Protein 2VN2 (pdb70)

Secondary structure (P-SEA, 3-state):
ccaaaaaaaaabbbbbbbcccccccccccccaaaaaaaaaaaaaaaacccccccccccccccccaaaaaaaaaaaaaaccccccccccaaaaaaaaaaaaaaaaaaaccc/caaaaaaaaaaccccccccccccccccccccaaaaaaaaaaaaaaaacccccccccccccccccaaaaaaaaaaaaaaccccccccccaaaaaaaaaaaaaaaaaaacc/ccaaaaaaaabbbbbbccccccccccccccaaaaaaaaaaaaaaaacccccccccccccccccaaaaaaaaaaaaaaccccccccccaaaaaaaaaaaaaaaaaaacc/caaaaaaaaabbbbbbbcccccccccccccaaaaaaaaaaaaaaaacccccccccccccccccaaaaaaaaaaaaaaccccccccccaaaaaaaaaaaaaaaaaaacc

Organism: Geobacillus kaustophilus (strain HTA426) (NCBI:txid235909)

B-factor: mean 34.06, std 10.31, range [12.78, 79.4]

Solvent-accessible surface area: 22855 Å² total

CATH classification: 1.10.10.10

Structure (mmCIF, N/CA/C/O backbone):
data_2VN2
#
_entry.id   2VN2
#
_cell.length_a   116.514
_cell.length_b   124.707
_cell.length_c   157.230
_cell.angle_alpha   90.00
_cell.angle_beta   90.00
_cell.angle_gamma   90.00
#
_symmetry.space_group_name_H-M   'F 2 2 2'
#
loop_
_entity.id
_entity.type
_entity.pdbx_description
1 polymer 'CHROMOSOME REPLICATION INITIATION PROTEIN'
2 non-polymer 'MAGNESIUM ION'
3 water water
#
loop_
_atom_site.group_PDB
_atom_site.id
_atom_site.type_symbol
_atom_site.label_atom_id
_atom_site.label_alt_id
_atom_site.label_comp_id
_atom_site.label_asym_id
_atom_site.label_entity_id
_atom_site.label_seq_id
_atom_site.pdbx_PDB_ins_code
_atom_site.Cartn_x
_atom_site.Cartn_y
_atom_site.Cartn_z
_atom_site.occupancy
_atom_site.B_iso_or_equiv
_atom_site.auth_seq_id
_atom_site.auth_comp_id
_atom_site.auth_asym_id
_atom_site.auth_atom_id
_atom_site.pdbx_PDB_model_num
ATOM 1 N N . MET A 1 1 ? 58.980 29.416 -28.436 1.00 62.83 1 MET A N 1
ATOM 2 C CA . MET A 1 1 ? 58.351 29.887 -27.156 1.00 62.64 1 MET A CA 1
ATOM 3 C C . MET A 1 1 ? 57.249 28.892 -26.614 1.00 60.41 1 MET A C 1
ATOM 4 O O . MET A 1 1 ? 56.045 29.228 -26.593 1.00 60.66 1 MET A O 1
ATOM 9 N N . GLU A 1 2 ? 57.631 27.683 -26.188 1.00 58.08 2 GLU A N 1
ATOM 10 C CA . GLU A 1 2 ? 56.617 26.607 -25.929 1.00 55.90 2 GLU A CA 1
ATOM 11 C C . GLU A 1 2 ? 55.843 26.615 -24.590 1.00 54.28 2 GLU A C 1
ATOM 12 O O . GLU A 1 2 ? 56.406 26.370 -23.488 1.00 54.01 2 GLU A O 1
ATOM 18 N N . LYS A 1 3 ? 54.532 26.852 -24.702 1.00 51.54 3 LYS A N 1
ATOM 19 C CA . LYS A 1 3 ? 53.643 26.980 -23.534 1.00 48.04 3 LYS A CA 1
ATOM 20 C C . LYS A 1 3 ? 53.605 25.832 -22.467 1.00 45.44 3 LYS A C 1
ATOM 21 O O . LYS A 1 3 ? 53.585 26.119 -21.282 1.00 43.94 3 LYS A O 1
ATOM 27 N N . LYS A 1 4 ? 53.625 24.565 -22.865 1.00 41.84 4 LYS A N 1
ATOM 28 C CA . LYS A 1 4 ? 53.643 23.453 -21.908 1.00 41.81 4 LYS A CA 1
ATOM 29 C C . LYS A 1 4 ? 54.945 23.423 -21.089 1.00 40.32 4 LYS A C 1
ATOM 30 O O . LYS A 1 4 ? 55.043 22.885 -19.973 1.00 40.04 4 LYS A O 1
ATOM 36 N N . LYS A 1 5 ? 55.958 24.024 -21.665 1.00 38.57 5 LYS A N 1
ATOM 37 C CA . LYS A 1 5 ? 57.303 24.010 -21.121 1.00 37.00 5 LYS A CA 1
ATOM 38 C C . LYS A 1 5 ? 57.422 25.123 -20.050 1.00 32.99 5 LYS A C 1
ATOM 39 O O . LYS A 1 5 ? 57.947 24.914 -18.965 1.00 31.19 5 LYS A O 1
ATOM 45 N N . VAL A 1 6 ? 56.928 26.276 -20.424 1.00 30.14 6 VAL A N 1
ATOM 46 C CA . VAL A 1 6 ? 56.872 27.407 -19.550 1.00 28.76 6 VAL A CA 1
ATOM 47 C C . VAL A 1 6 ? 56.127 27.085 -18.312 1.00 27.21 6 VAL A C 1
ATOM 48 O O . VAL A 1 6 ? 56.644 27.375 -17.230 1.00 25.53 6 VAL A O 1
ATOM 52 N N . ALA A 1 7 ? 54.949 26.435 -18.479 1.00 26.78 7 ALA A N 1
ATOM 53 C CA . ALA A 1 7 ? 54.088 25.967 -17.403 1.00 27.42 7 ALA A CA 1
ATOM 54 C C . ALA A 1 7 ? 54.865 25.021 -16.510 1.00 28.30 7 ALA A C 1
ATOM 55 O O . ALA A 1 7 ? 54.806 25.181 -15.264 1.00 28.51 7 ALA A O 1
ATOM 57 N N . GLU A 1 8 ? 55.621 24.093 -17.097 1.00 28.22 8 GLU A N 1
ATOM 58 C CA . GLU A 1 8 ? 56.469 23.176 -16.285 1.00 30.82 8 GLU A CA 1
ATOM 59 C C . GLU A 1 8 ? 57.577 23.938 -15.577 1.00 28.63 8 GLU A C 1
ATOM 60 O O . GLU A 1 8 ? 57.821 23.653 -14.438 1.00 28.13 8 GLU A O 1
ATOM 66 N N . TRP A 1 9 ? 58.181 24.986 -16.203 1.00 26.87 9 TRP A N 1
ATOM 67 C CA . TRP A 1 9 ? 59.043 25.799 -15.414 1.00 25.93 9 TRP A CA 1
ATOM 68 C C . TRP A 1 9 ? 58.342 26.464 -14.235 1.00 26.47 9 TRP A C 1
ATOM 69 O O . TRP A 1 9 ? 58.872 26.375 -13.114 1.00 24.59 9 TRP A O 1
ATOM 80 N N . LEU A 1 10 ? 57.201 27.126 -14.494 1.00 24.71 10 LEU A N 1
ATOM 81 C CA . LEU A 1 10 ? 56.495 27.852 -13.498 1.00 24.30 10 LEU A CA 1
ATOM 82 C C . LEU A 1 10 ? 55.974 27.022 -12.349 1.00 25.01 10 LEU A C 1
ATOM 83 O O . LEU A 1 10 ? 55.930 27.552 -11.218 1.00 24.09 10 LEU A O 1
ATOM 88 N N . ALA A 1 11 ? 55.656 25.729 -12.610 1.00 24.80 11 ALA A N 1
ATOM 89 C CA . ALA A 1 11 ? 55.193 24.742 -11.616 1.00 26.21 11 ALA A CA 1
ATOM 90 C C . ALA A 1 11 ? 56.261 24.188 -10.714 1.00 29.07 11 ALA A C 1
ATOM 91 O O . ALA A 1 11 ? 55.954 23.546 -9.706 1.00 30.13 11 ALA A O 1
ATOM 93 N N . GLN A 1 12 ? 57.530 24.418 -11.037 1.00 31.86 12 GLN A N 1
ATOM 94 C CA . GLN A 1 12 ? 58.626 23.942 -10.163 1.00 34.38 12 GLN A CA 1
ATOM 95 C C . GLN A 1 12 ? 58.563 24.548 -8.754 1.00 34.23 12 GLN A C 1
ATOM 96 O O . GLN A 1 12 ? 58.980 23.933 -7.796 1.00 34.61 12 GLN A O 1
ATOM 102 N N . GLY A 1 13 ? 58.127 25.781 -8.626 1.00 33.17 13 GLY A N 1
ATOM 103 C CA . GLY A 1 13 ? 58.123 26.284 -7.286 1.00 33.00 13 GLY A CA 1
ATOM 104 C C . GLY A 1 13 ? 59.396 26.860 -6.702 1.00 31.44 13 GLY A C 1
ATOM 105 O O . GLY A 1 13 ? 60.372 27.096 -7.387 1.00 29.99 13 GLY A O 1
ATOM 106 N N . SER A 1 14 ? 59.334 27.079 -5.411 1.00 32.69 14 SER A N 1
ATOM 107 C CA . SER A 1 14 ? 60.236 27.953 -4.675 1.00 34.17 14 SER A CA 1
ATOM 108 C C . SER A 1 14 ? 60.504 27.314 -3.368 1.00 34.08 14 SER A C 1
ATOM 109 O O . SER A 1 14 ? 59.636 26.637 -2.872 1.00 34.48 14 SER A O 1
ATOM 112 N N . ILE A 1 15 ? 61.699 27.565 -2.840 1.00 34.77 15 ILE A N 1
ATOM 113 C CA . ILE A 1 15 ? 62.164 27.252 -1.478 1.00 35.60 15 ILE A CA 1
ATOM 114 C C . ILE A 1 15 ? 61.963 28.579 -0.711 1.00 36.02 15 ILE A C 1
ATOM 115 O O . ILE A 1 15 ? 62.291 29.675 -1.225 1.00 36.85 15 ILE A O 1
ATOM 120 N N . ALA A 1 16 ? 61.284 28.504 0.436 1.00 33.44 16 ALA A N 1
ATOM 121 C CA . ALA A 1 16 ? 61.061 29.668 1.266 1.00 32.50 16 ALA A CA 1
ATOM 122 C C . ALA A 1 16 ? 62.222 29.708 2.239 1.00 32.54 16 ALA A C 1
ATOM 123 O O . ALA A 1 16 ? 62.319 28.765 3.060 1.00 34.19 16 ALA A O 1
ATOM 125 N N . VAL A 1 17 ? 63.089 30.745 2.133 1.00 28.03 17 VAL A N 1
ATOM 126 C CA . VAL A 1 17 ? 64.231 30.881 2.978 1.00 25.00 17 VAL A CA 1
ATOM 127 C C . VAL A 1 17 ? 63.909 31.869 4.109 1.00 25.15 17 VAL A C 1
ATOM 128 O O . VAL A 1 17 ? 63.779 33.072 3.882 1.00 23.93 17 VAL A O 1
ATOM 132 N N . PRO A 1 18 ? 63.813 31.377 5.362 1.00 23.55 18 PRO A N 1
ATOM 133 C CA . PRO A 1 18 ? 63.455 32.335 6.396 1.00 21.45 18 PRO A CA 1
ATOM 134 C C . PRO A 1 18 ? 64.443 33.469 6.549 1.00 21.10 18 PRO A C 1
ATOM 135 O O . PRO A 1 18 ? 65.602 33.238 6.614 1.00 21.47 18 PRO A O 1
ATOM 139 N N . LYS A 1 19 ? 63.941 34.672 6.674 1.00 21.55 19 LYS A N 1
ATOM 140 C CA . LYS A 1 19 ? 64.681 35.848 6.936 1.00 21.44 19 LYS A CA 1
ATOM 141 C C . LYS A 1 19 ? 65.460 35.877 8.220 1.00 22.59 19 LYS A C 1
ATOM 142 O O . LYS A 1 19 ? 66.475 36.568 8.295 1.00 22.21 19 LYS A O 1
ATOM 148 N N . LEU A 1 20 ? 64.997 35.116 9.206 1.00 21.92 20 LEU A N 1
ATOM 149 C CA . LEU A 1 20 ? 65.706 34.951 10.444 1.00 22.71 20 LEU A CA 1
ATOM 150 C C . LEU A 1 20 ? 66.944 34.079 10.220 1.00 23.58 20 LEU A C 1
ATOM 151 O O . LEU A 1 20 ? 67.969 34.352 10.794 1.00 23.09 20 LEU A O 1
ATOM 156 N N . LEU A 1 21 ? 66.875 33.064 9.363 1.00 23.86 21 LEU A N 1
ATOM 157 C CA . LEU A 1 21 ? 68.090 32.305 9.021 1.00 23.85 21 LEU A CA 1
ATOM 158 C C . LEU A 1 21 ? 69.132 33.105 8.171 1.00 24.59 21 LEU A C 1
ATOM 159 O O . LEU A 1 21 ? 70.323 33.111 8.476 1.00 24.37 21 LEU A O 1
ATOM 164 N N . LEU A 1 22 ? 68.676 33.731 7.101 1.00 25.15 22 LEU A N 1
ATOM 165 C CA . LEU A 1 22 ? 69.441 34.701 6.339 1.00 25.66 22 LEU A CA 1
ATOM 166 C C . LEU A 1 22 ? 70.040 35.787 7.168 1.00 26.29 22 LEU A C 1
ATOM 167 O O . LEU A 1 22 ? 71.153 36.176 6.948 1.00 27.53 22 LEU A O 1
ATOM 172 N N . GLY A 1 23 ? 69.300 36.291 8.147 1.00 27.36 23 GLY A N 1
ATOM 173 C CA . GLY A 1 23 ? 69.794 37.369 8.962 1.00 27.56 23 GLY A CA 1
ATOM 174 C C . GLY A 1 23 ? 70.852 36.961 10.020 1.00 27.00 23 GLY A C 1
ATOM 175 O O . GLY A 1 23 ? 71.452 37.837 10.680 1.00 28.65 23 GLY A O 1
ATOM 176 N N . HIS A 1 24 ? 71.079 35.680 10.228 1.00 25.39 24 HIS A N 1
ATOM 177 C CA . HIS A 1 24 ? 71.868 35.249 11.368 1.00 25.60 24 HIS A CA 1
ATOM 178 C C . HIS A 1 24 ? 72.695 34.031 11.148 1.00 24.68 24 HIS A C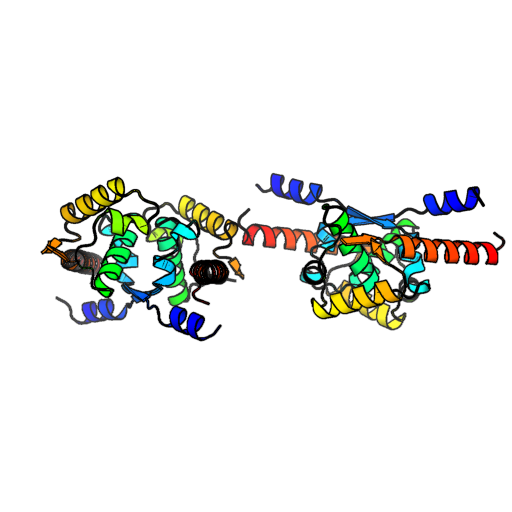 1
ATOM 179 O O . HIS A 1 24 ? 73.255 33.590 12.074 1.00 24.57 24 HIS A O 1
ATOM 186 N N . TYR A 1 25 ? 72.756 33.465 9.952 1.00 25.40 25 TYR A N 1
ATOM 187 C CA . TYR A 1 25 ? 73.567 32.277 9.743 1.00 26.90 25 TYR A CA 1
ATOM 188 C C . TYR A 1 25 ? 75.038 32.524 10.025 1.00 28.37 25 TYR A C 1
ATOM 189 O O . TYR A 1 25 ? 75.688 31.630 10.452 1.00 27.04 25 TYR A O 1
ATOM 198 N N . LYS A 1 26 ? 75.580 33.704 9.697 1.00 31.61 26 LYS A N 1
ATOM 199 C CA . LYS A 1 26 ? 77.033 34.059 10.003 1.00 34.96 26 LYS A CA 1
ATOM 200 C C . LYS A 1 26 ? 77.290 34.076 11.494 1.00 35.85 26 LYS A C 1
ATOM 201 O O . LYS A 1 26 ? 78.204 33.416 11.978 1.00 36.09 26 LYS A O 1
ATOM 207 N N . GLN A 1 27 ? 76.451 34.786 12.208 1.00 35.62 27 GLN A N 1
ATOM 208 C CA . GLN A 1 27 ? 76.460 34.718 13.645 1.00 37.20 27 GLN A CA 1
ATOM 209 C C . GLN A 1 27 ? 76.322 33.311 14.205 1.00 36.08 27 GLN A C 1
ATOM 210 O O . GLN A 1 27 ? 76.660 33.129 15.364 1.00 36.82 27 GLN A O 1
ATOM 216 N N . LEU A 1 28 ? 75.759 32.332 13.470 1.00 33.61 28 LEU A N 1
ATOM 217 C CA . LEU A 1 28 ? 75.716 30.938 13.969 1.00 29.96 28 LEU A CA 1
ATOM 218 C C . LEU A 1 28 ? 76.985 30.210 13.590 1.00 28.76 28 LEU A C 1
ATOM 219 O O . LEU A 1 28 ? 77.104 29.070 13.898 1.00 29.56 28 LEU A O 1
ATOM 224 N N . GLY A 1 29 ? 77.939 30.822 12.896 1.00 27.08 29 GLY A N 1
ATOM 225 C CA . GLY A 1 29 ? 79.113 30.070 12.472 1.00 24.81 29 GLY A CA 1
ATOM 226 C C . GLY A 1 29 ? 78.946 29.334 11.171 1.00 25.34 29 GLY A C 1
ATOM 227 O O . GLY A 1 29 ? 79.770 28.474 10.834 1.00 26.54 29 GLY A O 1
ATOM 228 N N . LEU A 1 30 ? 77.910 29.667 10.394 1.00 25.86 30 LEU A N 1
ATOM 229 C CA . LEU A 1 30 ? 77.799 29.141 8.990 1.00 25.45 30 LEU A CA 1
ATOM 230 C C . LEU A 1 30 ? 78.459 30.046 7.925 1.00 24.78 30 LEU A C 1
ATOM 231 O O . LEU A 1 30 ? 78.573 31.274 8.094 1.00 22.60 30 LEU A O 1
ATOM 236 N N . GLY A 1 31 ? 78.885 29.422 6.839 1.00 23.70 31 GLY A N 1
ATOM 237 C CA . GLY A 1 31 ? 79.351 30.111 5.653 1.00 24.77 31 GLY A CA 1
ATOM 238 C C . GLY A 1 31 ? 78.198 30.146 4.632 1.00 24.69 31 GLY A C 1
ATOM 239 O O . GLY A 1 31 ? 77.161 29.426 4.781 1.00 26.63 31 GLY A O 1
ATOM 240 N N . GLU A 1 32 ? 78.386 30.949 3.587 1.00 21.59 32 GLU A N 1
ATOM 241 C CA . GLU A 1 32 ? 77.458 30.951 2.461 1.00 22.55 32 GLU A CA 1
ATOM 242 C C . GLU A 1 32 ? 77.347 29.571 1.859 1.00 22.06 32 GLU A C 1
ATOM 243 O O . GLU A 1 32 ? 76.235 29.158 1.413 1.00 21.95 32 GLU A O 1
ATOM 249 N N . GLY A 1 33 ? 78.491 28.855 1.711 1.00 20.21 33 GLY A N 1
ATOM 250 C CA . GLY A 1 33 ? 78.365 27.507 1.117 1.00 19.03 33 GLY A CA 1
ATOM 251 C C . GLY A 1 33 ? 77.512 26.500 1.885 1.00 18.98 33 GLY A C 1
ATOM 252 O O . GLY A 1 33 ? 76.808 25.661 1.280 1.00 20.73 33 GLY A O 1
ATOM 253 N N . GLU A 1 34 ? 77.575 26.538 3.220 1.00 19.44 34 GLU A N 1
ATOM 254 C CA . GLU A 1 34 ? 76.754 25.743 4.122 1.00 20.65 34 GLU A CA 1
ATOM 255 C C . GLU A 1 34 ? 75.351 26.182 3.999 1.00 21.44 34 GLU A C 1
ATOM 256 O O . GLU A 1 34 ? 74.468 25.334 4.029 1.00 23.36 34 GLU A O 1
ATOM 262 N N . LEU A 1 35 ? 75.092 27.501 3.977 1.00 19.70 35 LEU A N 1
ATOM 263 C CA . LEU A 1 35 ? 73.704 27.950 3.813 1.00 19.38 35 LEU A CA 1
ATOM 264 C C . LEU A 1 35 ? 73.088 27.320 2.517 1.00 19.14 35 LEU A C 1
ATOM 265 O O . LEU A 1 35 ? 72.088 26.560 2.588 1.00 20.69 35 LEU A O 1
ATOM 270 N N . VAL A 1 36 ? 73.720 27.559 1.349 1.00 19.30 36 VAL A N 1
ATOM 271 C CA . VAL A 1 36 ? 73.225 27.009 0.124 1.00 18.82 36 VAL A CA 1
ATOM 272 C C . VAL A 1 36 ? 73.129 25.466 0.248 1.00 19.75 36 VAL A C 1
ATOM 273 O O . VAL A 1 36 ? 72.221 24.858 -0.292 1.00 18.10 36 VAL A O 1
ATOM 277 N N . LEU A 1 37 ? 74.077 24.807 0.956 1.00 20.29 37 LEU A N 1
ATOM 278 C CA . LEU A 1 37 ? 73.983 23.329 1.069 1.00 20.71 37 LEU A CA 1
ATOM 279 C C . LEU A 1 37 ? 72.657 22.959 1.782 1.00 19.50 37 LEU A C 1
ATOM 280 O O . LEU A 1 37 ? 71.942 22.051 1.355 1.00 18.19 37 LEU A O 1
ATOM 285 N N . LEU A 1 38 ? 72.336 23.668 2.842 1.00 20.01 38 LEU A N 1
ATOM 286 C CA . LEU A 1 38 ? 71.088 23.486 3.624 1.00 21.84 38 LEU A CA 1
ATOM 287 C C . LEU A 1 38 ? 69.854 23.684 2.719 1.00 22.75 38 LEU A C 1
ATOM 288 O O . LEU A 1 38 ? 68.834 22.935 2.799 1.00 23.59 38 LEU A O 1
ATOM 293 N N . LEU A 1 39 ? 69.932 24.707 1.845 1.00 23.06 39 LEU A N 1
ATOM 294 C CA . LEU A 1 39 ? 68.824 24.983 0.802 1.00 22.12 39 LEU A CA 1
ATOM 295 C C . LEU A 1 39 ? 68.788 23.838 -0.077 1.00 21.59 39 LEU A C 1
ATOM 296 O O . LEU A 1 39 ? 67.688 23.334 -0.316 1.00 20.59 39 LEU A O 1
ATOM 301 N N . HIS A 1 40 ? 69.958 23.371 -0.623 1.00 20.10 40 HIS A N 1
ATOM 302 C CA . HIS A 1 40 ? 69.774 22.122 -1.495 1.00 19.45 40 HIS A CA 1
ATOM 303 C C . HIS A 1 40 ? 69.132 20.953 -0.681 1.00 19.90 40 HIS A C 1
ATOM 304 O O . HIS A 1 40 ? 68.277 20.258 -1.232 1.00 19.06 40 HIS A O 1
ATOM 311 N N . MET A 1 41 ? 69.553 20.704 0.572 1.00 20.56 41 MET A N 1
ATOM 312 C CA . MET A 1 41 ? 68.919 19.636 1.352 1.00 24.06 41 MET A CA 1
ATOM 313 C C . MET A 1 41 ? 67.489 19.903 1.529 1.00 25.86 41 MET A C 1
ATOM 314 O O . MET A 1 41 ? 66.772 19.006 1.335 1.00 24.97 41 MET A O 1
ATOM 319 N N . GLN A 1 42 ? 67.061 21.114 1.880 1.00 29.66 42 GLN A N 1
ATOM 320 C CA . GLN A 1 42 ? 65.598 21.383 2.008 1.00 32.59 42 GLN A CA 1
ATOM 321 C C . GLN A 1 42 ? 64.839 20.956 0.734 1.00 32.96 42 GLN A C 1
ATOM 322 O O . GLN A 1 42 ? 63.802 20.306 0.763 1.00 33.37 42 GLN A O 1
ATOM 328 N N . SER A 1 43 ? 65.432 21.299 -0.391 1.00 33.77 43 SER A N 1
ATOM 329 C CA . SER A 1 43 ? 64.855 21.066 -1.707 1.00 34.08 43 SER A CA 1
ATOM 330 C C . SER A 1 43 ? 64.661 19.570 -2.038 1.00 33.34 43 SER A C 1
ATOM 331 O O . SER A 1 43 ? 63.658 19.182 -2.628 1.00 33.92 43 SER A O 1
ATOM 334 N N . PHE A 1 44 ? 65.663 18.765 -1.736 1.00 33.61 44 PHE A N 1
ATOM 335 C CA . PHE A 1 44 ? 65.566 17.280 -1.654 1.00 35.50 44 PHE A CA 1
ATOM 336 C C . PHE A 1 44 ? 64.470 16.764 -0.691 1.00 36.84 44 PHE A C 1
ATOM 337 O O . PHE A 1 44 ? 63.712 15.863 -1.067 1.00 38.21 44 PHE A O 1
ATOM 345 N N . PHE A 1 45 ? 64.384 17.294 0.544 1.00 37.18 45 PHE A N 1
ATOM 346 C CA . PHE A 1 45 ? 63.312 16.885 1.489 1.00 40.20 45 PHE A CA 1
ATOM 347 C C . PHE A 1 45 ? 61.938 17.146 0.846 1.00 41.95 45 PHE A C 1
ATOM 348 O O . PHE A 1 45 ? 60.997 16.414 1.070 1.00 42.66 45 PHE A O 1
ATOM 356 N N . GLU A 1 46 ? 61.808 18.272 0.133 1.00 44.33 46 GLU A N 1
ATOM 357 C CA . GLU A 1 46 ? 60.518 18.657 -0.473 1.00 45.42 46 GLU A CA 1
ATOM 358 C C . GLU A 1 46 ? 60.184 17.899 -1.725 1.00 46.28 46 GLU A C 1
ATOM 359 O O . GLU A 1 46 ? 59.073 17.948 -2.133 1.00 47.31 46 GLU A O 1
ATOM 365 N N . GLU A 1 47 ? 61.134 17.146 -2.254 1.00 47.15 47 GLU A N 1
ATOM 366 C CA . GLU A 1 47 ? 60.938 16.155 -3.303 1.00 48.45 47 GLU A CA 1
ATOM 367 C C . GLU A 1 47 ? 60.789 14.739 -2.752 1.00 48.23 47 GLU A C 1
ATOM 368 O O . GLU A 1 47 ? 60.790 13.799 -3.544 1.00 48.90 47 GLU A O 1
ATOM 374 N N . GLY A 1 48 ? 60.706 14.586 -1.421 1.00 47.70 48 GLY A N 1
ATOM 375 C CA . GLY A 1 48 ? 60.637 13.284 -0.776 1.00 45.89 48 GLY A CA 1
ATOM 376 C C . GLY A 1 48 ? 61.977 12.569 -0.496 1.00 45.84 48 GLY A C 1
ATOM 377 O O . GLY A 1 48 ? 61.950 11.443 0.044 1.00 44.53 48 GLY A O 1
ATOM 378 N N . VAL A 1 49 ? 63.138 13.184 -0.851 1.00 44.74 49 VAL A N 1
ATOM 379 C CA . VAL A 1 49 ? 64.462 12.524 -0.661 1.00 43.19 49 VAL A CA 1
ATOM 380 C C . VAL A 1 49 ? 64.987 13.022 0.686 1.00 42.74 49 VAL A C 1
ATOM 381 O O . VAL A 1 49 ? 65.535 14.124 0.806 1.00 42.54 49 VAL A O 1
ATOM 385 N N . LEU A 1 50 ? 64.805 12.196 1.708 1.00 41.71 50 LEU A N 1
ATOM 386 C CA . LEU A 1 50 ? 64.896 12.613 3.090 1.00 40.81 50 LEU A CA 1
ATOM 387 C C . LEU A 1 50 ? 66.341 12.547 3.640 1.00 40.92 50 LEU A C 1
ATOM 388 O O . LEU A 1 50 ? 66.670 13.035 4.833 1.00 40.27 50 LEU A O 1
ATOM 393 N N . PHE A 1 51 ? 67.163 11.910 2.797 1.00 38.18 51 PHE A N 1
ATOM 394 C CA . PHE A 1 51 ? 68.524 11.605 3.125 1.00 36.68 51 PHE A CA 1
ATOM 395 C C . PHE A 1 51 ? 69.366 11.721 1.898 1.00 34.80 51 PHE A C 1
ATOM 396 O O . PHE A 1 51 ? 70.002 10.770 1.527 1.00 34.96 51 PHE A O 1
ATOM 404 N N . PRO A 1 52 ? 69.457 12.917 1.296 1.00 33.82 52 PRO A N 1
ATOM 405 C CA . PRO A 1 52 ? 70.237 12.858 0.043 1.00 32.49 52 PRO A CA 1
ATOM 406 C C . PRO A 1 52 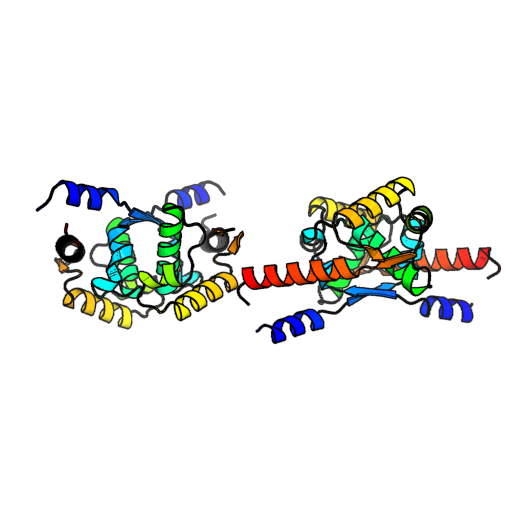? 71.710 12.450 0.406 1.00 32.58 52 PRO A C 1
ATOM 407 O O . PRO A 1 52 ? 72.128 12.574 1.572 1.00 30.51 52 PRO A O 1
ATOM 411 N N . THR A 1 53 ? 72.463 11.975 -0.587 1.00 32.89 53 THR A N 1
ATOM 412 C CA . THR A 1 53 ? 73.854 11.594 -0.454 1.00 35.09 53 THR A CA 1
ATOM 413 C C . THR A 1 53 ? 74.672 12.882 -0.802 1.00 35.83 53 THR A C 1
ATOM 414 O O . THR A 1 53 ? 74.098 13.777 -1.408 1.00 36.88 53 THR A O 1
ATOM 418 N N . PRO A 1 54 ? 75.968 12.967 -0.442 1.00 35.43 54 PRO A N 1
ATOM 419 C CA . PRO A 1 54 ? 76.841 14.067 -0.813 1.00 35.41 54 PRO A CA 1
ATOM 420 C C . PRO A 1 54 ? 77.059 14.222 -2.292 1.00 35.54 54 PRO A C 1
ATOM 421 O O . PRO A 1 54 ? 77.175 15.371 -2.776 1.00 34.56 54 PRO A O 1
ATOM 425 N N . ALA A 1 55 ? 77.075 13.120 -3.038 1.00 35.24 55 ALA A N 1
ATOM 426 C CA . ALA A 1 55 ? 77.044 13.253 -4.485 1.00 35.68 55 ALA A CA 1
ATOM 427 C C . ALA A 1 55 ? 75.774 13.895 -5.031 1.00 35.98 55 ALA A C 1
ATOM 428 O O . ALA A 1 55 ? 75.831 14.644 -5.997 1.00 34.55 55 ALA A O 1
ATOM 430 N N . GLU A 1 56 ? 74.613 13.575 -4.479 1.00 36.66 56 GLU A N 1
ATOM 431 C CA . GLU A 1 56 ? 73.377 14.216 -4.996 1.00 38.54 56 GLU A CA 1
ATOM 432 C C . GLU A 1 56 ? 73.426 15.715 -4.642 1.00 38.50 56 GLU A C 1
ATOM 433 O O . GLU A 1 56 ? 73.185 16.582 -5.495 1.00 38.74 56 GLU A O 1
ATOM 439 N N . LEU A 1 57 ? 73.815 16.019 -3.402 1.00 38.52 57 LEU A N 1
ATOM 440 C CA . LEU A 1 57 ? 74.064 17.419 -2.998 1.00 38.31 57 LEU A CA 1
ATOM 441 C C . LEU A 1 57 ? 75.066 18.089 -3.889 1.00 37.18 57 LEU A C 1
ATOM 442 O O . LEU A 1 57 ? 74.776 19.185 -4.340 1.00 38.42 57 LEU A O 1
ATOM 447 N N . ALA A 1 58 ? 76.180 17.458 -4.242 1.00 36.35 58 ALA A N 1
ATOM 448 C CA . ALA A 1 58 ? 77.267 18.214 -4.948 1.00 36.13 58 ALA A CA 1
ATOM 449 C C . ALA A 1 58 ? 76.949 18.557 -6.387 1.00 35.74 58 ALA A C 1
ATOM 450 O O . ALA A 1 58 ? 77.593 19.458 -6.969 1.00 33.98 58 ALA A O 1
ATOM 452 N N . GLU A 1 59 ? 75.955 17.855 -6.948 1.00 36.48 59 GLU A N 1
ATOM 453 C CA . GLU A 1 59 ? 75.667 17.845 -8.389 1.00 37.92 59 GLU A CA 1
ATOM 454 C C . GLU A 1 59 ? 75.198 19.213 -8.775 1.00 36.50 59 GLU A C 1
ATOM 455 O O . GLU A 1 59 ? 75.524 19.643 -9.860 1.00 36.87 59 GLU A O 1
ATOM 461 N N . ARG A 1 60 ? 74.462 19.909 -7.890 1.00 34.73 60 ARG A N 1
ATOM 462 C CA . ARG A 1 60 ? 73.986 21.304 -8.157 1.00 34.56 60 ARG A CA 1
ATOM 463 C C . ARG A 1 60 ? 74.859 22.383 -7.499 1.00 32.16 60 ARG A C 1
ATOM 464 O O . ARG A 1 60 ? 74.506 23.527 -7.500 1.00 31.33 60 ARG A O 1
ATOM 472 N N . MET A 1 61 ? 76.029 22.031 -6.946 1.00 29.95 61 MET A N 1
ATOM 473 C CA . MET A 1 61 ? 76.880 23.024 -6.241 1.00 27.49 61 MET A CA 1
ATOM 474 C C . MET A 1 61 ? 78.217 23.151 -6.995 1.00 27.10 61 MET A C 1
ATOM 475 O O . MET A 1 61 ? 78.548 22.280 -7.808 1.00 26.00 61 MET A O 1
ATOM 480 N N . THR A 1 62 ? 79.006 24.168 -6.680 1.00 27.15 62 THR A N 1
ATOM 481 C CA . THR A 1 62 ? 80.324 24.287 -7.293 1.00 27.06 62 THR A CA 1
ATOM 482 C C . THR A 1 62 ? 81.409 23.413 -6.612 1.00 28.25 62 THR A C 1
ATOM 483 O O . THR A 1 62 ? 82.573 23.404 -7.072 1.00 29.51 62 THR A O 1
ATOM 487 N N . VAL A 1 63 ? 81.071 22.724 -5.520 1.00 28.27 63 VAL A N 1
ATOM 488 C CA . VAL A 1 63 ? 82.008 21.896 -4.810 1.00 28.46 63 VAL A CA 1
ATOM 489 C C . VAL A 1 63 ? 81.971 20.358 -5.215 1.00 28.44 63 VAL A C 1
ATOM 490 O O . VAL A 1 63 ? 80.929 19.878 -5.672 1.00 29.99 63 VAL A O 1
ATOM 494 N N . SER A 1 64 ? 83.065 19.618 -5.014 1.00 25.46 64 SER A N 1
ATOM 495 C CA . SER A 1 64 ? 83.065 18.222 -5.267 1.00 24.95 64 SER A CA 1
ATOM 496 C C . SER A 1 64 ? 82.230 17.465 -4.242 1.00 24.08 64 SER A C 1
ATOM 497 O O . SER A 1 64 ? 81.823 17.968 -3.169 1.00 21.10 64 SER A O 1
ATOM 500 N N . ALA A 1 65 ? 81.932 16.208 -4.588 1.00 23.67 65 ALA A N 1
ATOM 501 C CA . ALA A 1 65 ? 81.207 15.284 -3.764 1.00 23.11 65 ALA A CA 1
ATOM 502 C C . ALA A 1 65 ? 81.963 15.134 -2.438 1.00 24.38 65 ALA A C 1
ATOM 503 O O . ALA A 1 65 ? 81.409 15.101 -1.284 1.00 27.04 65 ALA A O 1
ATOM 505 N N . ALA A 1 66 ? 83.272 15.099 -2.556 1.00 25.21 66 ALA A N 1
ATOM 506 C CA . ALA A 1 66 ? 84.108 14.918 -1.367 1.00 24.56 66 ALA A CA 1
ATOM 507 C C . ALA A 1 66 ? 84.040 16.124 -0.411 1.00 24.74 66 ALA A C 1
ATOM 508 O O . ALA A 1 66 ? 83.984 15.917 0.818 1.00 25.26 66 ALA A O 1
ATOM 510 N N . GLU A 1 67 ? 84.049 17.355 -0.955 1.00 25.02 67 GLU A N 1
ATOM 511 C CA . GLU A 1 67 ? 83.948 18.622 -0.154 1.00 24.58 67 GLU A CA 1
ATOM 512 C C . GLU A 1 67 ? 82.614 18.682 0.479 1.00 24.14 67 GLU A C 1
ATOM 513 O O . GLU A 1 67 ? 82.499 18.944 1.652 1.00 22.23 67 GLU A O 1
ATOM 519 N N . CYS A 1 68 ? 81.585 18.401 -0.319 1.00 24.62 68 CYS A N 1
ATOM 520 C CA . CYS A 1 68 ? 80.182 18.288 0.171 1.00 27.89 68 CYS A CA 1
ATOM 521 C C . CYS A 1 68 ? 80.070 17.236 1.340 1.00 25.79 68 CYS A C 1
ATOM 522 O O . CYS A 1 68 ? 79.546 17.523 2.418 1.00 26.64 68 CYS A O 1
ATOM 525 N N . MET A 1 69 ? 80.664 16.064 1.238 1.00 24.63 69 MET A N 1
ATOM 526 C CA . MET A 1 69 ? 80.649 15.146 2.431 1.00 25.93 69 MET A CA 1
ATOM 527 C C . MET A 1 69 ? 81.346 15.732 3.623 1.00 25.92 69 MET A C 1
ATOM 528 O O . MET A 1 69 ? 80.945 15.539 4.779 1.00 24.41 69 MET A O 1
ATOM 533 N N . GLU A 1 70 ? 82.444 16.437 3.371 1.00 27.00 70 GLU A N 1
ATOM 534 C CA . GLU A 1 70 ? 83.149 17.188 4.449 1.00 28.83 70 GLU A CA 1
ATOM 535 C C . GLU A 1 70 ? 82.234 18.216 5.101 1.00 27.31 70 GLU A C 1
ATOM 536 O O . GLU A 1 70 ? 82.196 18.375 6.317 1.00 26.71 70 GLU A O 1
ATOM 542 N N . MET A 1 71 ? 81.500 18.975 4.267 1.00 26.36 71 MET A N 1
ATOM 543 C CA . MET A 1 71 ? 80.605 20.017 4.765 1.00 24.86 71 MET A CA 1
ATOM 544 C C . MET A 1 71 ? 79.459 19.375 5.561 1.00 24.55 71 MET A C 1
ATOM 545 O O . MET A 1 71 ? 79.134 19.895 6.541 1.00 24.33 71 MET A O 1
ATOM 550 N N . VAL A 1 72 ? 78.861 18.276 5.116 1.00 24.19 72 VAL A N 1
ATOM 551 C CA . VAL A 1 72 ? 77.761 17.579 5.887 1.00 25.80 72 VAL A CA 1
ATOM 552 C C . VAL A 1 72 ? 78.319 17.084 7.201 1.00 29.09 72 VAL A C 1
ATOM 553 O O . VAL A 1 72 ? 77.776 17.404 8.295 1.00 29.59 72 VAL A O 1
ATOM 557 N N . ARG A 1 73 ? 79.474 16.409 7.140 1.00 30.52 73 ARG A N 1
ATOM 558 C CA . ARG A 1 73 ? 80.241 16.098 8.365 1.00 33.05 73 ARG A CA 1
ATOM 559 C C . ARG A 1 73 ? 80.444 17.304 9.332 1.00 31.87 73 ARG A C 1
ATOM 560 O O . ARG A 1 73 ? 80.143 17.185 10.519 1.00 30.78 73 ARG A O 1
ATOM 568 N N . ARG A 1 74 ? 80.949 18.437 8.833 1.00 30.28 74 ARG A N 1
ATOM 569 C CA . ARG A 1 74 ? 81.166 19.655 9.680 1.00 31.82 74 ARG A CA 1
ATOM 570 C C . ARG A 1 74 ? 79.834 20.239 10.223 1.00 30.42 74 ARG A C 1
ATOM 571 O O . ARG A 1 74 ? 79.798 20.734 11.361 1.00 31.06 74 ARG A O 1
ATOM 579 N N . LEU A 1 75 ? 78.745 20.177 9.436 1.00 29.10 75 LEU A N 1
ATOM 580 C CA . LEU A 1 75 ? 77.414 20.598 9.954 1.00 29.64 75 LEU A CA 1
ATOM 581 C C . LEU A 1 75 ? 76.897 19.646 11.100 1.00 29.57 75 LEU A C 1
ATOM 582 O O . LEU A 1 75 ? 76.233 20.151 12.032 1.00 27.85 75 LEU A O 1
ATOM 587 N N . LEU A 1 76 ? 77.106 18.317 10.946 1.00 28.49 76 LEU A N 1
ATOM 588 C CA . LEU A 1 76 ? 76.783 17.286 11.996 1.00 31.31 76 LEU A CA 1
ATOM 589 C C . LEU A 1 76 ? 77.544 17.624 13.248 1.00 33.33 76 LEU A C 1
ATOM 590 O O . LEU A 1 76 ? 76.966 17.716 14.369 1.00 34.58 76 LEU A O 1
ATOM 595 N N . GLN A 1 77 ? 78.827 17.880 13.067 1.00 34.11 77 GLN A N 1
ATOM 596 C CA . GLN A 1 77 ? 79.605 18.332 14.241 1.00 36.29 77 GLN A CA 1
ATOM 597 C C . GLN A 1 77 ? 79.326 19.659 14.832 1.00 36.07 77 GLN A C 1
ATOM 598 O O . GLN A 1 77 ? 79.271 19.764 16.040 1.00 36.87 77 GLN A O 1
ATOM 604 N N . LYS A 1 78 ? 79.089 20.701 14.034 1.00 35.69 78 LYS A N 1
ATOM 605 C CA . LYS A 1 78 ? 78.620 21.962 14.685 1.00 34.18 78 LYS A CA 1
ATOM 606 C C . LYS A 1 78 ? 77.229 21.797 15.315 1.00 32.26 78 LYS A C 1
ATOM 607 O O . LYS A 1 78 ? 76.794 22.675 15.959 1.00 33.59 78 LYS A O 1
ATOM 613 N N . GLY A 1 79 ? 76.513 20.702 15.105 1.00 31.51 79 GLY A N 1
ATOM 614 C CA . GLY A 1 79 ? 75.152 20.530 15.681 1.00 29.23 79 GLY A CA 1
ATOM 615 C C . GLY A 1 79 ? 74.125 21.430 15.017 1.00 29.71 79 GLY A C 1
ATOM 616 O O . GLY A 1 79 ? 73.075 21.799 15.608 1.00 30.48 79 GLY A O 1
ATOM 617 N N . MET A 1 80 ? 74.362 21.713 13.749 1.00 27.87 80 MET A N 1
ATOM 618 C CA . MET A 1 80 ? 73.322 22.331 12.845 1.00 27.16 80 MET A CA 1
ATOM 619 C C . MET A 1 80 ? 72.356 21.392 12.207 1.00 26.24 80 MET A C 1
ATOM 620 O O . MET A 1 80 ? 71.251 21.759 11.911 1.00 28.26 80 MET A O 1
ATOM 625 N N . ILE A 1 81 ? 72.731 20.165 11.949 1.00 26.95 81 ILE A N 1
ATOM 626 C CA . ILE A 1 81 ? 71.786 19.176 11.372 1.00 27.88 81 ILE A CA 1
ATOM 627 C C . ILE A 1 81 ? 72.075 17.846 12.206 1.00 30.07 81 ILE A C 1
ATOM 628 O O . ILE A 1 81 ? 73.145 17.776 12.811 1.00 29.78 81 ILE A O 1
ATOM 633 N N . ALA A 1 82 ? 71.141 16.868 12.230 1.00 31.02 82 ALA A N 1
ATOM 634 C CA . ALA A 1 82 ? 71.305 15.608 12.923 1.00 34.43 82 ALA A CA 1
ATOM 635 C C . ALA A 1 82 ? 70.731 14.539 11.981 1.00 36.39 82 ALA A C 1
ATOM 636 O O . ALA A 1 82 ? 69.870 14.853 11.185 1.00 37.58 82 ALA A O 1
ATOM 638 N N . ILE A 1 83 ? 71.132 13.280 12.116 1.00 40.03 83 ILE A N 1
ATOM 639 C CA . ILE A 1 83 ? 70.458 12.140 11.462 1.00 42.07 83 ILE A CA 1
ATOM 640 C C . ILE A 1 83 ? 69.545 11.489 12.511 1.00 45.35 83 ILE A C 1
ATOM 641 O O . ILE A 1 83 ? 69.969 11.207 13.621 1.00 45.08 83 ILE A O 1
ATOM 646 N N . GLU A 1 84 ? 68.281 11.294 12.160 1.00 48.56 84 GLU A N 1
ATOM 647 C CA . GLU A 1 84 ? 67.298 10.602 12.982 1.00 52.48 84 GLU A CA 1
ATOM 648 C C . GLU A 1 84 ? 66.762 9.380 12.212 1.00 53.96 84 GLU A C 1
ATOM 649 O O . GLU A 1 84 ? 66.475 9.461 11.019 1.00 54.59 84 GLU A O 1
ATOM 655 N N . GLU A 1 85 ? 66.610 8.329 12.869 1.00 55.96 85 GLU A N 1
ATOM 656 N N . GLU A 1 95 ? 65.183 6.738 8.509 1.00 52.91 95 GLU A N 1
ATOM 657 C CA . GLU A 1 95 ? 66.511 7.465 8.544 1.00 52.86 95 GLU A CA 1
ATOM 658 C C . GLU A 1 95 ? 66.687 8.726 7.605 1.00 51.28 95 GLU A C 1
ATOM 659 O O . GLU A 1 95 ? 66.621 8.630 6.375 1.00 50.63 95 GLU A O 1
ATOM 665 N N . LYS A 1 96 ? 66.935 9.899 8.217 1.00 49.16 96 LYS A N 1
ATOM 666 C CA . LYS A 1 96 ? 66.700 11.213 7.594 1.00 46.04 96 LYS A CA 1
ATOM 667 C C . LYS A 1 96 ? 67.516 12.354 8.240 1.00 43.07 96 LYS A C 1
ATOM 668 O O . LYS A 1 96 ? 67.807 12.279 9.451 1.00 41.73 96 LYS A O 1
ATOM 674 N N . TYR A 1 97 ? 67.852 13.410 7.467 1.00 39.92 97 TYR A N 1
ATOM 675 C CA . TYR A 1 97 ? 68.500 14.624 8.049 1.00 37.01 97 TYR A CA 1
ATOM 676 C C . TYR A 1 97 ? 67.468 15.437 8.664 1.00 35.65 97 TYR A C 1
ATOM 677 O O . TYR A 1 97 ? 66.394 15.526 8.149 1.00 35.45 97 TYR A O 1
ATOM 686 N N . THR A 1 98 ? 67.760 16.087 9.759 1.00 35.35 98 THR A N 1
ATOM 687 C CA . THR A 1 98 ? 66.855 17.210 10.170 1.00 33.24 98 THR A CA 1
ATOM 688 C C . THR A 1 98 ? 67.620 18.493 10.522 1.00 32.95 98 THR A C 1
ATOM 689 O O . THR A 1 98 ? 68.832 18.445 10.951 1.00 30.85 98 THR A O 1
ATOM 693 N N . LEU A 1 99 ? 66.918 19.635 10.380 1.00 33.32 99 LEU A N 1
ATOM 694 C CA . LEU A 1 99 ? 67.499 20.938 10.665 1.00 33.62 99 LEU A CA 1
ATOM 695 C C . LEU A 1 99 ? 67.117 21.525 12.031 1.00 33.50 99 LEU A C 1
ATOM 696 O O . LEU A 1 99 ? 67.620 22.597 12.468 1.00 33.76 99 LEU A O 1
ATOM 701 N N . GLU A 1 100 ? 66.274 20.785 12.727 1.00 33.69 100 GLU A N 1
ATOM 702 C CA . GLU A 1 100 ? 65.910 21.083 14.113 1.00 34.41 100 GLU A CA 1
ATOM 703 C C . GLU A 1 100 ? 66.993 21.615 14.969 1.00 32.00 100 GLU A C 1
ATOM 704 O O . GLU A 1 100 ? 66.729 22.621 15.630 1.00 30.89 100 GLU A O 1
ATOM 710 N N . PRO A 1 101 ? 68.178 20.928 15.041 1.00 30.18 101 PRO A N 1
ATOM 711 C CA . PRO A 1 101 ? 69.310 21.493 15.805 1.00 29.66 101 PRO A CA 1
ATOM 712 C C . PRO A 1 101 ? 69.692 22.938 15.378 1.00 29.98 101 PRO A C 1
ATOM 713 O O . PRO A 1 101 ? 70.089 23.730 16.251 1.00 29.57 101 PRO A O 1
ATOM 717 N N . LEU A 1 102 ? 69.582 23.257 14.075 1.00 27.32 102 LEU A N 1
ATOM 718 C CA . LEU A 1 102 ? 69.896 24.555 13.611 1.00 27.64 102 LEU A CA 1
ATOM 719 C C . LEU A 1 102 ? 68.921 25.568 14.260 1.00 26.68 102 LEU A C 1
ATOM 720 O O . LEU A 1 102 ? 69.312 26.624 14.752 1.00 25.62 102 LEU A O 1
ATOM 725 N N . TRP A 1 103 ? 67.653 25.181 14.272 1.00 25.48 103 TRP A N 1
ATOM 726 C CA . TRP A 1 103 ? 66.588 25.982 14.762 1.00 26.58 103 TRP A CA 1
ATOM 727 C C . TRP A 1 103 ? 66.691 26.269 16.229 1.00 26.85 103 TRP A C 1
ATOM 728 O O . TRP A 1 103 ? 66.354 27.384 16.647 1.00 28.12 103 TRP A O 1
ATOM 739 N N . GLU A 1 104 ? 67.181 25.296 16.973 1.00 25.40 104 GLU A N 1
ATOM 740 C CA . GLU A 1 104 ? 67.364 25.394 18.417 1.00 28.42 104 GLU A CA 1
ATOM 741 C C . GLU A 1 104 ? 68.462 26.394 18.763 1.00 26.89 104 GLU A C 1
ATOM 742 O O . GLU A 1 104 ? 68.298 27.209 19.677 1.00 24.75 104 GLU A O 1
ATOM 748 N N . LYS A 1 105 ? 69.563 26.318 18.048 1.00 27.63 105 LYS A N 1
ATOM 749 C CA . LYS A 1 105 ? 70.660 27.308 18.061 1.00 29.22 105 LYS A CA 1
ATOM 750 C C . LYS A 1 105 ? 70.161 28.671 17.582 1.00 29.38 105 LYS A C 1
ATOM 751 O O . LYS A 1 105 ? 70.466 29.671 18.173 1.00 31.66 105 LYS A O 1
ATOM 757 N N . LEU A 1 106 ? 69.337 28.741 16.546 1.00 27.31 106 LEU A N 1
ATOM 758 C CA . LEU A 1 106 ? 68.876 30.059 16.168 1.00 25.51 106 LEU A CA 1
ATOM 759 C C . LEU A 1 106 ? 67.889 30.623 17.249 1.00 24.23 106 LEU A C 1
ATOM 760 O O . LEU A 1 106 ? 67.918 31.765 17.509 1.00 19.93 106 LEU A O 1
ATOM 765 N N . VAL A 1 107 ? 67.051 29.799 17.863 1.00 23.66 107 VAL A N 1
ATOM 766 C CA . VAL A 1 107 ? 66.143 30.295 18.808 1.00 26.70 107 VAL A CA 1
ATOM 767 C C . VAL A 1 107 ? 66.936 30.788 20.052 1.00 27.40 107 VAL A C 1
ATOM 768 O O . VAL A 1 107 ? 66.578 31.775 20.640 1.00 25.42 107 VAL A O 1
ATOM 772 N N . HIS A 1 108 ? 67.979 30.060 20.428 1.00 30.54 108 HIS A N 1
ATOM 773 C CA . HIS A 1 108 ? 68.742 30.396 21.613 1.00 33.11 108 HIS A CA 1
ATOM 774 C C . HIS A 1 108 ? 69.491 31.713 21.368 1.00 32.55 108 HIS A C 1
ATOM 775 O O . HIS A 1 108 ? 69.476 32.591 22.197 1.00 30.85 108 HIS A O 1
ATOM 782 N N . HIS A 1 109 ? 70.005 31.891 20.148 1.00 30.33 109 HIS A N 1
ATOM 783 C CA . HIS A 1 109 ? 70.535 33.181 19.727 1.00 32.35 109 HIS A CA 1
ATOM 784 C C . HIS A 1 109 ? 69.547 34.304 19.697 1.00 31.99 109 HIS A C 1
ATOM 785 O O . HIS A 1 109 ? 69.869 35.344 20.192 1.00 33.32 109 HIS A O 1
ATOM 792 N N . LEU A 1 110 ? 68.397 34.144 19.029 1.00 29.84 110 LEU A N 1
ATOM 793 C CA . LEU A 1 110 ? 67.387 35.165 18.998 1.00 29.47 110 LEU A CA 1
ATOM 794 C C . LEU A 1 110 ? 66.957 35.587 20.375 1.00 29.51 110 LEU A C 1
ATOM 795 O O . LEU A 1 110 ? 66.616 36.751 20.581 1.00 26.34 110 LEU A O 1
ATOM 800 N N . TYR A 1 111 ? 66.860 34.615 21.253 1.00 29.71 111 TYR A N 1
ATOM 801 C CA . TYR A 1 111 ? 66.467 34.837 22.611 1.00 33.12 111 TYR A CA 1
ATOM 802 C C . TYR A 1 111 ? 67.440 35.716 23.439 1.00 32.23 111 TYR A C 1
ATOM 803 O O . TYR A 1 111 ? 67.062 36.559 24.195 1.00 29.79 111 TYR A O 1
ATOM 812 N N . THR A 1 112 ? 68.694 35.415 23.288 1.00 33.82 112 THR A N 1
ATOM 813 C CA . THR A 1 112 ? 69.820 36.147 23.871 1.00 35.98 112 THR A CA 1
ATOM 814 C C . THR A 1 112 ? 69.930 37.533 23.298 1.00 35.95 112 THR A C 1
ATOM 815 O O . THR A 1 112 ? 70.025 38.452 24.068 1.00 37.84 112 THR A O 1
ATOM 819 N N . GLN A 1 113 ? 69.852 37.716 21.974 1.00 35.42 113 GLN A N 1
ATOM 820 C CA . GLN A 1 113 ? 69.761 39.068 21.375 1.00 33.79 113 GLN A CA 1
ATOM 821 C C . GLN A 1 113 ? 68.568 39.895 21.910 1.00 33.90 113 GLN A C 1
ATOM 822 O O . GLN A 1 113 ? 68.691 41.096 22.036 1.00 35.53 113 GLN A O 1
ATOM 828 N N . ALA A 1 114 ? 67.386 39.286 22.128 1.00 31.49 114 ALA A N 1
ATOM 829 C CA . ALA A 1 114 ? 66.179 39.975 22.561 1.00 30.40 114 ALA A CA 1
ATOM 830 C C . ALA A 1 114 ? 66.419 40.589 23.987 1.00 31.60 114 ALA A C 1
ATOM 831 O O . ALA A 1 114 ? 66.090 41.768 24.219 1.00 31.32 114 ALA A O 1
ATOM 833 N N . ALA A 1 115 ? 66.967 39.779 24.880 1.00 29.62 115 ALA A N 1
ATOM 834 C CA . ALA A 1 115 ? 67.222 40.097 26.252 1.00 32.53 115 ALA A CA 1
ATOM 835 C C . ALA A 1 115 ? 68.257 41.175 26.478 1.00 34.67 115 ALA A C 1
ATOM 836 O O . ALA A 1 115 ? 68.104 41.978 27.419 1.00 36.12 115 ALA A O 1
ATOM 838 N N . GLN A 1 116 ? 69.281 41.199 25.609 1.00 37.14 116 GLN A N 1
ATOM 839 C CA . GLN A 1 116 ? 70.406 42.129 25.578 1.00 37.95 116 GLN A CA 1
ATOM 840 C C . GLN A 1 116 ? 70.009 43.434 24.946 1.00 39.31 116 GLN A C 1
ATOM 841 O O . GLN A 1 116 ? 70.654 44.500 25.198 1.00 38.64 116 GLN A O 1
ATOM 847 N N . GLN A 1 117 ? 68.930 43.406 24.183 1.00 39.53 117 GLN A N 1
ATOM 848 C CA . GLN A 1 117 ? 68.341 44.654 23.750 1.00 41.96 117 GLN A CA 1
ATOM 849 C C . GLN A 1 117 ? 67.159 45.050 24.619 1.00 42.39 117 GLN A C 1
ATOM 850 O O . GLN A 1 117 ? 66.440 45.934 24.278 1.00 41.72 117 GLN A O 1
ATOM 856 N N . GLY A 1 118 ? 66.989 44.406 25.760 1.00 43.89 118 GLY A N 1
ATOM 857 C CA . GLY A 1 118 ? 65.885 44.706 26.658 1.00 46.77 118 GLY A CA 1
ATOM 858 C C . GLY A 1 118 ? 64.519 44.542 25.997 1.00 49.98 118 GLY A C 1
ATOM 859 O O . GLY A 1 118 ? 63.584 45.284 26.305 1.00 50.06 118 GLY A O 1
ATOM 860 N N . GLU A 1 119 ? 64.395 43.574 25.074 1.00 52.32 119 GLU A N 1
ATOM 861 C CA . GLU A 1 119 ? 63.213 43.485 24.206 1.00 54.86 119 GLU A CA 1
ATOM 862 C C . GLU A 1 119 ? 62.203 42.546 24.797 1.00 55.21 119 GLU A C 1
ATOM 863 O O . GLU A 1 119 ? 61.100 42.415 24.279 1.00 55.36 119 GLU A O 1
ATOM 869 N N . LEU A 1 120 ? 62.585 41.946 25.921 1.00 54.92 120 LEU A N 1
ATOM 870 C CA . LEU A 1 120 ? 61.730 41.110 26.717 1.00 55.12 120 LEU A CA 1
ATOM 871 C C . LEU A 1 120 ? 60.854 41.815 27.831 1.00 56.73 120 LEU A C 1
ATOM 872 O O . LEU A 1 120 ? 59.928 41.123 28.303 1.00 58.23 120 LEU A O 1
ATOM 877 N N . GLY A 1 121 ? 61.064 43.004 28.230 1.00 56.70 121 GLY A N 1
ATOM 878 N N . MET B 1 1 ? 88.996 9.717 13.091 1.00 70.30 1 MET B N 1
ATOM 879 C CA . MET B 1 1 ? 89.398 8.366 12.578 1.00 69.90 1 MET B CA 1
ATOM 880 C C . MET B 1 1 ? 88.694 7.238 13.340 1.00 67.94 1 MET B C 1
ATOM 881 O O . MET B 1 1 ? 88.236 7.448 14.457 1.00 67.55 1 MET B O 1
ATOM 886 N N . GLU B 1 2 ? 88.552 6.100 12.654 1.00 65.64 2 GLU B N 1
ATOM 887 C CA . GLU B 1 2 ? 88.300 4.748 13.154 1.00 63.35 2 GLU B CA 1
ATOM 888 C C . GLU B 1 2 ? 88.976 4.371 14.482 1.00 61.05 2 GLU B C 1
ATOM 889 O O . GLU B 1 2 ? 88.316 4.004 15.489 1.00 60.28 2 GLU B O 1
ATOM 895 N N . LYS B 1 3 ? 90.302 4.425 14.450 1.00 57.50 3 LYS B N 1
ATOM 896 C CA . LYS B 1 3 ? 91.125 4.039 15.580 1.00 54.21 3 LYS B CA 1
ATOM 897 C C . LYS B 1 3 ? 91.347 5.107 16.644 1.00 51.02 3 LYS B C 1
ATOM 898 O O . LYS B 1 3 ? 91.555 4.769 17.769 1.00 49.27 3 LYS B O 1
ATOM 904 N N . LYS B 1 4 ? 91.361 6.378 16.297 1.00 47.68 4 LYS B N 1
ATOM 905 C CA . LYS B 1 4 ? 91.416 7.394 17.314 1.00 45.48 4 LYS B CA 1
ATOM 906 C C . LYS B 1 4 ? 90.115 7.380 18.194 1.00 42.53 4 LYS B C 1
ATOM 907 O O . LYS B 1 4 ? 90.053 7.880 19.317 1.00 42.25 4 LYS B O 1
ATOM 913 N N . LYS B 1 5 ? 89.084 6.797 17.620 1.00 39.43 5 LYS B N 1
ATOM 914 C CA . LYS B 1 5 ? 87.748 6.806 18.124 1.00 36.45 5 LYS B CA 1
ATOM 915 C C . LYS B 1 5 ? 87.547 5.629 19.149 1.00 33.12 5 LYS B C 1
ATOM 916 O O . LYS B 1 5 ? 86.889 5.778 20.198 1.00 31.46 5 LYS B O 1
ATOM 922 N N . VAL B 1 6 ? 88.055 4.489 18.741 1.00 29.61 6 VAL B N 1
ATOM 923 C CA . VAL B 1 6 ? 88.197 3.363 19.568 1.00 29.46 6 VAL B CA 1
ATOM 924 C C . VAL B 1 6 ? 89.032 3.707 20.801 1.00 27.92 6 VAL B C 1
ATOM 925 O O . VAL B 1 6 ? 88.566 3.415 21.945 1.00 26.06 6 VAL B O 1
ATOM 929 N N . ALA B 1 7 ? 90.157 4.388 20.574 1.00 26.67 7 ALA B N 1
ATOM 930 C CA . ALA B 1 7 ? 91.037 4.875 21.650 1.00 27.64 7 ALA B CA 1
ATOM 931 C C . ALA B 1 7 ? 90.315 5.851 22.580 1.00 27.47 7 ALA B C 1
ATOM 932 O O . ALA B 1 7 ? 90.390 5.715 23.848 1.00 27.56 7 ALA B O 1
ATOM 934 N N . GLU B 1 8 ? 89.565 6.768 22.007 1.00 26.22 8 GLU B N 1
ATOM 935 C CA . GLU B 1 8 ? 88.845 7.715 22.853 1.00 30.18 8 GLU B CA 1
ATOM 936 C C . GLU B 1 8 ? 87.747 7.007 23.720 1.00 29.47 8 GLU B C 1
ATOM 937 O O . GLU B 1 8 ? 87.556 7.355 24.922 1.00 30.02 8 GLU B O 1
ATOM 943 N N . TRP B 1 9 ? 87.082 5.944 23.161 1.00 27.61 9 TRP B N 1
ATOM 944 C CA . TRP B 1 9 ? 86.180 5.116 23.952 1.00 28.60 9 TRP B CA 1
ATOM 945 C C . TRP B 1 9 ? 86.932 4.392 25.062 1.00 28.84 9 TRP B C 1
ATOM 946 O O . TRP B 1 9 ? 86.361 4.331 26.229 1.00 28.29 9 TRP B O 1
ATOM 957 N N . LEU B 1 10 ? 88.031 3.727 24.740 1.00 26.48 10 LEU B N 1
ATOM 958 C CA . LEU B 1 10 ? 88.873 3.066 25.721 1.00 27.01 10 LEU B CA 1
ATOM 959 C C . LEU B 1 10 ? 89.355 3.942 26.857 1.00 27.22 10 LEU B C 1
ATOM 960 O O . LEU B 1 10 ? 89.350 3.526 27.966 1.00 25.46 10 LEU B O 1
ATOM 965 N N . ALA B 1 11 ? 89.676 5.198 26.565 1.00 29.02 11 ALA B N 1
ATOM 966 C CA . ALA B 1 11 ? 90.159 6.213 27.523 1.00 30.11 11 ALA B CA 1
ATOM 967 C C . ALA B 1 11 ? 89.111 6.746 28.470 1.00 31.82 11 ALA B C 1
ATOM 968 O O . ALA B 1 11 ? 89.440 7.546 29.366 1.00 31.60 11 ALA B O 1
ATOM 970 N N . GLN B 1 12 ? 87.864 6.333 28.282 1.00 33.10 12 GLN B N 1
ATOM 971 C CA . GLN B 1 12 ? 86.770 6.859 29.086 1.00 34.98 12 GLN B CA 1
ATOM 972 C C . GLN B 1 12 ? 86.853 6.223 30.521 1.00 34.47 12 GLN B C 1
ATOM 973 O O . GLN B 1 12 ? 86.459 6.817 31.544 1.00 33.71 12 GLN B O 1
ATOM 979 N N . GLY B 1 13 ? 87.335 5.008 30.613 1.00 33.19 13 GLY B N 1
ATOM 980 C CA . GLY B 1 13 ? 87.390 4.473 31.980 1.00 33.25 13 GLY B CA 1
ATOM 981 C C . GLY B 1 13 ? 86.081 4.034 32.616 1.00 31.67 13 GLY B C 1
ATOM 982 O O . GLY B 1 13 ? 85.002 3.962 31.960 1.00 31.16 13 GLY B O 1
ATOM 983 N N . SER B 1 14 ? 86.194 3.780 33.909 1.00 32.47 14 SER B N 1
ATOM 984 C CA . SER B 1 14 ? 85.274 2.960 34.667 1.00 33.32 14 SER B CA 1
ATOM 985 C C . SER B 1 14 ? 85.037 3.579 36.008 1.00 33.68 14 SER B C 1
ATOM 986 O O . SER B 1 14 ? 85.953 4.242 36.508 1.00 34.83 14 SER B O 1
ATOM 989 N N . ILE B 1 15 ? 83.838 3.341 36.563 1.00 33.43 15 ILE B N 1
ATOM 990 C CA . ILE B 1 15 ? 83.473 3.635 37.938 1.00 34.91 15 ILE B CA 1
ATOM 991 C C . ILE B 1 15 ? 83.680 2.320 38.701 1.00 35.12 15 ILE B C 1
ATOM 992 O O . ILE B 1 15 ? 83.204 1.271 38.285 1.00 36.49 15 ILE B O 1
ATOM 997 N N . ALA B 1 16 ? 84.462 2.374 39.775 1.00 32.66 16 ALA B N 1
ATOM 998 C CA . ALA B 1 16 ? 84.671 1.264 40.662 1.00 30.95 16 ALA B CA 1
ATOM 999 C C . ALA B 1 16 ? 83.541 1.237 41.665 1.00 30.47 16 ALA B C 1
ATOM 1000 O O . ALA B 1 16 ? 83.472 2.154 42.504 1.00 31.62 16 ALA B O 1
ATOM 1002 N N . VAL B 1 17 ? 82.654 0.234 41.566 1.00 26.68 17 VAL B N 1
ATOM 1003 C CA . VAL B 1 17 ? 81.468 0.160 42.413 1.00 23.90 17 VAL B CA 1
ATOM 1004 C C . VAL B 1 17 ? 81.825 -0.859 43.511 1.00 22.89 17 VAL B C 1
ATOM 1005 O O . VAL B 1 17 ? 81.914 -2.111 43.268 1.00 19.41 17 VAL B O 1
ATOM 1009 N N . PRO B 1 18 ? 81.996 -0.354 44.760 1.00 22.50 18 PRO B N 1
ATOM 1010 C CA . PRO B 1 18 ? 82.360 -1.300 45.838 1.00 20.45 18 PRO B CA 1
ATOM 1011 C C . PRO B 1 18 ? 81.403 -2.566 46.000 1.00 20.82 18 PRO B C 1
ATOM 1012 O O . PRO B 1 18 ? 80.211 -2.406 46.035 1.00 21.05 18 PRO B O 1
ATOM 1016 N N . LYS B 1 19 ? 81.949 -3.766 46.151 1.00 20.87 19 LYS B N 1
ATOM 1017 C CA . LYS B 1 19 ? 81.183 -4.909 46.394 1.00 22.44 19 LYS B CA 1
ATOM 1018 C C . LYS B 1 19 ? 80.390 -4.928 47.697 1.00 24.63 19 LYS B C 1
ATOM 1019 O O . LYS B 1 19 ? 79.315 -5.569 47.758 1.00 24.04 19 LYS B O 1
ATOM 1025 N N . LEU B 1 20 ? 80.897 -4.219 48.702 1.00 24.42 20 LEU B N 1
ATOM 1026 C CA . LEU B 1 20 ? 80.176 -3.957 49.929 1.00 24.46 20 LEU B CA 1
ATOM 1027 C C . LEU B 1 20 ? 78.929 -3.121 49.720 1.00 24.84 20 LEU B C 1
ATOM 1028 O O . LEU B 1 20 ? 77.967 -3.394 50.367 1.00 24.62 20 LEU B O 1
ATOM 1033 N N . LEU B 1 21 ? 78.965 -2.055 48.915 1.00 23.49 21 LEU B N 1
ATOM 1034 C CA . LEU B 1 21 ? 77.739 -1.287 48.672 1.00 24.86 21 LEU B CA 1
ATOM 1035 C C . LEU B 1 21 ? 76.732 -2.140 47.872 1.00 25.60 21 LEU B C 1
ATOM 1036 O O . LEU B 1 21 ? 75.495 -2.109 48.135 1.00 25.23 21 LEU B O 1
ATOM 1041 N N . LEU B 1 22 ? 77.256 -2.880 46.885 1.00 27.13 22 LEU B N 1
ATOM 1042 C CA . LEU B 1 22 ? 76.403 -3.610 45.936 1.00 28.18 22 LEU B CA 1
ATOM 1043 C C . LEU B 1 22 ? 75.747 -4.753 46.694 1.00 27.81 22 LEU B C 1
ATOM 1044 O O . LEU B 1 22 ? 74.590 -5.014 46.516 1.00 30.39 22 LEU B O 1
ATOM 1049 N N . GLY B 1 23 ? 76.497 -5.398 47.581 1.00 28.59 23 GLY B N 1
ATOM 1050 C CA . GLY B 1 23 ? 75.997 -6.500 48.397 1.00 28.82 23 GLY B CA 1
ATOM 1051 C C . GLY B 1 23 ? 74.990 -6.040 49.561 1.00 29.23 23 GLY B C 1
ATOM 1052 O O . GLY B 1 23 ? 74.346 -6.869 50.198 1.00 30.03 23 GLY B O 1
ATOM 1053 N N . HIS B 1 24 ? 74.887 -4.750 49.879 1.00 27.15 24 HIS B N 1
ATOM 1054 C CA . HIS B 1 24 ? 74.114 -4.394 51.017 1.00 27.19 24 HIS B CA 1
ATOM 1055 C C . HIS B 1 24 ? 73.267 -3.157 50.851 1.00 27.17 24 HIS B C 1
ATOM 1056 O O . HIS B 1 24 ? 72.695 -2.780 51.818 1.00 28.07 24 HIS B O 1
ATOM 1063 N N . TYR B 1 25 ? 73.197 -2.496 49.700 1.00 27.63 25 TYR B N 1
ATOM 1064 C CA . TYR B 1 25 ? 72.428 -1.271 49.567 1.00 28.55 25 TYR B CA 1
ATOM 1065 C C . TYR B 1 25 ? 70.952 -1.473 49.944 1.00 30.77 25 TYR B C 1
ATOM 1066 O O . TYR B 1 25 ? 70.261 -0.555 50.403 1.00 30.58 25 TYR B O 1
ATOM 1075 N N . LYS B 1 26 ? 70.486 -2.699 49.738 1.00 33.60 26 LYS B N 1
ATOM 1076 C CA . LYS B 1 26 ? 69.076 -3.063 49.889 1.00 34.33 26 LYS B CA 1
ATOM 1077 C C . LYS B 1 26 ? 68.765 -3.132 51.360 1.00 34.14 26 LYS B C 1
ATOM 1078 O O . LYS B 1 26 ? 67.825 -2.484 51.790 1.00 33.98 26 LYS B O 1
ATOM 1084 N N . GLN B 1 27 ? 69.612 -3.848 52.095 1.00 33.96 27 GLN B N 1
ATOM 1085 C CA . GLN B 1 27 ? 69.740 -3.832 53.555 1.00 34.14 27 GLN B CA 1
ATOM 1086 C C . GLN B 1 27 ? 69.708 -2.353 54.147 1.00 33.61 27 GLN B C 1
ATOM 1087 O O . GLN B 1 27 ? 69.261 -2.198 55.255 1.00 35.03 27 GLN B O 1
ATOM 1093 N N . LEU B 1 28 ? 70.180 -1.318 53.415 1.00 31.26 28 LEU B N 1
ATOM 1094 C CA . LEU B 1 28 ? 70.255 0.118 53.800 1.00 30.41 28 LEU B CA 1
ATOM 1095 C C . LEU B 1 28 ? 68.968 0.841 53.448 1.00 30.42 28 LEU B C 1
ATOM 1096 O O . LEU B 1 28 ? 68.770 1.985 53.859 1.00 31.20 28 LEU B O 1
ATOM 1101 N N . GLY B 1 29 ? 68.051 0.195 52.719 1.00 29.85 29 GLY B N 1
ATOM 1102 C CA . GLY B 1 29 ? 66.847 0.957 52.368 1.00 28.95 29 GLY B CA 1
ATOM 1103 C C . GLY B 1 29 ? 67.032 1.680 51.059 1.00 28.86 29 GLY B C 1
ATOM 1104 O O . GLY B 1 29 ? 66.238 2.545 50.706 1.00 29.87 29 GLY B O 1
ATOM 1105 N N . LEU B 1 30 ? 68.059 1.339 50.295 1.00 29.38 30 LEU B N 1
ATOM 1106 C CA . LEU B 1 30 ? 68.189 1.914 48.910 1.00 29.09 30 LEU B CA 1
ATOM 1107 C C . LEU B 1 30 ? 67.504 1.037 47.822 1.00 28.44 30 LEU B C 1
ATOM 1108 O O . LEU B 1 30 ? 67.408 -0.234 47.876 1.00 26.38 30 LEU B O 1
ATOM 1113 N N . GLY B 1 31 ? 67.043 1.727 46.815 1.00 26.73 31 GLY B N 1
ATOM 1114 C CA . GLY B 1 31 ? 66.514 1.066 45.611 1.00 26.41 31 GLY B CA 1
ATOM 1115 C C . GLY B 1 31 ? 67.568 1.011 44.498 1.00 26.17 31 GLY B C 1
ATOM 1116 O O . GLY B 1 31 ? 68.654 1.636 44.629 1.00 24.17 31 GLY B O 1
ATOM 1117 N N . GLU B 1 32 ? 67.249 0.308 43.407 1.00 24.26 32 GLU B N 1
ATOM 1118 C CA . GLU B 1 32 ? 68.227 0.145 42.367 1.00 24.87 32 GLU B CA 1
ATOM 1119 C C . GLU B 1 32 ? 68.393 1.532 41.691 1.00 24.51 32 GLU B C 1
ATOM 1120 O O . GLU B 1 32 ? 69.492 1.888 41.211 1.00 23.76 32 GLU B O 1
ATOM 1126 N N . GLY B 1 33 ? 67.314 2.311 41.589 1.00 23.58 33 GLY B N 1
ATOM 1127 C CA . GLY B 1 33 ? 67.394 3.635 40.827 1.00 21.76 33 GLY B CA 1
ATOM 1128 C C . GLY B 1 33 ? 68.247 4.650 41.619 1.00 21.05 33 GLY B C 1
ATOM 1129 O O . GLY B 1 33 ? 69.031 5.399 41.050 1.00 19.82 33 GLY B O 1
ATOM 1130 N N . GLU B 1 34 ? 68.130 4.604 42.938 1.00 19.99 34 GLU B N 1
ATOM 1131 C CA . GLU B 1 34 ? 68.967 5.335 43.888 1.00 21.39 34 GLU B CA 1
ATOM 1132 C C . GLU B 1 34 ? 70.430 4.862 43.784 1.00 21.86 34 GLU B C 1
ATOM 1133 O O . GLU B 1 34 ? 71.304 5.729 43.749 1.00 22.58 34 GLU B O 1
ATOM 1139 N N . LEU B 1 35 ? 70.707 3.551 43.787 1.00 19.67 35 LEU B N 1
ATOM 1140 C CA . LEU B 1 35 ? 72.088 3.128 43.557 1.00 21.68 35 LEU B CA 1
ATOM 1141 C C . LEU B 1 35 ? 72.684 3.761 42.297 1.00 20.49 35 LEU B C 1
ATOM 1142 O O . LEU B 1 35 ? 73.790 4.404 42.298 1.00 21.22 35 LEU B O 1
ATOM 1147 N N . VAL B 1 36 ? 71.952 3.623 41.192 1.00 19.09 36 VAL B N 1
ATOM 1148 C CA . VAL B 1 36 ? 72.469 4.033 39.904 1.00 18.65 36 VAL B CA 1
ATOM 1149 C C . VAL B 1 36 ? 72.580 5.515 40.003 1.00 19.16 36 VAL B C 1
ATOM 1150 O O . VAL B 1 36 ? 73.495 6.117 39.407 1.00 21.24 36 VAL B O 1
ATOM 1154 N N . LEU B 1 37 ? 71.597 6.156 40.670 1.00 18.87 37 LEU B N 1
ATOM 1155 C CA . LEU B 1 37 ? 71.679 7.646 40.862 1.00 17.88 37 LEU B CA 1
ATOM 1156 C C . LEU B 1 37 ? 73.017 8.045 41.518 1.00 17.07 37 LEU B C 1
ATOM 1157 O O . LEU B 1 37 ? 73.737 8.954 41.018 1.00 13.59 37 LEU B O 1
ATOM 1162 N N . LEU B 1 38 ? 73.386 7.301 42.570 1.00 15.61 38 LEU B N 1
ATOM 1163 C CA . LEU B 1 38 ? 74.711 7.485 43.296 1.00 19.37 38 LEU B CA 1
ATOM 1164 C C . LEU B 1 38 ? 75.947 7.274 42.373 1.00 20.00 38 LEU B C 1
ATOM 1165 O O . LEU B 1 38 ? 76.960 7.994 42.490 1.00 22.72 38 LEU B O 1
ATOM 1170 N N . LEU B 1 39 ? 75.842 6.335 41.429 1.00 21.07 39 LEU B N 1
ATOM 1171 C CA . LEU B 1 39 ? 76.898 6.088 40.356 1.00 23.04 39 LEU B CA 1
ATOM 1172 C C . LEU B 1 39 ? 76.989 7.222 39.380 1.00 23.61 39 LEU B C 1
ATOM 1173 O O . LEU B 1 39 ? 78.092 7.651 39.068 1.00 23.00 39 LEU B O 1
ATOM 1178 N N . HIS B 1 40 ? 75.852 7.720 38.861 1.00 22.65 40 HIS B N 1
ATOM 1179 C CA . HIS B 1 40 ? 75.966 8.971 38.089 1.00 22.34 40 HIS B CA 1
ATOM 1180 C C . HIS B 1 40 ? 76.576 10.100 38.868 1.00 23.72 40 HIS B C 1
ATOM 1181 O O . HIS B 1 40 ? 77.363 10.886 38.268 1.00 23.16 40 HIS B O 1
ATOM 1188 N N . MET B 1 41 ? 76.210 10.253 40.150 1.00 22.79 41 MET B N 1
ATOM 1189 C CA . MET B 1 41 ? 76.800 11.371 40.971 1.00 25.62 41 MET B CA 1
ATOM 1190 C C . MET B 1 41 ? 78.263 11.181 41.078 1.00 25.80 41 MET B C 1
ATOM 1191 O O . MET B 1 41 ? 78.957 12.107 40.873 1.00 26.24 41 MET B O 1
ATOM 1196 N N . GLN B 1 42 ? 78.722 9.982 41.394 1.00 28.31 42 GLN B N 1
ATOM 1197 C CA . GLN B 1 42 ? 80.182 9.651 41.514 1.00 31.05 42 GLN B CA 1
ATOM 1198 C C . GLN B 1 42 ? 80.878 10.027 40.211 1.00 31.97 42 GLN B C 1
ATOM 1199 O O . GLN B 1 42 ? 81.878 10.712 40.201 1.00 33.75 42 GLN B O 1
ATOM 1205 N N . SER B 1 43 ? 80.266 9.652 39.095 1.00 32.70 43 SER B N 1
ATOM 1206 C CA . SER B 1 43 ? 80.777 9.935 37.731 1.00 34.65 43 SER B CA 1
ATOM 1207 C C . SER B 1 43 ? 80.919 11.408 37.439 1.00 34.54 43 SER B C 1
ATOM 1208 O O . SER B 1 43 ? 81.867 11.802 36.799 1.00 34.75 43 SER B O 1
ATOM 1211 N N . PHE B 1 44 ? 79.944 12.210 37.886 1.00 35.61 44 PHE B N 1
ATOM 1212 C CA . PHE B 1 44 ? 80.034 13.666 37.906 1.00 36.87 44 PHE B CA 1
ATOM 1213 C C . PHE B 1 44 ? 81.140 14.170 38.797 1.00 37.93 44 PHE B C 1
ATOM 1214 O O . PHE B 1 44 ? 81.845 15.095 38.385 1.00 39.29 44 PHE B O 1
ATOM 1222 N N . PHE B 1 45 ? 81.277 13.620 40.009 1.00 38.60 45 PHE B N 1
ATOM 1223 C CA . PHE B 1 45 ? 82.384 14.022 40.918 1.00 41.27 45 PHE B CA 1
ATOM 1224 C C . PHE B 1 45 ? 83.763 13.685 40.274 1.00 42.48 45 PHE B C 1
ATOM 1225 O O . PHE B 1 45 ? 84.807 14.219 40.682 1.00 42.38 45 PHE B O 1
ATOM 1233 N N . GLU B 1 46 ? 83.800 12.698 39.371 1.00 43.01 46 GLU B N 1
ATOM 1234 C CA . GLU B 1 46 ? 85.098 12.229 38.792 1.00 43.25 46 GLU B CA 1
ATOM 1235 C C . GLU B 1 46 ? 85.447 13.067 37.600 1.00 44.70 46 GLU B C 1
ATOM 1236 O O . GLU B 1 46 ? 86.604 13.123 37.255 1.00 45.81 46 GLU B O 1
ATOM 1242 N N . GLU B 1 47 ? 84.465 13.803 37.082 1.00 45.95 47 GLU B N 1
ATOM 1243 C CA . GLU B 1 47 ? 84.686 14.861 36.108 1.00 47.62 47 GLU B CA 1
ATOM 1244 C C . GLU B 1 47 ? 84.856 16.216 36.805 1.00 47.31 47 GLU B C 1
ATOM 1245 O O . GLU B 1 47 ? 84.877 17.216 36.130 1.00 47.48 47 GLU B O 1
ATOM 1251 N N . GLY B 1 48 ? 84.935 16.260 38.138 1.00 48.07 48 GLY B N 1
ATOM 1252 C CA . GLY B 1 48 ? 85.048 17.545 38.843 1.00 47.53 48 GLY B CA 1
ATOM 1253 C C . GLY B 1 48 ? 83.720 18.304 39.133 1.00 47.78 48 GLY B C 1
ATOM 1254 O O . GLY B 1 48 ? 83.763 19.376 39.768 1.00 47.91 48 GLY B O 1
ATOM 1255 N N . VAL B 1 49 ? 82.560 17.774 38.674 1.00 46.75 49 VAL B N 1
ATOM 1256 C CA . VAL B 1 49 ? 81.235 18.361 38.975 1.00 45.96 49 VAL B CA 1
ATOM 1257 C C . VAL B 1 49 ? 80.703 17.864 40.312 1.00 45.25 49 VAL B C 1
ATOM 1258 O O . VAL B 1 49 ? 80.136 16.764 40.396 1.00 45.27 49 VAL B O 1
ATOM 1262 N N . LEU B 1 50 ? 80.869 18.675 41.363 1.00 44.23 50 LEU B N 1
ATOM 1263 C CA . LEU B 1 50 ? 80.664 18.218 42.750 1.00 43.37 50 LEU B CA 1
ATOM 1264 C C . LEU B 1 50 ? 79.248 18.425 43.245 1.00 42.27 50 LEU B C 1
ATOM 1265 O O . LEU B 1 50 ? 78.835 17.892 44.329 1.00 40.03 50 LEU B O 1
ATOM 1270 N N . PHE B 1 51 ? 78.510 19.189 42.453 1.00 40.05 51 PHE B N 1
ATOM 1271 C CA . PHE B 1 51 ? 77.118 19.515 42.784 1.00 39.29 51 PHE B CA 1
ATOM 1272 C C . PHE B 1 51 ? 76.301 19.429 41.547 1.00 37.21 51 PHE B C 1
ATOM 1273 O O . PHE B 1 51 ? 75.690 20.423 41.205 1.00 37.46 51 PHE B O 1
ATOM 1281 N N . PRO B 1 52 ? 76.224 18.233 40.911 1.00 36.52 52 PRO B N 1
ATOM 1282 C CA . PRO B 1 52 ? 75.417 18.142 39.715 1.00 35.08 52 PRO B CA 1
ATOM 1283 C C . PRO B 1 52 ? 73.947 18.532 40.068 1.00 33.54 52 PRO B C 1
ATOM 1284 O O . PRO B 1 52 ? 73.509 18.385 41.214 1.00 32.14 52 PRO B O 1
ATOM 1288 N N . THR B 1 53 ? 73.263 19.135 39.103 1.00 32.92 53 THR B N 1
ATOM 1289 C CA . THR B 1 53 ? 71.891 19.506 39.244 1.00 34.72 53 THR B CA 1
ATOM 1290 C C . THR B 1 53 ? 71.120 18.183 38.992 1.00 35.89 53 THR B C 1
ATOM 1291 O O . THR B 1 53 ? 71.692 17.263 38.391 1.00 36.23 53 THR B O 1
ATOM 1295 N N . PRO B 1 54 ? 69.829 18.127 39.364 1.00 35.73 54 PRO B N 1
ATOM 1296 C CA . PRO B 1 54 ? 69.010 16.980 39.072 1.00 36.64 54 PRO B CA 1
ATOM 1297 C C . PRO B 1 54 ? 68.696 16.849 37.601 1.00 37.80 54 PRO B C 1
ATOM 1298 O O . PRO B 1 54 ? 68.523 15.710 37.118 1.00 37.92 54 PRO B O 1
ATOM 1302 N N . ALA B 1 55 ? 68.620 17.960 36.870 1.00 37.19 55 ALA B N 1
ATOM 1303 C CA . ALA B 1 55 ? 68.511 17.854 35.406 1.00 38.35 55 ALA B CA 1
ATOM 1304 C C . ALA B 1 55 ? 69.776 17.197 34.814 1.00 38.17 55 ALA B C 1
ATOM 1305 O O . ALA B 1 55 ? 69.687 16.363 33.916 1.00 38.47 55 ALA B O 1
ATOM 1307 N N . GLU B 1 56 ? 70.958 17.540 35.328 1.00 38.72 56 GLU B N 1
ATOM 1308 C CA . GLU B 1 56 ? 72.200 16.866 34.829 1.00 39.18 56 GLU B CA 1
ATOM 1309 C C . GLU B 1 56 ? 72.210 15.369 35.129 1.00 37.88 56 GLU B C 1
ATOM 1310 O O . GLU B 1 56 ? 72.505 14.559 34.231 1.00 36.68 56 GLU B O 1
ATOM 1316 N N . LEU B 1 57 ? 71.858 15.028 36.374 1.00 36.60 57 LEU B N 1
ATOM 1317 C CA . LEU B 1 57 ? 71.664 13.661 36.831 1.00 35.83 57 LEU B CA 1
ATOM 1318 C C . LEU B 1 57 ? 70.591 12.945 36.056 1.00 35.19 57 LEU B C 1
ATOM 1319 O O . LEU B 1 57 ? 70.733 11.766 35.804 1.00 36.99 57 LEU B O 1
ATOM 1324 N N . ALA B 1 58 ? 69.538 13.605 35.619 1.00 34.71 58 ALA B N 1
ATOM 1325 C CA . ALA B 1 58 ? 68.382 12.876 35.042 1.00 34.03 58 ALA B CA 1
ATOM 1326 C C . ALA B 1 58 ? 68.688 12.551 33.576 1.00 34.21 58 ALA B C 1
ATOM 1327 O O . ALA B 1 58 ? 68.100 11.641 32.989 1.00 33.52 58 ALA B O 1
ATOM 1329 N N . GLU B 1 59 ? 69.586 13.327 32.982 1.00 34.41 59 GLU B N 1
ATOM 1330 C CA . GLU B 1 59 ? 69.995 13.209 31.565 1.00 36.26 59 GLU B CA 1
ATOM 1331 C C . GLU B 1 59 ? 70.410 11.818 31.136 1.00 34.90 59 GLU B C 1
ATOM 1332 O O . GLU B 1 59 ? 70.041 11.442 30.040 1.00 34.73 59 GLU B O 1
ATOM 1338 N N . ARG B 1 60 ? 71.165 11.056 31.956 1.00 34.07 60 ARG B N 1
ATOM 1339 C CA . ARG B 1 60 ? 71.522 9.637 31.637 1.00 35.10 60 ARG B CA 1
ATOM 1340 C C . ARG B 1 60 ? 70.624 8.600 32.319 1.00 33.38 60 ARG B C 1
ATOM 1341 O O . ARG B 1 60 ? 70.905 7.394 32.264 1.00 33.21 60 ARG B O 1
ATOM 1349 N N . MET B 1 61 ? 69.556 9.024 32.990 1.00 29.93 61 MET B N 1
ATOM 1350 C CA . MET B 1 61 ? 68.678 8.065 33.637 1.00 28.52 61 MET B CA 1
ATOM 1351 C C . MET B 1 61 ? 67.319 7.929 32.909 1.00 29.19 61 MET B C 1
ATOM 1352 O O . MET B 1 61 ? 66.954 8.820 32.084 1.00 30.25 61 MET B O 1
ATOM 1357 N N . THR B 1 62 ? 66.515 6.917 33.246 1.00 27.25 62 THR B N 1
ATOM 1358 C CA . THR B 1 62 ? 65.230 6.815 32.625 1.00 26.42 62 THR B CA 1
ATOM 1359 C C . THR B 1 62 ? 64.111 7.713 33.292 1.00 28.20 62 THR B C 1
ATOM 1360 O O . THR B 1 62 ? 62.975 7.736 32.799 1.00 27.81 62 THR B O 1
ATOM 1364 N N . VAL B 1 63 ? 64.433 8.357 34.431 1.00 27.25 63 VAL B N 1
ATOM 1365 C CA . VAL B 1 63 ? 63.578 9.186 35.220 1.00 26.15 63 VAL B CA 1
ATOM 1366 C C . VAL B 1 63 ? 63.683 10.675 34.754 1.00 25.85 63 VAL B C 1
ATOM 1367 O O . VAL B 1 63 ? 64.668 11.088 34.063 1.00 27.90 63 VAL B O 1
ATOM 1371 N N . SER B 1 64 ? 62.650 11.467 34.981 1.00 23.88 64 SER B N 1
ATOM 1372 C CA . SER B 1 64 ? 62.665 12.866 34.666 1.00 23.67 64 SER B CA 1
ATOM 1373 C C . SER B 1 64 ? 63.475 13.647 35.689 1.00 21.64 64 SER B C 1
ATOM 1374 O O . SER B 1 64 ? 63.833 13.180 36.770 1.00 22.14 64 SER B O 1
ATOM 1377 N N . ALA B 1 65 ? 63.770 14.871 35.344 1.00 22.05 65 ALA B N 1
ATOM 1378 C CA . ALA B 1 65 ? 64.484 15.798 36.213 1.00 23.22 65 ALA B CA 1
ATOM 1379 C C . ALA B 1 65 ? 63.755 15.994 37.561 1.00 23.61 65 ALA B C 1
ATOM 1380 O O . ALA B 1 65 ? 64.366 15.928 38.647 1.00 24.77 65 ALA B O 1
ATOM 1382 N N . ALA B 1 66 ? 62.433 16.121 37.537 1.00 22.65 66 ALA B N 1
ATOM 1383 C CA . ALA B 1 66 ? 61.685 16.211 38.816 1.00 23.27 66 ALA B CA 1
ATOM 1384 C C . ALA B 1 66 ? 61.723 14.928 39.640 1.00 24.28 66 ALA B C 1
ATOM 1385 O O . ALA B 1 66 ? 61.763 15.054 40.889 1.00 25.48 66 ALA B O 1
ATOM 1387 N N . GLU B 1 67 ? 61.663 13.726 39.027 1.00 23.20 67 GLU B N 1
ATOM 1388 C CA . GLU B 1 67 ? 61.797 12.444 39.811 1.00 25.08 67 GLU B CA 1
ATOM 1389 C C . GLU B 1 67 ? 63.179 12.368 40.449 1.00 25.23 67 GLU B C 1
ATOM 1390 O O . GLU B 1 67 ? 63.338 12.083 41.657 1.00 25.66 67 GLU B O 1
ATOM 1396 N N . CYS B 1 68 ? 64.176 12.764 39.659 1.00 26.32 68 CYS B N 1
ATOM 1397 C CA . CYS B 1 68 ? 65.590 12.875 40.132 1.00 28.70 68 CYS B CA 1
ATOM 1398 C C . CYS B 1 68 ? 65.698 13.835 41.342 1.00 27.28 68 CYS B C 1
ATOM 1399 O O . CYS B 1 68 ? 66.295 13.489 42.368 1.00 26.40 68 CYS B O 1
ATOM 1402 N N . MET B 1 69 ? 65.041 14.982 41.315 1.00 28.18 69 MET B N 1
ATOM 1403 C CA . MET B 1 69 ? 65.066 15.937 42.472 1.00 28.29 69 MET B CA 1
ATOM 1404 C C . MET B 1 69 ? 64.415 15.312 43.684 1.00 28.22 69 MET B C 1
ATOM 1405 O O . MET B 1 69 ? 64.950 15.364 44.860 1.00 24.87 69 MET B O 1
ATOM 1410 N N . GLU B 1 70 ? 63.297 14.611 43.447 1.00 28.96 70 GLU B N 1
ATOM 1411 C CA . GLU B 1 70 ? 62.682 13.912 44.586 1.00 29.58 70 GLU B CA 1
ATOM 1412 C C . GLU B 1 70 ? 63.631 12.865 45.165 1.00 28.09 70 GLU B C 1
ATOM 1413 O O . GLU B 1 70 ? 63.730 12.727 46.365 1.00 28.86 70 GLU B O 1
ATOM 1419 N N . MET B 1 71 ? 64.306 12.098 44.327 1.00 25.22 71 MET B N 1
ATOM 1420 C CA . MET B 1 71 ? 65.229 11.055 44.838 1.00 23.77 71 MET B CA 1
ATOM 1421 C C . MET B 1 71 ? 66.397 11.662 45.574 1.00 22.09 71 MET B C 1
ATOM 1422 O O . MET B 1 71 ? 66.719 11.199 46.646 1.00 22.13 71 MET B O 1
ATOM 1427 N N . VAL B 1 72 ? 66.987 12.727 45.057 1.00 22.29 72 VAL B N 1
ATOM 1428 C CA . VAL B 1 72 ? 68.032 13.453 45.818 1.00 24.23 72 VAL B CA 1
ATOM 1429 C C . VAL B 1 72 ? 67.490 13.909 47.152 1.00 28.07 72 VAL B C 1
ATOM 1430 O O . VAL B 1 72 ? 68.132 13.587 48.219 1.00 28.21 72 VAL B O 1
ATOM 1434 N N . ARG B 1 73 ? 66.292 14.573 47.161 1.00 30.35 73 ARG B N 1
ATOM 1435 C CA . ARG B 1 73 ? 65.650 14.929 48.457 1.00 32.26 73 ARG B CA 1
ATOM 1436 C C . ARG B 1 73 ? 65.493 13.709 49.409 1.00 31.80 73 ARG B C 1
ATOM 1437 O O . ARG B 1 73 ? 65.807 13.829 50.568 1.00 30.66 73 ARG B O 1
ATOM 1445 N N . ARG B 1 74 ? 64.986 12.566 48.920 1.00 30.44 74 ARG B N 1
ATOM 1446 C CA . ARG B 1 74 ? 64.796 11.329 49.732 1.00 31.09 74 ARG B CA 1
ATOM 1447 C C . ARG B 1 74 ? 66.120 10.790 50.186 1.00 29.44 74 ARG B C 1
ATOM 1448 O O . ARG B 1 74 ? 66.227 10.332 51.288 1.00 29.33 74 ARG B O 1
ATOM 1456 N N . LEU B 1 75 ? 67.173 10.903 49.349 1.00 29.01 75 LEU B N 1
ATOM 1457 C CA . LEU B 1 75 ? 68.516 10.501 49.806 1.00 29.17 75 LEU B CA 1
ATOM 1458 C C . LEU B 1 75 ? 69.095 11.404 50.916 1.00 28.53 75 LEU B C 1
ATOM 1459 O O . LEU B 1 75 ? 69.710 10.853 51.826 1.00 27.05 75 LEU B O 1
ATOM 1464 N N . LEU B 1 76 ? 68.911 12.745 50.845 1.00 27.64 76 LEU B N 1
ATOM 1465 C CA . LEU B 1 76 ? 69.269 13.686 51.967 1.00 29.34 76 LEU B CA 1
ATOM 1466 C C . LEU B 1 76 ? 68.521 13.308 53.295 1.00 30.36 76 LEU B C 1
ATOM 1467 O O . LEU B 1 76 ? 69.118 13.095 54.357 1.00 31.33 76 LEU B O 1
ATOM 1472 N N . GLN B 1 77 ? 67.211 13.130 53.200 1.00 31.22 77 GLN B N 1
ATOM 1473 C CA . GLN B 1 77 ? 66.387 12.679 54.321 1.00 33.44 77 GLN B CA 1
ATOM 1474 C C . GLN B 1 77 ? 66.727 11.331 54.866 1.00 34.00 77 GLN B C 1
ATOM 1475 O O . GLN B 1 77 ? 66.611 11.170 56.033 1.00 34.51 77 GLN B O 1
ATOM 1481 N N . LYS B 1 78 ? 67.071 10.327 54.063 1.00 35.56 78 LYS B N 1
ATOM 1482 C CA . LYS B 1 78 ? 67.489 9.015 54.631 1.00 34.85 78 LYS B CA 1
ATOM 1483 C C . LYS B 1 78 ? 68.909 9.123 55.193 1.00 34.71 78 LYS B C 1
ATOM 1484 O O . LYS B 1 78 ? 69.366 8.222 55.903 1.00 34.82 78 LYS B O 1
ATOM 1490 N N . GLY B 1 79 ? 69.640 10.200 54.884 1.00 33.71 79 GLY B N 1
ATOM 1491 C CA . GLY B 1 79 ? 71.020 10.406 55.478 1.00 31.75 79 GLY B CA 1
ATOM 1492 C C . GLY B 1 79 ? 72.015 9.469 54.751 1.00 31.87 79 GLY B C 1
ATOM 1493 O O . GLY B 1 79 ? 72.942 8.915 55.372 1.00 31.51 79 GLY B O 1
ATOM 1494 N N . MET B 1 80 ? 71.772 9.221 53.461 1.00 30.26 80 MET B N 1
ATOM 1495 C CA . MET B 1 80 ? 72.751 8.528 52.590 1.00 30.58 80 MET B CA 1
ATOM 1496 C C . MET B 1 80 ? 73.654 9.482 51.921 1.00 29.63 80 MET B C 1
ATOM 1497 O O . MET B 1 80 ? 74.754 9.123 51.577 1.00 33.19 80 MET B O 1
ATOM 1502 N N . ILE B 1 81 ? 73.220 10.674 51.639 1.00 28.25 81 ILE B N 1
ATOM 1503 C CA . ILE B 1 81 ? 74.165 11.702 51.158 1.00 27.49 81 ILE B CA 1
ATOM 1504 C C . ILE B 1 81 ? 73.909 12.960 52.056 1.00 28.47 81 ILE B C 1
ATOM 1505 O O . ILE B 1 81 ? 72.925 12.964 52.800 1.00 27.57 81 ILE B O 1
ATOM 1510 N N . ALA B 1 82 ? 74.798 13.946 51.980 1.00 28.18 82 ALA B N 1
ATOM 1511 C CA . ALA B 1 82 ? 74.675 15.195 52.625 1.00 31.49 82 ALA B CA 1
ATOM 1512 C C . ALA B 1 82 ? 75.288 16.286 51.720 1.00 33.02 82 ALA B C 1
ATOM 1513 O O . ALA B 1 82 ? 76.068 15.985 50.798 1.00 33.05 82 ALA B O 1
ATOM 1515 N N . ILE B 1 83 ? 74.936 17.551 51.982 1.00 36.39 83 ILE B N 1
ATOM 1516 C CA . ILE B 1 83 ? 75.546 18.725 51.322 1.00 38.08 83 ILE B CA 1
ATOM 1517 C C . ILE B 1 83 ? 76.597 19.445 52.199 1.00 41.48 83 ILE B C 1
ATOM 1518 O O . ILE B 1 83 ? 76.554 19.427 53.415 1.00 40.47 83 ILE B O 1
ATOM 1523 N N . GLU B 1 84 ? 77.590 20.055 51.579 1.00 46.20 84 GLU B N 1
ATOM 1524 C CA . GLU B 1 84 ? 78.677 20.701 52.344 1.00 50.96 84 GLU B CA 1
ATOM 1525 C C . GLU B 1 84 ? 79.170 21.915 51.601 1.00 52.96 84 GLU B C 1
ATOM 1526 O O . GLU B 1 84 ? 78.959 21.941 50.375 1.00 54.25 84 GLU B O 1
ATOM 1532 N N . GLU B 1 85 ? 79.781 22.802 52.234 1.00 54.78 85 GLU B N 1
ATOM 1533 N N . GLU B 1 95 ? 76.499 23.626 48.427 1.00 54.31 95 GLU B N 1
ATOM 1534 C CA . GLU B 1 95 ? 77.537 23.623 47.329 1.00 54.61 95 GLU B CA 1
ATOM 1535 C C . GLU B 1 95 ? 78.525 22.350 46.940 1.00 53.23 95 GLU B C 1
ATOM 1536 O O . GLU B 1 95 ? 79.154 22.339 45.846 1.00 53.11 95 GLU B O 1
ATOM 1542 N N . LYS B 1 96 ? 78.654 21.291 47.770 1.00 50.81 96 LYS B N 1
ATOM 1543 C CA . LYS B 1 96 ? 78.970 19.937 47.206 1.00 46.92 96 LYS B CA 1
ATOM 1544 C C . LYS B 1 96 ? 78.259 18.740 47.836 1.00 43.44 96 LYS B C 1
ATOM 1545 O O . LYS B 1 96 ? 78.045 18.752 49.027 1.00 42.62 96 LYS B O 1
ATOM 1551 N N . TYR B 1 97 ? 77.935 17.683 47.070 1.00 40.28 97 TYR B N 1
ATOM 1552 C CA . TYR B 1 97 ? 77.395 16.437 47.694 1.00 36.70 97 TYR B CA 1
ATOM 1553 C C . TYR B 1 97 ? 78.472 15.585 48.265 1.00 35.33 97 TYR B C 1
ATOM 1554 O O . TYR B 1 97 ? 79.527 15.546 47.711 1.00 34.65 97 TYR B O 1
ATOM 1563 N N . THR B 1 98 ? 78.192 14.864 49.343 1.00 35.07 98 THR B N 1
ATOM 1564 C CA . THR B 1 98 ? 79.081 13.806 49.810 1.00 33.92 98 THR B CA 1
ATOM 1565 C C . THR B 1 98 ? 78.350 12.471 50.103 1.00 34.36 98 THR B C 1
ATOM 1566 O O . THR B 1 98 ? 77.201 12.494 50.576 1.00 31.43 98 THR B O 1
ATOM 1570 N N . LEU B 1 99 ? 79.019 11.328 49.854 1.00 33.93 99 LEU B N 1
ATOM 1571 C CA . LEU B 1 99 ? 78.452 10.011 50.269 1.00 33.89 99 LEU B CA 1
ATOM 1572 C C . LEU B 1 99 ? 78.910 9.457 51.623 1.00 34.16 99 LEU B C 1
ATOM 1573 O O . LEU B 1 99 ? 78.496 8.358 52.055 1.00 33.85 99 LEU B O 1
ATOM 1578 N N . GLU B 1 100 ? 79.747 10.216 52.308 1.00 34.08 100 GLU B N 1
ATOM 1579 C CA . GLU B 1 100 ? 80.110 9.897 53.662 1.00 35.69 100 GLU B CA 1
ATOM 1580 C C . GLU B 1 100 ? 79.050 9.317 54.553 1.00 33.28 100 GLU B C 1
ATOM 1581 O O . GLU B 1 100 ? 79.338 8.301 55.231 1.00 31.97 100 GLU B O 1
ATOM 1587 N N . PRO B 1 101 ? 77.841 9.954 54.627 1.00 31.88 101 PRO B N 1
ATOM 1588 C CA . PRO B 1 101 ? 76.816 9.384 55.494 1.00 30.46 101 PRO B CA 1
ATOM 1589 C C . PRO B 1 101 ? 76.423 7.948 55.117 1.00 30.45 101 PRO B C 1
ATOM 1590 O O . PRO B 1 101 ? 76.206 7.136 56.017 1.00 31.61 101 PRO B O 1
ATOM 1594 N N . LEU B 1 102 ? 76.348 7.638 53.807 1.00 29.67 102 LEU B N 1
ATOM 1595 C CA . LEU B 1 102 ? 76.170 6.269 53.335 1.00 30.03 102 LEU B CA 1
ATOM 1596 C C . LEU B 1 102 ? 77.207 5.321 53.910 1.00 28.63 102 LEU B C 1
ATOM 1597 O O . LEU B 1 102 ? 76.884 4.258 54.414 1.00 28.48 102 LEU B O 1
ATOM 1602 N N . TRP B 1 103 ? 78.470 5.707 53.859 1.00 26.27 103 TRP B N 1
ATOM 1603 C CA . TRP B 1 103 ? 79.544 4.832 54.336 1.00 26.68 103 TRP B CA 1
ATOM 1604 C C . TRP B 1 103 ? 79.494 4.558 55.818 1.00 27.14 103 TRP B C 1
ATOM 1605 O O . TRP B 1 103 ? 79.786 3.405 56.293 1.00 25.51 103 TRP B O 1
ATOM 1616 N N . GLU B 1 104 ? 79.012 5.562 56.555 1.00 28.25 104 GLU B N 1
ATOM 1617 C CA . GLU B 1 104 ? 78.820 5.431 58.011 1.00 30.21 104 GLU B CA 1
ATOM 1618 C C . GLU B 1 104 ? 77.714 4.432 58.325 1.00 29.64 104 GLU B C 1
ATOM 1619 O O . GLU B 1 104 ? 77.917 3.509 59.112 1.00 28.74 104 GLU B O 1
ATOM 1625 N N . LYS B 1 105 ? 76.569 4.535 57.635 1.00 28.12 105 LYS B N 1
ATOM 1626 C CA . LYS B 1 105 ? 75.493 3.521 57.834 1.00 28.73 105 LYS B CA 1
ATOM 1627 C C . LYS B 1 105 ? 76.005 2.156 57.456 1.00 27.95 105 LYS B C 1
ATOM 1628 O O . LYS B 1 105 ? 75.841 1.201 58.219 1.00 29.27 105 LYS B O 1
ATOM 1634 N N . LEU B 1 106 ? 76.712 2.071 56.335 1.00 26.97 106 LEU B N 1
ATOM 1635 C CA . LEU B 1 106 ? 77.193 0.805 55.894 1.00 26.76 106 LEU B CA 1
ATOM 1636 C C . LEU B 1 106 ? 78.214 0.210 56.845 1.00 26.44 106 LEU B C 1
ATOM 1637 O O . LEU B 1 106 ? 78.109 -0.972 57.121 1.00 24.22 106 LEU B O 1
ATOM 1642 N N . VAL B 1 107 ? 79.171 1.007 57.348 1.00 26.01 107 VAL B N 1
ATOM 1643 C CA . VAL B 1 107 ? 80.107 0.486 58.366 1.00 26.66 107 VAL B CA 1
ATOM 1644 C C . VAL B 1 107 ? 79.393 -0.059 59.648 1.00 27.71 107 VAL B C 1
ATOM 1645 O O . VAL B 1 107 ? 79.823 -1.060 60.179 1.00 28.84 107 VAL B O 1
ATOM 1649 N N . HIS B 1 108 ? 78.318 0.591 60.108 1.00 30.71 108 HIS B N 1
ATOM 1650 C CA . HIS B 1 108 ? 77.462 0.144 61.266 1.00 33.39 108 HIS B CA 1
ATOM 1651 C C . HIS B 1 108 ? 76.883 -1.203 61.043 1.00 33.23 108 HIS B C 1
ATOM 1652 O O . HIS B 1 108 ? 77.079 -2.107 61.862 1.00 31.92 108 HIS B O 1
ATOM 1659 N N . HIS B 1 109 ? 76.215 -1.336 59.902 1.00 33.08 109 HIS B N 1
ATOM 1660 C CA . HIS B 1 109 ? 75.673 -2.600 59.424 1.00 33.83 109 HIS B CA 1
ATOM 1661 C C . HIS B 1 109 ? 76.754 -3.654 59.293 1.00 34.39 109 HIS B C 1
ATOM 1662 O O . HIS B 1 109 ? 76.605 -4.730 59.807 1.00 35.92 109 HIS B O 1
ATOM 1669 N N . LEU B 1 110 ? 77.868 -3.372 58.648 1.00 32.43 110 LEU B N 1
ATOM 1670 C CA . LEU B 1 110 ? 78.866 -4.400 58.584 1.00 32.78 110 LEU B CA 1
ATOM 1671 C C . LEU B 1 110 ? 79.389 -4.745 59.996 1.00 32.58 110 LEU B C 1
ATOM 1672 O O . LEU B 1 110 ? 79.742 -5.877 60.193 1.00 29.07 110 LEU B O 1
ATOM 1677 N N . TYR B 1 111 ? 79.576 -3.751 60.905 1.00 34.37 111 TYR B N 1
ATOM 1678 C CA . TYR B 1 111 ? 79.967 -4.049 62.327 1.00 38.79 111 TYR B CA 1
ATOM 1679 C C . TYR B 1 111 ? 78.925 -4.926 63.056 1.00 39.64 111 TYR B C 1
ATOM 1680 O O . TYR B 1 111 ? 79.244 -5.971 63.618 1.00 38.78 111 TYR B O 1
ATOM 1689 N N . THR B 1 112 ? 77.688 -4.484 62.997 1.00 42.00 112 THR B N 1
ATOM 1690 C CA . THR B 1 112 ? 76.587 -5.227 63.542 1.00 45.53 112 THR B CA 1
ATOM 1691 C C . THR B 1 112 ? 76.610 -6.636 63.017 1.00 46.59 112 THR B C 1
ATOM 1692 O O . THR B 1 112 ? 76.678 -7.553 63.796 1.00 46.48 112 THR B O 1
ATOM 1696 N N . GLN B 1 113 ? 76.537 -6.804 61.699 1.00 47.37 113 GLN B N 1
ATOM 1697 C CA . GLN B 1 113 ? 76.541 -8.140 61.112 1.00 47.16 113 GLN B CA 1
ATOM 1698 C C . GLN B 1 113 ? 77.716 -9.067 61.450 1.00 45.05 113 GLN B C 1
ATOM 1699 O O . GLN B 1 113 ? 77.484 -10.241 61.633 1.00 45.07 113 GLN B O 1
ATOM 1705 N N . ALA B 1 114 ? 78.950 -8.549 61.509 1.00 43.22 114 ALA B N 1
ATOM 1706 C CA . ALA B 1 114 ? 80.131 -9.240 62.042 1.00 43.51 114 ALA B CA 1
ATOM 1707 C C . ALA B 1 114 ? 79.889 -9.635 63.489 1.00 43.43 114 ALA B C 1
ATOM 1708 O O . ALA B 1 114 ? 80.275 -10.705 63.922 1.00 43.35 114 ALA B O 1
ATOM 1710 N N . ALA B 1 115 ? 79.332 -8.720 64.264 1.00 42.30 115 ALA B N 1
ATOM 1711 C CA . ALA B 1 115 ? 79.229 -8.950 65.702 1.00 43.35 115 ALA B CA 1
ATOM 1712 C C . ALA B 1 115 ? 78.235 -10.042 65.920 1.00 43.30 115 ALA B C 1
ATOM 1713 O O . ALA B 1 115 ? 78.419 -10.931 66.737 1.00 44.15 115 ALA B O 1
ATOM 1715 N N . GLN B 1 116 ? 77.261 -10.066 65.071 1.00 44.06 116 GLN B N 1
ATOM 1716 C CA . GLN B 1 116 ? 76.286 -11.108 65.168 1.00 45.24 116 GLN B CA 1
ATOM 1717 C C . GLN B 1 116 ? 76.591 -12.489 64.498 1.00 46.18 116 GLN B C 1
ATOM 1718 O O . GLN B 1 116 ? 75.813 -13.447 64.659 1.00 46.45 116 GLN B O 1
ATOM 1724 N N . GLN B 1 117 ? 77.761 -12.633 63.885 1.00 47.28 117 GLN B N 1
ATOM 1725 C CA . GLN B 1 117 ? 78.242 -13.926 63.387 1.00 48.90 117 GLN B CA 1
ATOM 1726 C C . GLN B 1 117 ? 79.494 -14.492 64.146 1.00 49.59 117 GLN B C 1
ATOM 1727 O O . GLN B 1 117 ? 80.199 -15.380 63.687 1.00 48.13 117 GLN B O 1
ATOM 1733 N N . GLY B 1 118 ? 79.720 -13.992 65.344 1.00 51.60 118 GLY B N 1
ATOM 1734 C CA . GLY B 1 118 ? 80.976 -14.258 66.097 1.00 54.54 118 GLY B CA 1
ATOM 1735 C C . GLY B 1 118 ? 81.723 -12.925 66.335 1.00 57.18 118 GLY B C 1
ATOM 1736 O O . GLY B 1 118 ? 81.748 -12.334 67.459 1.00 58.11 118 GLY B O 1
ATOM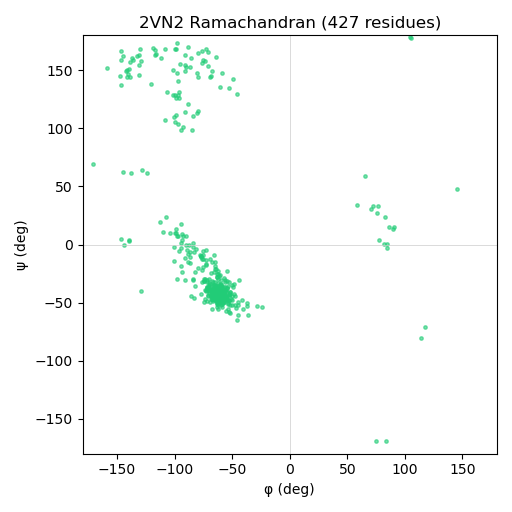 1737 N N . GLU B 1 119 ? 82.257 -12.422 65.213 1.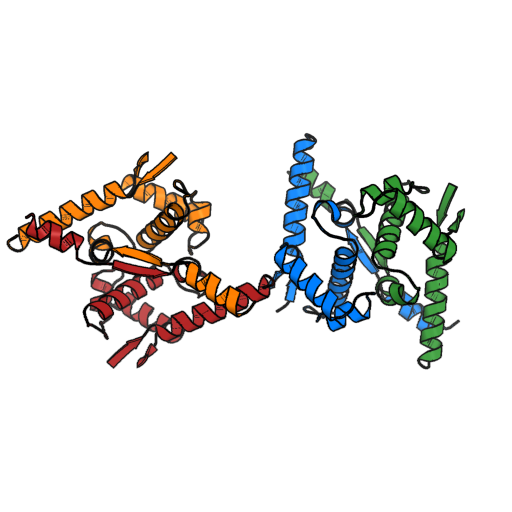00 57.93 119 GLU B N 1
ATOM 1738 C CA . GLU B 1 119 ? 83.052 -11.185 65.095 1.00 58.35 119 GLU B CA 1
ATOM 1739 C C . GLU B 1 119 ? 83.989 -11.646 64.022 1.00 57.98 119 GLU B C 1
ATOM 1740 O O . GLU B 1 119 ? 85.204 -11.424 64.228 1.00 59.18 119 GLU B O 1
ATOM 1746 N N . LEU B 1 120 ? 83.648 -12.221 62.952 1.00 56.65 120 LEU B N 1
ATOM 1747 N N . GLU C 1 2 ? 58.141 34.207 26.128 1.00 52.09 2 GLU C N 1
ATOM 1748 C CA . GLU C 1 2 ? 57.212 35.365 25.948 1.00 52.59 2 GLU C CA 1
ATOM 1749 C C . GLU C 1 2 ? 56.624 35.404 24.533 1.00 51.81 2 GLU C C 1
ATOM 1750 O O . GLU C 1 2 ? 57.348 35.328 23.530 1.00 51.23 2 GLU C O 1
ATOM 1756 N N . LYS C 1 3 ? 55.311 35.619 24.468 1.00 50.03 3 LYS C N 1
ATOM 1757 C CA . LYS C 1 3 ? 54.555 35.345 23.279 1.00 47.88 3 LYS C CA 1
ATOM 1758 C C . 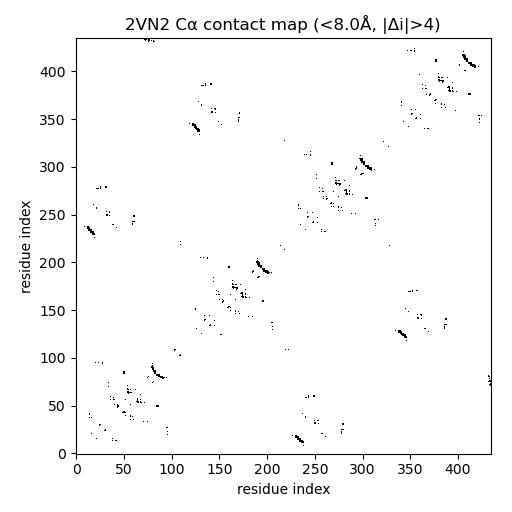LYS C 1 3 ? 54.575 36.414 22.201 1.00 46.70 3 LYS C C 1
ATOM 1759 O O . LYS C 1 3 ? 54.512 36.103 21.021 1.00 46.19 3 LYS C O 1
ATOM 1765 N N . LYS C 1 4 ? 54.608 37.675 22.570 1.00 44.41 4 LYS C N 1
ATOM 1766 C CA . LYS C 1 4 ? 54.630 38.686 21.556 1.00 42.60 4 LYS C CA 1
ATOM 1767 C C . LYS C 1 4 ? 55.914 38.467 20.724 1.00 40.29 4 LYS C C 1
ATOM 1768 O O . LYS C 1 4 ? 55.883 38.627 19.472 1.00 39.75 4 LYS C O 1
ATOM 1774 N N . LYS C 1 5 ? 57.026 38.080 21.408 1.00 37.46 5 LYS C N 1
ATOM 1775 C CA . LYS C 1 5 ? 58.391 37.910 20.778 1.00 34.37 5 LYS C CA 1
ATOM 1776 C C . LYS C 1 5 ? 58.426 36.728 19.804 1.00 30.56 5 LYS C C 1
ATOM 1777 O O . LYS C 1 5 ? 58.906 36.880 18.696 1.00 29.40 5 LYS C O 1
ATOM 1783 N N . VAL C 1 6 ? 57.894 35.588 20.241 1.00 27.90 6 VAL C N 1
ATOM 1784 C CA . VAL C 1 6 ? 57.738 34.427 19.413 1.00 26.21 6 VAL C CA 1
ATOM 1785 C C . VAL C 1 6 ? 56.885 34.738 18.168 1.00 25.03 6 VAL C C 1
ATOM 1786 O O . VAL C 1 6 ? 57.288 34.345 17.101 1.00 23.15 6 VAL C O 1
ATOM 1790 N N . ALA C 1 7 ? 55.758 35.455 18.336 1.00 23.19 7 ALA C N 1
ATOM 1791 C CA . ALA C 1 7 ? 54.836 35.871 17.276 1.00 25.43 7 ALA C CA 1
ATOM 1792 C C . ALA C 1 7 ? 55.588 36.726 16.266 1.00 26.45 7 ALA C C 1
ATOM 1793 O O . ALA C 1 7 ? 55.449 36.516 15.061 1.00 26.69 7 ALA C O 1
ATOM 1795 N N . GLU C 1 8 ? 56.433 37.641 16.749 1.00 26.19 8 GLU C N 1
ATOM 1796 C CA . GLU C 1 8 ? 57.290 38.427 15.838 1.00 27.99 8 GLU C CA 1
ATOM 1797 C C . GLU C 1 8 ? 58.191 37.584 14.941 1.00 27.23 8 GLU C C 1
ATOM 1798 O O . GLU C 1 8 ? 58.337 37.917 13.738 1.00 25.73 8 GLU C O 1
ATOM 1804 N N . TRP C 1 9 ? 58.835 36.577 15.583 1.00 25.37 9 TRP C N 1
ATOM 1805 C CA . TRP C 1 9 ? 59.808 35.730 14.924 1.00 26.87 9 TRP C CA 1
ATOM 1806 C C . TRP C 1 9 ? 59.118 34.919 13.868 1.00 27.20 9 TRP C C 1
ATOM 1807 O O . TRP C 1 9 ? 59.648 34.804 12.783 1.00 25.40 9 TRP C O 1
ATOM 1818 N N . LEU C 1 10 ? 57.997 34.300 14.233 1.00 25.31 10 LEU C N 1
ATOM 1819 C CA . LEU C 1 10 ? 57.079 33.693 13.296 1.00 27.54 10 LEU C CA 1
ATOM 1820 C C . LEU C 1 10 ? 56.635 34.511 12.114 1.00 27.26 10 LEU C C 1
ATOM 1821 O O . LEU C 1 10 ? 56.435 33.973 11.136 1.00 26.97 10 LEU C O 1
ATOM 1826 N N . ALA C 1 11 ? 56.431 35.797 12.244 1.00 27.21 11 ALA C N 1
ATOM 1827 C CA . ALA C 1 11 ? 55.962 36.647 11.206 1.00 28.69 11 ALA C CA 1
ATOM 1828 C C . ALA C 1 11 ? 57.091 37.352 10.382 1.00 30.06 11 ALA C C 1
ATOM 1829 O O . ALA C 1 11 ? 56.780 38.320 9.657 1.00 29.84 11 ALA C O 1
ATOM 1831 N N . GLN C 1 12 ? 58.367 36.994 10.570 1.00 29.73 12 GLN C N 1
ATOM 1832 C CA . GLN C 1 12 ? 59.468 37.788 10.012 1.00 31.99 12 GLN C CA 1
ATOM 1833 C C . GLN C 1 12 ? 59.423 37.589 8.463 1.00 31.21 12 GLN C C 1
ATOM 1834 O O . GLN C 1 12 ? 59.676 38.513 7.683 1.00 30.91 12 GLN C O 1
ATOM 1840 N N . GLY C 1 13 ? 59.020 36.422 8.008 1.00 29.41 13 GLY C N 1
ATOM 1841 C CA . GLY C 1 13 ? 58.955 36.243 6.547 1.00 27.78 13 GLY C CA 1
ATOM 1842 C C . GLY C 1 13 ? 60.122 35.394 6.022 1.00 27.72 13 GLY C C 1
ATOM 1843 O O . GLY C 1 13 ? 60.976 34.973 6.794 1.00 26.53 13 GLY C O 1
ATOM 1844 N N . SER C 1 14 ? 60.105 35.170 4.712 1.00 25.74 14 SER C N 1
ATOM 1845 C CA . SER C 1 14 ? 60.958 34.283 3.990 1.00 25.91 14 SER C CA 1
ATOM 1846 C C . SER C 1 14 ? 61.292 34.947 2.698 1.00 24.53 14 SER C C 1
ATOM 1847 O O . SER C 1 14 ? 60.464 35.732 2.204 1.00 23.66 14 SER C O 1
ATOM 1850 N N . ILE C 1 15 ? 62.459 34.657 2.162 1.00 24.96 15 ILE C N 1
ATOM 1851 C CA . ILE C 1 15 ? 62.759 35.001 0.771 1.00 28.34 15 ILE C CA 1
ATOM 1852 C C . ILE C 1 15 ? 62.467 33.727 -0.083 1.00 28.38 15 ILE C C 1
ATOM 1853 O O . ILE C 1 15 ? 62.923 32.663 0.240 1.00 28.89 15 ILE C O 1
ATOM 1858 N N . ALA C 1 16 ? 61.726 33.861 -1.179 1.00 27.42 16 ALA C N 1
ATOM 1859 C CA . ALA C 1 16 ? 61.351 32.718 -2.042 1.00 26.42 16 ALA C CA 1
ATOM 1860 C C . ALA C 1 16 ? 62.457 32.549 -3.056 1.00 26.86 16 ALA C C 1
ATOM 1861 O O . ALA C 1 16 ? 62.737 33.472 -3.832 1.00 26.47 16 ALA C O 1
ATOM 1863 N N . VAL C 1 17 ? 63.059 31.378 -3.062 1.00 25.64 17 VAL C N 1
ATOM 1864 C CA . VAL C 1 17 ? 64.155 31.106 -3.933 1.00 24.94 17 VAL C CA 1
ATOM 1865 C C . VAL C 1 17 ? 63.561 30.139 -4.975 1.00 23.85 17 VAL C C 1
ATOM 1866 O O . VAL C 1 17 ? 63.409 28.965 -4.655 1.00 21.99 17 VAL C O 1
ATOM 1870 N N . PRO C 1 18 ? 63.308 30.595 -6.259 1.00 23.70 18 PRO C N 1
ATOM 1871 C CA . PRO C 1 18 ? 62.908 29.552 -7.260 1.00 23.54 18 PRO C CA 1
ATOM 1872 C C . PRO C 1 18 ? 63.825 28.254 -7.222 1.00 23.73 18 PRO C C 1
ATOM 1873 O O . PRO C 1 18 ? 65.030 28.417 -7.213 1.00 21.86 18 PRO C O 1
ATOM 1877 N N . LYS C 1 19 ? 63.227 27.049 -7.148 1.00 22.16 19 LYS C N 1
ATOM 1878 C CA . LYS C 1 19 ? 63.953 25.817 -7.329 1.00 23.14 19 LYS C CA 1
ATOM 1879 C C . LYS C 1 19 ? 64.779 25.741 -8.626 1.00 23.74 19 LYS C C 1
ATOM 1880 O O . LYS C 1 19 ? 65.817 25.047 -8.674 1.00 23.09 19 LYS C O 1
ATOM 1886 N N . LEU C 1 20 ? 64.286 26.390 -9.681 1.00 22.87 20 LEU C N 1
ATOM 1887 C CA . LEU C 1 20 ? 65.008 26.560 -10.941 1.00 24.38 20 LEU C CA 1
ATOM 1888 C C . LEU C 1 20 ? 66.286 27.365 -10.779 1.00 23.44 20 LEU C C 1
ATOM 1889 O O . LEU C 1 20 ? 67.256 27.008 -11.428 1.00 22.79 20 LEU C O 1
ATOM 1894 N N . LEU C 1 21 ? 66.288 28.478 -10.009 1.00 22.26 21 LEU C N 1
ATOM 1895 C CA . LEU C 1 21 ? 67.505 29.109 -9.682 1.00 21.82 21 LEU C CA 1
ATOM 1896 C C . LEU C 1 21 ? 68.413 28.189 -8.838 1.00 23.02 21 LEU C C 1
ATOM 1897 O O . LEU C 1 21 ? 69.617 27.972 -9.197 1.00 22.95 21 LEU C O 1
ATOM 1902 N N . LEU C 1 22 ? 67.916 27.664 -7.723 1.00 23.65 22 LEU C N 1
ATOM 1903 C CA . LEU C 1 22 ? 68.747 26.721 -6.912 1.00 25.70 22 LEU C CA 1
ATOM 1904 C C . LEU C 1 22 ? 69.393 25.635 -7.784 1.00 25.38 22 LEU C C 1
ATOM 1905 O O . LEU C 1 22 ? 70.562 25.292 -7.626 1.00 26.57 22 LEU C O 1
ATOM 1910 N N . GLY C 1 23 ? 68.621 25.085 -8.720 1.00 25.69 23 GLY C N 1
ATOM 1911 C CA . GLY C 1 23 ? 69.072 24.003 -9.582 1.00 25.41 23 GLY C CA 1
ATOM 1912 C C . GLY C 1 23 ? 69.994 24.399 -10.721 1.00 26.45 23 GLY C C 1
ATOM 1913 O O . GLY C 1 23 ? 70.563 23.501 -11.382 1.00 27.18 23 GLY C O 1
ATOM 1914 N N . HIS C 1 24 ? 70.180 25.700 -10.995 1.00 25.68 24 HIS C N 1
ATOM 1915 C CA . HIS C 1 24 ? 70.968 26.026 -12.188 1.00 26.39 24 HI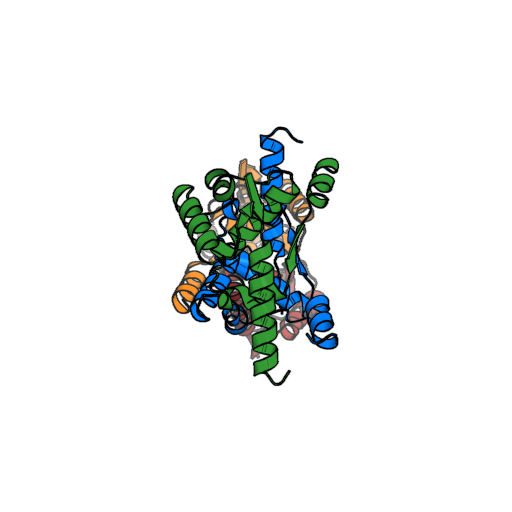S C CA 1
ATOM 1916 C C . HIS C 1 24 ? 71.922 27.173 -12.041 1.00 25.89 24 HIS C C 1
ATOM 1917 O O . HIS C 1 24 ? 72.505 27.520 -13.022 1.00 25.98 24 HIS C O 1
ATOM 1924 N N . TYR C 1 25 ? 72.046 27.773 -10.853 1.00 25.64 25 TYR C N 1
ATOM 1925 C CA . TYR C 1 25 ? 72.954 28.877 -10.643 1.00 25.79 25 TYR C CA 1
ATOM 1926 C C . TYR C 1 25 ? 74.396 28.508 -11.026 1.00 27.52 25 TYR C C 1
ATOM 1927 O O . TYR C 1 25 ? 75.108 29.326 -11.506 1.00 28.55 25 TYR C O 1
ATOM 1936 N N . LYS C 1 26 ? 74.814 27.264 -10.865 1.00 30.16 26 LYS C N 1
ATOM 1937 C CA . LYS C 1 26 ? 76.241 26.910 -11.011 1.00 33.14 26 LYS C CA 1
ATOM 1938 C C . LYS C 1 26 ? 76.526 26.979 -12.511 1.00 34.37 26 LYS C C 1
ATOM 1939 O O . LYS C 1 26 ? 77.573 27.506 -12.893 1.00 34.18 26 LYS C O 1
ATOM 1945 N N . GLN C 1 27 ? 75.571 26.526 -13.336 1.00 35.31 27 GLN C N 1
ATOM 1946 C CA . GLN C 1 27 ? 75.659 26.685 -14.767 1.00 37.44 27 GLN C CA 1
ATOM 1947 C C . GLN C 1 27 ? 75.645 28.115 -15.314 1.00 36.87 27 GLN C C 1
ATOM 1948 O O . GLN C 1 27 ? 76.119 28.304 -16.393 1.00 37.08 27 GLN C O 1
ATOM 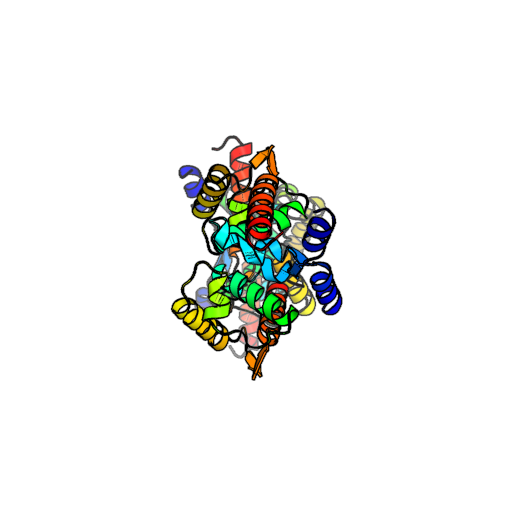1954 N N . LEU C 1 28 ? 75.148 29.104 -14.563 1.00 35.07 28 LEU C N 1
ATOM 1955 C CA . LEU C 1 28 ? 75.034 30.455 -14.975 1.00 33.03 28 LEU C CA 1
ATOM 1956 C C . LEU C 1 28 ? 76.349 31.054 -14.552 1.00 32.36 28 LEU C C 1
ATOM 1957 O O . LEU C 1 28 ? 76.649 32.234 -14.750 1.00 32.44 28 LEU C O 1
ATOM 1962 N N . GLY C 1 29 ? 77.212 30.246 -13.942 1.00 31.68 29 GLY C N 1
ATOM 1963 C CA . GLY C 1 29 ? 78.534 30.797 -13.673 1.00 29.47 29 GLY C CA 1
ATOM 1964 C C . GLY C 1 29 ? 78.509 31.448 -12.308 1.00 28.82 29 GLY C C 1
ATOM 1965 O O . GLY C 1 29 ? 79.394 32.208 -12.032 1.00 28.31 29 GLY C O 1
ATOM 1966 N N . LEU C 1 30 ? 77.488 31.173 -11.464 1.00 25.89 30 LEU C N 1
ATOM 1967 C CA . LEU C 1 30 ? 77.421 31.771 -10.133 1.00 24.52 30 LEU C CA 1
ATOM 1968 C C . LEU C 1 30 ? 77.957 30.817 -9.070 1.00 23.55 30 LEU C C 1
ATOM 1969 O O . LEU C 1 30 ? 77.853 29.573 -9.190 1.00 23.96 30 LEU C O 1
ATOM 1974 N N . GLY C 1 31 ? 78.557 31.365 -8.053 1.00 22.35 31 GLY C N 1
ATOM 1975 C CA . GLY C 1 31 ? 78.935 30.534 -6.938 1.00 21.69 31 GLY C CA 1
ATOM 1976 C C . GLY C 1 31 ? 77.911 30.661 -5.789 1.00 22.13 31 GLY C C 1
ATOM 1977 O O . GLY C 1 31 ? 77.062 31.587 -5.814 1.00 20.82 31 GLY C O 1
ATOM 1978 N N . GLU C 1 32 ? 77.993 29.757 -4.777 1.00 21.08 32 GLU C N 1
ATOM 1979 C CA . GLU C 1 32 ? 77.143 29.839 -3.535 1.00 21.25 32 GLU C CA 1
ATOM 1980 C C . GLU C 1 32 ? 77.267 31.209 -2.892 1.00 20.73 32 GLU C C 1
ATOM 1981 O O . GLU C 1 32 ? 76.323 31.788 -2.430 1.00 22.38 32 GLU C O 1
ATOM 1987 N N . GLY C 1 33 ? 78.467 31.744 -2.793 1.00 21.25 33 GLY C N 1
ATOM 1988 C CA . GLY C 1 33 ? 78.616 33.053 -2.168 1.00 21.54 33 GLY C CA 1
ATOM 1989 C C . GLY C 1 33 ? 77.735 34.125 -2.872 1.00 21.95 33 GLY C C 1
ATOM 1990 O O . GLY C 1 33 ? 77.162 35.030 -2.213 1.00 20.36 33 GLY C O 1
ATOM 1991 N N . GLU C 1 34 ? 77.758 34.100 -4.228 1.00 22.28 34 GLU C N 1
ATOM 1992 C CA . GLU C 1 34 ? 77.100 35.112 -5.047 1.00 22.79 34 GLU C CA 1
ATOM 1993 C C . GLU C 1 34 ? 75.589 34.844 -4.909 1.00 23.09 34 GLU C C 1
ATOM 1994 O O . GLU C 1 34 ? 74.855 35.768 -4.560 1.00 22.31 34 GLU C O 1
ATOM 2000 N N . LEU C 1 35 ? 75.161 33.599 -5.076 1.00 21.75 35 LEU C N 1
ATOM 2001 C CA . LEU C 1 35 ? 73.794 33.201 -4.739 1.00 22.86 35 LEU C CA 1
ATOM 2002 C C . LEU C 1 35 ? 73.275 33.850 -3.402 1.00 22.93 35 LEU C C 1
ATOM 2003 O O . LEU C 1 35 ? 72.267 34.627 -3.413 1.00 22.00 35 LEU C O 1
ATOM 2008 N N . VAL C 1 36 ? 74.016 33.646 -2.286 1.00 21.80 36 VAL C N 1
ATOM 2009 C CA . VAL C 1 36 ? 73.627 34.273 -1.005 1.00 20.44 36 VAL C CA 1
ATOM 2010 C C . VAL C 1 36 ? 73.570 35.777 -1.045 1.00 21.16 36 VAL C C 1
ATOM 2011 O O . VAL C 1 36 ? 72.615 36.453 -0.546 1.00 21.03 36 VAL C O 1
ATOM 2015 N N . LEU C 1 37 ? 74.574 36.346 -1.676 1.00 21.69 37 LEU C N 1
ATOM 2016 C CA . LEU C 1 37 ? 74.613 37.794 -1.862 1.00 20.89 37 LEU C CA 1
ATOM 2017 C C . LEU C 1 37 ? 73.310 38.253 -2.577 1.00 20.45 37 LEU C C 1
ATOM 2018 O O . LEU C 1 37 ? 72.714 39.281 -2.164 1.00 19.49 37 LEU C O 1
ATOM 2023 N N . LEU C 1 38 ? 72.894 37.536 -3.636 1.00 19.65 38 LEU C N 1
ATOM 2024 C CA . LEU C 1 38 ? 71.533 37.807 -4.342 1.00 22.13 38 LEU C CA 1
ATOM 2025 C C . LEU C 1 38 ? 70.338 37.640 -3.356 1.00 23.42 38 LEU C C 1
ATOM 2026 O O . LEU C 1 38 ? 69.364 38.384 -3.415 1.00 24.74 38 LEU C O 1
ATOM 2031 N N . LEU C 1 39 ? 70.423 36.705 -2.379 1.00 22.37 39 LEU C N 1
ATOM 2032 C CA . LEU C 1 39 ? 69.333 36.578 -1.382 1.00 21.40 39 LEU C CA 1
ATOM 2033 C C . LEU C 1 39 ? 69.329 37.756 -0.433 1.00 20.96 39 LEU C C 1
ATOM 2034 O O . LEU C 1 39 ? 68.309 38.227 -0.070 1.00 19.98 39 LEU C O 1
ATOM 2039 N N . HIS C 1 40 ? 70.483 38.179 0.038 1.00 20.05 40 HIS C N 1
ATOM 2040 C CA . HIS C 1 40 ? 70.572 39.391 0.886 1.00 20.54 40 HIS C CA 1
ATOM 2041 C C . HIS C 1 40 ? 70.066 40.683 0.165 1.00 21.48 40 HIS C C 1
ATOM 2042 O O . HIS C 1 40 ? 69.319 41.443 0.769 1.00 21.63 40 HIS C O 1
ATOM 2049 N N . MET C 1 41 ? 70.449 40.878 -1.113 1.00 20.68 41 MET C N 1
ATOM 2050 C CA . MET C 1 41 ? 69.875 42.002 -1.993 1.00 23.11 41 MET C CA 1
ATOM 2051 C C . MET C 1 41 ? 68.365 41.959 -2.035 1.00 21.67 41 MET C C 1
ATOM 2052 O O . MET C 1 41 ? 67.737 42.946 -1.782 1.00 21.12 41 MET C O 1
ATOM 2057 N N . GLN C 1 42 ? 67.782 40.803 -2.330 1.00 23.49 42 GLN C N 1
ATOM 2058 C CA . GLN C 1 42 ? 66.278 40.613 -2.407 1.00 25.17 42 GLN C CA 1
ATOM 2059 C C . GLN C 1 42 ? 65.651 41.017 -1.095 1.00 26.26 42 GLN C C 1
ATOM 2060 O O . GLN C 1 42 ? 64.617 41.690 -1.008 1.00 27.39 42 GLN C O 1
ATOM 2066 N N . SER C 1 43 ? 66.324 40.613 -0.029 1.00 25.91 43 SER C N 1
ATOM 2067 C CA . SER C 1 43 ? 65.841 40.877 1.289 1.00 26.86 43 SER C CA 1
ATOM 2068 C C . SER C 1 43 ? 65.935 42.357 1.632 1.00 26.63 43 SER C C 1
ATOM 2069 O O . SER C 1 43 ? 65.022 42.952 2.268 1.00 25.19 43 SER C O 1
ATOM 2072 N N . PHE C 1 44 ? 67.050 43.005 1.249 1.00 27.60 44 PHE C N 1
ATOM 2073 C CA . PHE C 1 44 ? 67.071 44.496 1.426 1.00 28.32 44 PHE C CA 1
ATOM 2074 C C . PHE C 1 44 ? 65.886 45.125 0.642 1.00 27.82 44 PHE C C 1
ATOM 2075 O O . PHE C 1 44 ? 65.217 45.975 1.141 1.00 29.46 44 PHE C O 1
ATOM 2083 N N . PHE C 1 45 ? 65.648 44.687 -0.565 1.00 27.77 45 PHE C N 1
ATOM 2084 C CA . PHE C 1 45 ? 64.577 45.224 -1.428 1.00 29.74 45 PHE C CA 1
ATOM 2085 C C . PHE C 1 45 ? 63.244 45.136 -0.676 1.00 29.68 45 PHE C C 1
ATOM 2086 O O . PHE C 1 45 ? 62.473 46.094 -0.663 1.00 29.77 45 PHE C O 1
ATOM 2094 N N . GLU C 1 46 ? 62.984 43.971 -0.057 1.00 29.63 46 GLU C N 1
ATOM 2095 C CA . GLU C 1 46 ? 61.696 43.719 0.627 1.00 30.87 46 GLU C CA 1
ATOM 2096 C C . GLU C 1 46 ? 61.514 44.565 1.852 1.00 31.27 46 GLU C C 1
ATOM 2097 O O . GLU C 1 46 ? 60.430 44.692 2.321 1.00 32.44 46 GLU C O 1
ATOM 2103 N N . GLU C 1 47 ? 62.556 45.177 2.348 1.00 32.98 47 GLU C N 1
ATOM 2104 C CA . GLU C 1 47 ? 62.410 46.152 3.379 1.00 34.98 47 GLU C CA 1
ATOM 2105 C C . GLU C 1 47 ? 62.642 47.565 2.886 1.00 33.59 47 GLU C C 1
ATOM 2106 O O . GLU C 1 47 ? 62.987 48.371 3.668 1.00 31.93 47 GLU C O 1
ATOM 2112 N N . GLY C 1 48 ? 62.469 47.839 1.597 1.00 34.01 48 GLY C N 1
ATOM 2113 C CA . GLY C 1 48 ? 62.561 49.176 1.111 1.00 35.49 48 GLY C CA 1
ATOM 2114 C C . GLY C 1 48 ? 63.946 49.726 0.848 1.00 36.99 48 GLY C C 1
ATOM 2115 O O . GLY C 1 48 ? 64.034 50.902 0.481 1.00 38.80 48 GLY C O 1
ATOM 2116 N N . VAL C 1 49 ? 65.024 48.942 1.062 1.00 36.26 49 VAL C N 1
ATOM 2117 C CA . VAL C 1 49 ? 66.404 49.387 0.755 1.00 36.39 49 VAL C CA 1
ATOM 2118 C C . VAL C 1 49 ? 66.757 48.814 -0.640 1.00 36.87 49 VAL C C 1
ATOM 2119 O O . VAL C 1 49 ? 67.030 47.627 -0.834 1.00 36.48 49 VAL C O 1
ATOM 2123 N N . LEU C 1 50 ? 66.718 49.678 -1.638 1.00 37.15 50 LEU C N 1
ATOM 2124 C CA . LEU C 1 50 ? 66.831 49.230 -3.000 1.00 36.25 50 LEU C CA 1
ATOM 2125 C C . LEU C 1 50 ? 68.241 49.421 -3.583 1.00 35.77 50 LEU C C 1
ATOM 2126 O O . LEU C 1 50 ? 68.565 48.797 -4.606 1.00 35.57 50 LEU C O 1
ATOM 2131 N N . PHE C 1 51 ? 69.086 50.203 -2.922 1.00 35.24 51 PHE C N 1
ATOM 2132 C CA . PHE C 1 51 ? 70.514 50.314 -3.307 1.00 34.52 51 PHE C CA 1
ATOM 2133 C C . PHE C 1 51 ? 71.404 50.076 -2.083 1.00 34.64 51 PHE C C 1
ATOM 2134 O O . PHE C 1 51 ? 72.018 51.017 -1.636 1.00 36.49 51 PHE C O 1
ATOM 2142 N N . PRO C 1 52 ? 71.409 48.859 -1.464 1.00 33.84 52 PRO C N 1
ATOM 2143 C CA . PRO C 1 52 ? 72.258 48.679 -0.246 1.00 32.78 52 PRO C CA 1
ATOM 2144 C C . PRO C 1 52 ? 73.779 48.735 -0.633 1.00 33.24 52 PRO C C 1
ATOM 2145 O O . PRO C 1 52 ? 74.151 48.237 -1.719 1.00 35.58 52 PRO C O 1
ATOM 2149 N N . THR C 1 53 ? 74.641 49.268 0.192 1.00 32.61 53 THR C N 1
ATOM 2150 C CA . THR C 1 53 ? 76.072 49.280 -0.080 1.00 31.78 53 THR C CA 1
ATOM 2151 C C . THR C 1 53 ? 76.720 47.870 0.185 1.00 33.10 53 THR C C 1
ATOM 2152 O O . THR C 1 53 ? 76.191 47.048 1.006 1.00 32.73 53 THR C O 1
ATOM 2156 N N . PRO C 1 54 ? 77.889 47.588 -0.473 1.00 34.36 54 PRO C N 1
ATOM 2157 C CA . PRO C 1 54 ? 78.687 46.414 -0.234 1.00 34.33 54 PRO C CA 1
ATOM 2158 C C . PRO C 1 54 ? 78.953 46.242 1.261 1.00 34.04 54 PRO C C 1
ATOM 2159 O O . PRO C 1 54 ? 78.937 45.157 1.729 1.00 35.11 54 PRO C O 1
ATOM 2163 N N . ALA C 1 55 ? 79.115 47.278 2.048 1.00 33.46 55 ALA C N 1
ATOM 2164 C CA . ALA C 1 55 ? 79.220 47.038 3.459 1.00 33.92 55 ALA C CA 1
ATOM 2165 C C . ALA C 1 55 ? 77.928 46.655 4.182 1.00 34.29 55 ALA C C 1
ATOM 2166 O O . ALA C 1 55 ? 78.002 46.039 5.255 1.00 35.11 55 ALA C O 1
ATOM 2168 N N . GLU C 1 56 ? 76.741 47.124 3.692 1.00 33.88 56 GLU C N 1
ATOM 2169 C CA . GLU C 1 56 ? 75.472 46.710 4.327 1.00 33.66 56 GLU C CA 1
ATOM 2170 C C . GLU C 1 56 ? 75.246 45.239 3.973 1.00 32.08 56 GLU C C 1
ATOM 2171 O O . GLU C 1 56 ? 74.970 44.434 4.852 1.00 30.37 56 GLU C O 1
ATOM 2177 N N . LEU C 1 57 ? 75.472 44.914 2.704 1.00 29.31 57 LEU C N 1
ATOM 2178 C CA . LEU C 1 57 ? 75.435 43.571 2.214 1.00 30.40 57 LEU C CA 1
ATOM 2179 C C . LEU C 1 57 ? 76.359 42.661 2.971 1.00 31.61 57 LEU C C 1
ATOM 2180 O O . LEU C 1 57 ? 75.904 41.596 3.419 1.00 33.37 57 LEU C O 1
ATOM 2185 N N . ALA C 1 58 ? 77.610 43.072 3.217 1.00 31.83 58 ALA C N 1
ATOM 2186 C CA . ALA C 1 58 ? 78.649 42.209 3.766 1.00 32.49 58 ALA C CA 1
ATOM 2187 C C . ALA C 1 58 ? 78.461 41.958 5.248 1.00 33.71 58 ALA C C 1
ATOM 2188 O O . ALA C 1 58 ? 79.075 41.026 5.834 1.00 30.93 58 ALA C O 1
ATOM 2190 N N . GLU C 1 59 ? 77.687 42.823 5.874 1.00 34.97 59 GLU C N 1
ATOM 2191 C CA . GLU C 1 59 ? 77.461 42.748 7.312 1.00 38.59 59 GLU C CA 1
ATOM 2192 C C . GLU C 1 59 ? 76.851 41.409 7.739 1.00 37.26 59 GLU C C 1
ATOM 2193 O O . GLU C 1 59 ? 77.106 40.833 8.807 1.00 37.31 59 GLU C O 1
ATOM 2199 N N . ARG C 1 60 ? 75.990 40.962 6.861 1.00 36.15 60 ARG C N 1
ATOM 2200 C CA . ARG C 1 60 ? 75.246 39.780 7.070 1.00 35.52 60 ARG C CA 1
ATOM 2201 C C . ARG C 1 60 ? 75.929 38.619 6.459 1.00 32.59 60 ARG C C 1
ATOM 2202 O O . ARG C 1 60 ? 75.387 37.548 6.516 1.00 32.82 60 ARG C O 1
ATOM 2210 N N . MET C 1 61 ? 77.143 38.806 5.895 1.00 27.21 61 MET C N 1
ATOM 2211 C CA . MET C 1 61 ? 77.905 37.744 5.278 1.00 24.46 61 MET C CA 1
ATOM 2212 C C . MET C 1 61 ? 79.243 37.416 5.962 1.00 24.08 61 MET C C 1
ATOM 2213 O O . MET C 1 61 ? 79.745 38.154 6.759 1.00 21.96 61 MET C O 1
ATOM 2218 N N . THR C 1 62 ? 79.829 36.262 5.652 1.00 25.82 62 THR C N 1
ATOM 2219 C CA . THR C 1 62 ? 81.173 35.922 6.177 1.00 27.39 62 THR C CA 1
ATOM 2220 C C . THR C 1 62 ? 82.236 36.696 5.365 1.00 29.43 62 THR C C 1
ATOM 2221 O O . THR C 1 62 ? 83.382 36.734 5.785 1.00 31.20 62 THR C O 1
ATOM 2225 N N . VAL C 1 63 ? 81.875 37.351 4.229 1.00 28.63 63 VAL C N 1
ATOM 2226 C CA . VAL C 1 63 ? 82.888 38.149 3.467 1.00 26.77 63 VAL C CA 1
ATOM 2227 C C . VAL C 1 63 ? 83.045 39.614 3.954 1.00 27.81 63 VAL C C 1
ATOM 2228 O O . VAL C 1 63 ? 82.094 40.218 4.515 1.00 29.59 63 VAL C O 1
ATOM 2232 N N . SER C 1 64 ? 84.232 40.188 3.756 1.00 26.87 64 SER C N 1
ATOM 2233 C CA . SER C 1 64 ? 84.491 41.601 4.129 1.00 27.23 64 SER C CA 1
ATOM 2234 C C . SER C 1 64 ? 83.753 42.534 3.124 1.00 26.68 64 SER C C 1
ATOM 2235 O O . SER C 1 64 ? 83.285 42.110 2.001 1.00 23.81 64 SER C O 1
ATOM 2238 N N . ALA C 1 65 ? 83.710 43.801 3.508 1.00 26.18 65 ALA C N 1
ATOM 2239 C CA . ALA C 1 65 ? 83.036 44.833 2.714 1.00 25.82 65 ALA C CA 1
ATOM 2240 C C . ALA C 1 65 ? 83.783 44.931 1.343 1.00 25.18 65 ALA C C 1
ATOM 2241 O O . ALA C 1 65 ? 83.169 45.037 0.257 1.00 23.45 65 ALA C O 1
ATOM 2243 N N . ALA C 1 66 ? 85.133 44.851 1.379 1.00 25.13 66 ALA C N 1
ATOM 2244 C CA . ALA C 1 66 ? 85.858 45.082 0.096 1.00 26.15 66 ALA C CA 1
ATOM 2245 C C . ALA C 1 66 ? 85.661 43.875 -0.882 1.00 26.77 66 ALA C C 1
ATOM 2246 O O . ALA C 1 66 ? 85.468 43.961 -2.165 1.00 24.55 66 ALA C O 1
ATOM 2248 N N . GLU C 1 67 ? 85.628 42.723 -0.231 1.00 27.83 67 GLU C N 1
ATOM 2249 C CA . GLU C 1 67 ? 85.315 41.500 -0.942 1.00 28.84 67 GLU C CA 1
ATOM 2250 C C . GLU C 1 67 ? 83.898 41.464 -1.565 1.00 29.48 67 GLU C C 1
ATOM 2251 O O . GLU C 1 67 ? 83.735 41.190 -2.753 1.00 28.43 67 GLU C O 1
ATOM 2257 N N . CYS C 1 68 ? 82.874 41.793 -0.745 1.00 29.00 68 CYS C N 1
ATOM 2258 C CA . CYS C 1 68 ? 81.539 42.033 -1.252 1.00 29.04 68 CYS C CA 1
ATOM 2259 C C . CYS C 1 68 ? 81.495 43.016 -2.433 1.00 29.20 68 CYS C C 1
ATOM 2260 O O . CYS C 1 68 ? 80.841 42.720 -3.379 1.00 27.43 68 CYS C O 1
ATOM 2263 N N . MET C 1 69 ? 82.146 44.172 -2.384 1.00 29.09 69 MET C N 1
ATOM 2264 C CA . MET C 1 69 ? 82.234 45.199 -3.518 1.00 31.89 69 MET C CA 1
ATOM 2265 C C . MET C 1 69 ? 82.715 44.581 -4.844 1.00 31.42 69 MET C C 1
ATOM 2266 O O . MET C 1 69 ? 82.073 44.705 -5.950 1.00 32.73 69 MET C O 1
ATOM 2271 N N . GLU C 1 70 ? 83.738 43.720 -4.712 1.00 32.12 70 GLU C N 1
ATOM 2272 C CA . GLU C 1 70 ? 84.247 42.896 -5.845 1.00 30.51 70 GLU C CA 1
ATOM 2273 C C . GLU C 1 70 ? 83.241 41.872 -6.440 1.00 27.95 70 GLU C C 1
ATOM 2274 O O . GLU C 1 70 ? 83.193 41.601 -7.655 1.00 25.36 70 GLU C O 1
ATOM 2280 N N . MET C 1 71 ? 82.485 41.264 -5.545 1.00 25.22 71 MET C N 1
ATOM 2281 C CA . MET C 1 71 ? 81.434 40.335 -5.940 1.00 23.03 71 MET C CA 1
ATOM 2282 C C . MET C 1 71 ? 80.320 41.058 -6.621 1.00 23.07 71 MET C C 1
ATOM 2283 O O . MET C 1 71 ? 79.900 40.616 -7.651 1.00 24.64 71 MET C O 1
ATOM 2288 N N . VAL C 1 72 ? 79.869 42.194 -6.126 1.00 21.17 72 VAL C N 1
ATOM 2289 C CA . VAL C 1 72 ? 78.841 42.981 -6.856 1.00 23.88 72 VAL C CA 1
ATOM 2290 C C . VAL C 1 72 ? 79.313 43.384 -8.249 1.00 26.19 72 VAL C C 1
ATOM 2291 O O . VAL C 1 72 ? 78.645 43.156 -9.278 1.00 27.73 72 VAL C O 1
ATOM 2295 N N . ARG C 1 73 ? 80.501 43.972 -8.288 1.00 29.41 73 ARG C N 1
ATOM 2296 C CA . ARG C 1 73 ? 81.218 44.222 -9.528 1.00 32.68 73 ARG C CA 1
ATOM 2297 C C . ARG C 1 73 ? 81.265 43.026 -10.464 1.00 31.66 73 ARG C C 1
ATOM 2298 O O . ARG C 1 73 ? 80.837 43.139 -11.580 1.00 30.98 73 ARG C O 1
ATOM 2306 N N . ARG C 1 74 ? 81.727 41.854 -10.038 1.00 32.43 74 ARG C N 1
ATOM 2307 C CA . ARG C 1 74 ? 81.591 40.675 -10.955 1.00 33.53 74 ARG C CA 1
ATOM 2308 C C . ARG C 1 74 ? 80.143 40.402 -11.382 1.00 33.71 74 ARG C C 1
ATOM 2309 O O . ARG C 1 74 ? 79.964 39.929 -12.508 1.00 33.59 74 ARG C O 1
ATOM 2317 N N . LEU C 1 75 ? 79.126 40.591 -10.512 1.00 31.52 75 LEU C N 1
ATOM 2318 C CA . LEU C 1 75 ? 77.756 40.287 -10.943 1.00 31.26 75 LEU C CA 1
ATOM 2319 C C . LEU C 1 75 ? 77.330 41.254 -12.060 1.00 31.09 75 LEU C C 1
ATOM 2320 O O . LEU C 1 75 ? 76.705 40.843 -13.034 1.00 28.20 75 LEU C O 1
ATOM 2325 N N . LEU C 1 76 ? 77.672 42.534 -11.885 1.00 33.00 76 LEU C N 1
ATOM 2326 C CA . LEU C 1 76 ? 77.348 43.559 -12.916 1.00 35.73 76 LEU C CA 1
ATOM 2327 C C . LEU C 1 76 ? 77.981 43.213 -14.268 1.00 36.75 76 LEU C C 1
ATOM 2328 O O . LEU C 1 76 ? 77.296 43.246 -15.283 1.00 37.86 76 LEU C O 1
ATOM 2333 N N . GLN C 1 77 ? 79.228 42.734 -14.222 1.00 37.55 77 GLN C N 1
ATOM 2334 C CA . GLN C 1 77 ? 79.960 42.264 -15.377 1.00 39.47 77 GLN C CA 1
ATOM 2335 C C . GLN C 1 77 ? 79.477 41.039 -16.073 1.00 38.87 77 GLN C C 1
ATOM 2336 O O . GLN C 1 77 ? 79.586 40.935 -17.307 1.00 40.09 77 GLN C O 1
ATOM 2342 N N . LYS C 1 78 ? 79.040 40.068 -15.294 1.00 37.33 78 LYS C N 1
ATOM 2343 C CA . LYS C 1 78 ? 78.394 38.865 -15.792 1.00 35.44 78 LYS C CA 1
ATOM 2344 C C . LYS C 1 78 ? 77.011 39.125 -16.387 1.00 33.29 78 LYS C C 1
ATOM 2345 O O . LYS C 1 78 ? 76.420 38.213 -17.018 1.00 33.27 78 LYS C O 1
ATOM 2351 N N . GLY C 1 79 ? 76.459 40.306 -16.163 1.00 29.27 79 GLY C N 1
ATOM 2352 C CA . GLY C 1 79 ? 75.082 40.511 -16.563 1.00 29.33 79 GLY C CA 1
ATOM 2353 C C . GLY C 1 79 ? 74.032 39.796 -15.706 1.00 29.13 79 GLY C C 1
ATOM 2354 O O . GLY C 1 79 ? 72.970 39.385 -16.232 1.00 30.09 79 GLY C O 1
ATOM 2355 N N . MET C 1 80 ? 74.294 39.645 -14.393 1.00 27.59 80 MET C N 1
ATOM 2356 C CA . MET C 1 80 ? 73.357 38.938 -13.521 1.00 28.08 80 MET C CA 1
ATOM 2357 C C . MET C 1 80 ? 72.483 39.917 -12.799 1.00 27.35 80 MET C C 1
ATOM 2358 O O . MET C 1 80 ? 71.371 39.601 -12.449 1.00 28.37 80 MET C O 1
ATOM 2363 N N . ILE C 1 81 ? 72.994 41.100 -12.545 1.00 27.02 81 ILE C N 1
ATOM 2364 C CA . ILE C 1 81 ? 72.218 42.181 -11.964 1.00 28.41 81 ILE C CA 1
ATOM 2365 C C . ILE C 1 81 ? 72.499 43.487 -12.831 1.00 29.49 81 ILE C C 1
ATOM 2366 O O . ILE C 1 81 ? 73.457 43.500 -13.558 1.00 29.10 81 ILE C O 1
ATOM 2371 N N . ALA C 1 82 ? 71.660 44.528 -12.740 1.00 30.39 82 ALA C N 1
ATOM 2372 C CA . ALA C 1 82 ? 71.842 45.826 -13.406 1.00 32.91 82 ALA C CA 1
ATOM 2373 C C . ALA C 1 82 ? 71.662 46.825 -12.314 1.00 34.14 82 ALA C C 1
ATOM 2374 O O . ALA C 1 82 ? 71.135 46.513 -11.260 1.00 34.40 82 ALA C O 1
ATOM 2376 N N . ILE C 1 83 ? 72.207 48.007 -12.516 1.00 37.40 83 ILE C N 1
ATOM 2377 C CA . ILE C 1 83 ? 71.828 49.168 -11.732 1.00 39.31 83 ILE C CA 1
ATOM 2378 C C . ILE C 1 83 ? 70.870 50.024 -12.593 1.00 41.73 83 ILE C C 1
ATOM 2379 O O . ILE C 1 83 ? 71.202 50.319 -13.738 1.00 42.81 83 ILE C O 1
ATOM 2384 N N . GLU C 1 84 ? 69.712 50.406 -12.077 1.00 44.16 84 GLU C N 1
ATOM 2385 C CA . GLU C 1 84 ? 68.853 51.348 -12.789 1.00 47.12 84 GLU C CA 1
ATOM 2386 C C . GLU C 1 84 ? 68.713 52.730 -12.109 1.00 48.55 84 GLU C C 1
ATOM 2387 O O . GLU C 1 84 ? 68.917 53.017 -10.912 1.00 48.09 84 GLU C O 1
ATOM 2393 N N . GLU C 1 85 ? 68.316 53.620 -12.890 1.00 49.89 85 GLU C N 1
ATOM 2394 N N . GLU C 1 95 ? 70.722 54.264 -9.018 1.00 46.06 95 GLU C N 1
ATOM 2395 C CA . GLU C 1 95 ? 70.066 54.362 -7.672 1.00 46.37 95 GLU C CA 1
ATOM 2396 C C . GLU C 1 95 ? 69.203 53.149 -7.295 1.00 43.54 95 GLU C C 1
ATOM 2397 O O . GLU C 1 95 ? 68.720 53.048 -6.208 1.00 42.66 95 GLU C O 1
ATOM 2403 N N . LYS C 1 96 ? 69.021 52.192 -8.183 1.00 41.16 96 LYS C N 1
ATOM 2404 C CA . LYS C 1 96 ? 68.624 50.865 -7.690 1.00 37.23 96 LYS C CA 1
ATOM 2405 C C . LYS C 1 96 ? 69.236 49.645 -8.366 1.00 33.88 96 LYS C C 1
ATOM 2406 O O . LYS C 1 96 ? 69.325 49.595 -9.626 1.00 32.05 96 LYS C O 1
ATOM 2412 N N . TYR C 1 97 ? 69.507 48.585 -7.565 1.00 30.91 97 TYR C N 1
ATOM 2413 C CA . TYR C 1 97 ? 69.686 47.264 -8.163 1.00 29.01 97 TYR C CA 1
ATOM 2414 C C . TYR C 1 97 ? 68.425 46.635 -8.789 1.00 29.15 97 TYR C C 1
ATOM 2415 O O . TYR C 1 97 ? 67.292 46.901 -8.383 1.00 28.03 97 TYR C O 1
ATOM 2424 N N . THR C 1 98 ? 68.619 45.822 -9.830 1.00 29.73 98 THR C N 1
ATOM 2425 C CA . THR C 1 98 ? 67.554 44.938 -10.318 1.00 30.77 98 THR C CA 1
ATOM 2426 C C . THR C 1 98 ? 68.130 43.546 -10.684 1.00 30.54 98 THR C C 1
ATOM 2427 O O . THR C 1 98 ? 69.225 43.510 -11.247 1.00 31.07 98 THR C O 1
ATOM 2431 N N . LEU C 1 99 ? 67.377 42.450 -10.439 1.00 29.88 99 LEU C N 1
ATOM 2432 C CA . LEU C 1 99 ? 67.776 41.058 -10.835 1.00 29.50 99 LEU C CA 1
ATOM 2433 C C . LEU C 1 99 ? 67.158 40.601 -12.170 1.00 29.09 99 LEU C C 1
ATOM 2434 O O . LEU C 1 99 ? 67.470 39.565 -12.726 1.00 28.06 99 LEU C O 1
ATOM 2439 N N . GLU C 1 100 ? 66.294 41.426 -12.722 1.00 29.24 100 GLU C N 1
ATOM 2440 C CA . GLU C 1 100 ? 65.849 41.289 -14.085 1.00 30.52 100 GLU C CA 1
ATOM 2441 C C . GLU C 1 100 ? 66.800 40.538 -15.052 1.00 29.80 100 GLU C C 1
ATOM 2442 O O . GLU C 1 100 ? 66.373 39.571 -15.740 1.00 28.60 100 GLU C O 1
ATOM 2448 N N . PRO C 1 101 ? 68.087 40.976 -15.130 1.00 28.76 101 PRO C N 1
ATOM 2449 C CA . PRO C 1 101 ? 68.963 40.211 -16.020 1.00 28.06 101 PRO C CA 1
ATOM 2450 C C . PRO C 1 101 ? 69.264 38.788 -15.523 1.00 28.23 101 PRO C C 1
ATOM 2451 O O . PRO C 1 101 ? 69.573 37.973 -16.344 1.00 29.50 101 PRO C O 1
ATOM 2455 N N . LEU C 1 102 ? 69.195 38.482 -14.224 1.00 27.15 102 LEU C N 1
ATOM 2456 C CA . LEU C 1 102 ? 69.370 37.075 -13.773 1.00 26.43 102 LEU C CA 1
ATOM 2457 C C . LEU C 1 102 ? 68.304 36.210 -14.415 1.00 25.52 102 LEU C C 1
ATOM 2458 O O . LEU C 1 102 ? 68.574 35.135 -14.918 1.00 24.76 102 LEU C O 1
ATOM 2463 N N . TRP C 1 103 ? 67.071 36.667 -14.372 1.00 24.49 103 TRP C N 1
ATOM 2464 C CA . TRP C 1 103 ? 65.949 35.806 -14.713 1.00 23.86 103 TRP C CA 1
ATOM 2465 C C . TRP C 1 103 ? 65.898 35.608 -16.198 1.00 24.33 103 TRP C C 1
ATOM 2466 O O . TRP C 1 103 ? 65.531 34.552 -16.645 1.00 23.19 103 TRP C O 1
ATOM 2477 N N . GLU C 1 104 ? 66.368 36.606 -16.948 1.00 25.67 104 GLU C N 1
ATOM 2478 C CA . GLU C 1 104 ? 66.540 36.465 -18.409 1.00 27.82 104 GLU C CA 1
ATOM 2479 C C . GLU C 1 104 ? 67.743 35.543 -18.721 1.00 26.96 104 GLU C C 1
ATOM 2480 O O . GLU C 1 104 ? 67.623 34.725 -19.586 1.00 25.78 104 GLU C O 1
ATOM 2486 N N . LYS C 1 105 ? 68.870 35.617 -18.004 1.00 25.32 105 LYS C N 1
ATOM 2487 C CA . LYS C 1 105 ? 69.924 34.544 -18.247 1.00 26.41 105 LYS C CA 1
ATOM 2488 C C . LYS C 1 105 ? 69.379 33.174 -17.937 1.00 24.46 105 LYS C C 1
ATOM 2489 O O . LYS C 1 105 ? 69.618 32.229 -18.654 1.00 24.36 105 LYS C O 1
ATOM 2495 N N . LEU C 1 106 ? 68.624 33.094 -16.850 1.00 23.40 106 LEU C N 1
ATOM 2496 C CA . LEU C 1 106 ? 68.081 31.816 -16.381 1.00 23.69 106 LEU C CA 1
ATOM 2497 C C . LEU C 1 106 ? 67.154 31.252 -17.404 1.00 22.57 106 LEU C C 1
ATOM 2498 O O . LEU C 1 106 ? 67.290 30.094 -17.727 1.00 20.71 106 LEU C O 1
ATOM 2503 N N . VAL C 1 107 ? 66.248 32.071 -17.946 1.00 22.87 107 VAL C N 1
ATOM 2504 C CA . VAL C 1 107 ? 65.250 31.545 -18.936 1.00 24.06 107 VAL C CA 1
ATOM 2505 C C . VAL C 1 107 ? 65.982 31.079 -20.258 1.00 25.16 107 VAL C C 1
ATOM 2506 O O . VAL C 1 107 ? 65.655 30.041 -20.834 1.00 23.28 107 VAL C O 1
ATOM 2510 N N . HIS C 1 108 ? 66.918 31.882 -20.723 1.00 28.12 108 HIS C N 1
ATOM 2511 C CA . HIS C 1 108 ? 67.787 31.509 -21.843 1.00 31.69 108 HIS C CA 1
ATOM 2512 C C . HIS C 1 108 ? 68.396 30.148 -21.629 1.00 31.21 108 HIS C C 1
ATOM 2513 O O . HIS C 1 108 ? 68.224 29.263 -22.416 1.00 30.03 108 HIS C O 1
ATOM 2520 N N . HIS C 1 109 ? 69.000 29.958 -20.483 1.00 30.26 109 HIS C N 1
ATOM 2521 C CA . HIS C 1 109 ? 69.639 28.694 -20.201 1.00 30.26 109 HIS C CA 1
ATOM 2522 C C . HIS C 1 109 ? 68.597 27.566 -20.124 1.00 29.60 109 HIS C C 1
ATOM 2523 O O . HIS C 1 109 ? 68.839 26.439 -20.607 1.00 30.79 109 HIS C O 1
ATOM 2530 N N . LEU C 1 110 ? 67.421 27.810 -19.554 1.00 26.25 110 LEU C N 1
ATOM 2531 C CA . LEU C 1 110 ? 66.428 26.698 -19.535 1.00 25.32 110 LEU C CA 1
ATOM 2532 C C . LEU C 1 110 ? 65.887 26.308 -20.925 1.00 24.47 110 LEU C C 1
ATOM 2533 O O . LEU C 1 110 ? 65.549 25.123 -21.124 1.00 20.48 110 LEU C O 1
ATOM 2538 N N . TYR C 1 111 ? 65.662 27.316 -21.783 1.00 25.75 111 TYR C N 1
ATOM 2539 C CA . TYR C 1 111 ? 65.284 27.127 -23.223 1.00 31.60 111 TYR C CA 1
ATOM 2540 C C . TYR C 1 111 ? 66.380 26.340 -24.025 1.00 31.33 111 TYR C C 1
ATOM 2541 O O . TYR C 1 111 ? 66.071 25.362 -24.673 1.00 31.05 111 TYR C O 1
ATOM 2550 N N . THR C 1 112 ? 67.645 26.750 -23.876 1.00 33.58 112 THR C N 1
ATOM 2551 C CA . THR C 1 112 ? 68.804 25.939 -24.240 1.00 36.14 112 THR C CA 1
ATOM 2552 C C . THR C 1 112 ? 68.787 24.489 -23.786 1.00 37.06 112 THR C C 1
ATOM 2553 O O . THR C 1 112 ? 68.742 23.649 -24.621 1.00 36.17 112 THR C O 1
ATOM 2557 N N . GLN C 1 113 ? 68.810 24.180 -22.481 1.00 38.25 113 GLN C N 1
ATOM 2558 C CA . GLN C 1 113 ? 68.682 22.759 -22.042 1.00 38.48 113 GLN C CA 1
ATOM 2559 C C . GLN C 1 113 ? 67.482 22.129 -22.665 1.00 38.24 113 GLN C C 1
ATOM 2560 O O . GLN C 1 113 ? 67.568 20.977 -23.104 1.00 38.21 113 GLN C O 1
ATOM 2566 N N . ALA C 1 114 ? 66.337 22.824 -22.723 1.00 37.58 114 ALA C N 1
ATOM 2567 C CA . ALA C 1 114 ? 65.195 22.070 -23.202 1.00 38.48 114 ALA C CA 1
ATOM 2568 C C . ALA C 1 114 ? 65.426 21.669 -24.674 1.00 39.02 114 ALA C C 1
ATOM 2569 O O . ALA C 1 114 ? 65.114 20.558 -25.035 1.00 38.04 114 ALA C O 1
ATOM 2571 N N . ALA C 1 115 ? 65.947 22.582 -25.496 1.00 38.99 115 ALA C N 1
ATOM 2572 C CA . ALA C 1 115 ? 66.158 22.350 -26.933 1.00 39.89 115 ALA C CA 1
ATOM 2573 C C . ALA C 1 115 ? 67.145 21.205 -27.128 1.00 40.28 115 ALA C C 1
ATOM 2574 O O . ALA C 1 115 ? 66.883 20.256 -27.877 1.00 41.50 115 ALA C O 1
ATOM 2576 N N . GLN C 1 116 ? 68.223 21.252 -26.369 1.00 41.60 116 GLN C N 1
ATOM 2577 C CA . GLN C 1 116 ? 69.211 20.177 -26.265 1.00 43.41 116 GLN C CA 1
ATOM 2578 C C . GLN C 1 116 ? 68.762 18.829 -25.718 1.00 45.43 116 GLN C C 1
ATOM 2579 O O . GLN C 1 116 ? 69.454 17.815 -25.974 1.00 45.60 116 GLN C O 1
ATOM 2585 N N . GLN C 1 117 ? 67.674 18.797 -24.954 1.00 46.91 117 GLN C N 1
ATOM 2586 C CA . GLN C 1 117 ? 67.200 17.552 -24.337 1.00 49.10 117 GLN C CA 1
ATOM 2587 C C . GLN C 1 117 ? 66.048 16.961 -25.157 1.00 49.73 117 GLN C C 1
ATOM 2588 O O . GLN C 1 117 ? 65.378 15.999 -24.726 1.00 48.60 117 GLN C O 1
ATOM 2594 N N . GLY C 1 118 ? 65.829 17.535 -26.343 1.00 51.13 118 GLY C N 1
ATOM 2595 C CA . GLY C 1 118 ? 64.759 17.072 -27.240 1.00 54.64 118 GLY C CA 1
ATOM 2596 C C . GLY C 1 118 ? 63.725 18.170 -27.351 1.00 57.35 118 GLY C C 1
ATOM 2597 O O . GLY C 1 118 ? 63.686 18.943 -28.323 1.00 58.97 118 GLY C O 1
ATOM 2598 N N . GLU C 1 119 ? 62.875 18.233 -26.332 1.00 58.52 119 GLU C N 1
ATOM 2599 C CA . GLU C 1 119 ? 62.297 19.495 -25.853 1.00 58.94 119 GLU C CA 1
ATOM 2600 C C . GLU C 1 119 ? 61.575 19.140 -24.565 1.00 58.90 119 GLU C C 1
ATOM 2601 O O . GLU C 1 119 ? 60.325 19.179 -24.630 1.00 60.00 119 GLU C O 1
ATOM 2607 N N . LEU C 1 120 ? 62.073 18.794 -23.464 1.00 59.08 120 LEU C N 1
ATOM 2608 N N . GLU D 1 2 ? 89.109 -7.372 64.725 1.00 49.23 2 GLU D N 1
ATOM 2609 C CA . GLU D 1 2 ? 88.692 -5.934 64.453 1.00 49.98 2 GLU D CA 1
ATOM 2610 C C . GLU D 1 2 ? 89.531 -5.149 63.406 1.00 49.96 2 GLU D C 1
ATOM 2611 O O . GLU D 1 2 ? 88.947 -4.648 62.435 1.00 50.62 2 GLU D O 1
ATOM 2617 N N . LYS D 1 3 ? 90.842 -4.964 63.627 1.00 49.33 3 LYS D N 1
ATOM 2618 C CA . LYS D 1 3 ? 91.710 -4.424 62.547 1.00 47.44 3 LYS D CA 1
ATOM 2619 C C . LYS D 1 3 ? 91.724 -5.427 61.380 1.00 45.73 3 LYS D C 1
ATOM 2620 O O . LYS D 1 3 ? 91.533 -5.020 60.226 1.00 44.68 3 LYS D O 1
ATOM 2626 N N . LYS D 1 4 ? 91.835 -6.712 61.686 1.00 42.36 4 LYS D N 1
ATOM 2627 C CA . LYS D 1 4 ? 91.740 -7.760 60.677 1.00 41.20 4 LYS D CA 1
ATOM 2628 C C . LYS D 1 4 ? 90.427 -7.660 59.907 1.00 39.36 4 LYS D C 1
ATOM 2629 O O . LYS D 1 4 ? 90.388 -7.905 58.640 1.00 38.04 4 LYS D O 1
ATOM 2635 N N . LYS D 1 5 ? 89.363 -7.183 60.533 1.00 37.16 5 LYS D N 1
ATOM 2636 C CA . LYS D 1 5 ? 88.021 -7.120 59.941 1.00 34.39 5 LYS D CA 1
ATOM 2637 C C . LYS D 1 5 ? 87.923 -5.971 58.967 1.00 30.99 5 LYS D C 1
ATOM 2638 O O . LYS D 1 5 ? 87.364 -6.095 57.888 1.00 28.97 5 LYS D O 1
ATOM 2644 N N . VAL D 1 6 ? 88.482 -4.853 59.389 1.00 28.99 6 VAL D N 1
ATOM 2645 C CA . VAL D 1 6 ? 88.476 -3.628 58.642 1.00 27.89 6 VAL D CA 1
ATOM 2646 C C . VAL D 1 6 ? 89.225 -3.906 57.327 1.00 26.49 6 VAL D C 1
ATOM 2647 O O . VAL D 1 6 ? 88.733 -3.540 56.282 1.00 23.51 6 VAL D O 1
ATOM 2651 N N . ALA D 1 7 ? 90.363 -4.582 57.428 1.00 25.95 7 ALA D N 1
ATOM 2652 C CA . ALA D 1 7 ? 91.269 -4.905 56.366 1.00 27.41 7 ALA D CA 1
ATOM 2653 C C . ALA D 1 7 ? 90.530 -5.768 55.338 1.00 28.82 7 ALA D C 1
ATOM 2654 O O . ALA D 1 7 ? 90.587 -5.463 54.132 1.00 30.18 7 ALA D O 1
ATOM 2656 N N . GLU D 1 8 ? 89.814 -6.804 55.804 1.00 28.94 8 GLU D N 1
ATOM 2657 C CA . GLU D 1 8 ? 88.806 -7.557 54.939 1.00 30.25 8 GLU D CA 1
ATOM 2658 C C . GLU D 1 8 ? 87.787 -6.668 54.210 1.00 28.40 8 GLU D C 1
ATOM 2659 O O . GLU D 1 8 ? 87.565 -6.849 53.049 1.00 27.71 8 GLU D O 1
ATOM 2665 N N . TRP D 1 9 ? 87.173 -5.704 54.890 1.00 27.90 9 TRP D N 1
ATOM 2666 C CA . TRP D 1 9 ? 86.250 -4.857 54.197 1.00 30.05 9 TRP D CA 1
ATOM 2667 C C . TRP D 1 9 ? 86.943 -3.997 53.130 1.00 29.64 9 TRP D C 1
ATOM 2668 O O . TRP D 1 9 ? 86.383 -3.787 52.024 1.00 28.78 9 TRP D O 1
ATOM 2679 N N . LEU D 1 10 ? 88.137 -3.503 53.479 1.00 27.95 10 LEU D N 1
ATOM 2680 C CA . LEU D 1 10 ? 88.926 -2.677 52.607 1.00 29.08 10 LEU D CA 1
ATOM 2681 C C . LEU D 1 10 ? 89.287 -3.490 51.363 1.00 29.05 10 LEU D C 1
ATOM 2682 O O . LEU D 1 10 ? 89.361 -2.932 50.315 1.00 28.99 10 LEU D O 1
ATOM 2687 N N . ALA D 1 11 ? 89.529 -4.789 51.531 1.00 28.02 11 ALA D N 1
ATOM 2688 C CA . ALA D 1 11 ? 89.921 -5.659 50.510 1.00 29.89 11 ALA D CA 1
ATOM 2689 C C . ALA D 1 11 ? 88.760 -6.398 49.712 1.00 31.32 11 ALA D C 1
ATOM 2690 O O . ALA D 1 11 ? 89.080 -7.300 48.938 1.00 29.71 11 ALA D O 1
ATOM 2692 N N . GLN D 1 12 ? 87.457 -6.085 49.915 1.00 32.64 12 GLN D N 1
ATOM 2693 C CA . GLN D 1 12 ? 86.410 -6.893 49.248 1.00 34.37 12 GLN D CA 1
ATOM 2694 C C . GLN D 1 12 ? 86.442 -6.698 47.743 1.00 33.17 12 GLN D C 1
ATOM 2695 O O . GLN D 1 12 ? 86.128 -7.659 47.043 1.00 34.05 12 GLN D O 1
ATOM 2701 N N . GLY D 1 13 ? 86.830 -5.502 47.257 1.00 30.54 13 GLY D N 1
ATOM 2702 C CA . GLY D 1 13 ? 86.838 -5.322 45.840 1.00 28.63 13 GLY D CA 1
ATOM 2703 C C . GLY D 1 13 ? 85.669 -4.458 45.360 1.00 28.47 13 GLY D C 1
ATOM 2704 O O . GLY D 1 13 ? 84.800 -3.952 46.179 1.00 25.78 13 GLY D O 1
ATOM 2705 N N . SER D 1 14 ? 85.686 -4.248 44.040 1.00 26.76 14 SER D N 1
ATOM 2706 C CA . SER D 1 14 ? 84.619 -3.592 43.369 1.00 25.93 14 SER D CA 1
ATOM 2707 C C . SER D 1 14 ? 84.405 -4.107 41.978 1.00 25.98 14 SER D C 1
ATOM 2708 O O . SER D 1 14 ? 85.286 -4.812 41.413 1.00 24.63 14 SER D O 1
ATOM 2711 N N . ILE D 1 15 ? 83.259 -3.718 41.430 1.00 24.08 15 ILE D N 1
ATOM 2712 C CA . ILE D 1 15 ? 82.875 -4.009 40.065 1.00 28.78 15 ILE D CA 1
ATOM 2713 C C . ILE D 1 15 ? 83.189 -2.748 39.215 1.00 28.59 15 ILE D C 1
ATOM 2714 O O . ILE D 1 15 ? 82.808 -1.643 39.574 1.00 29.43 15 ILE D O 1
ATOM 2719 N N . ALA D 1 16 ? 83.953 -2.901 38.143 1.00 26.59 16 ALA D N 1
ATOM 2720 C CA . ALA D 1 16 ? 84.316 -1.777 37.301 1.00 26.43 16 ALA D CA 1
ATOM 2721 C C . ALA D 1 16 ? 83.083 -1.526 36.391 1.00 27.09 16 ALA D C 1
ATOM 2722 O O . ALA D 1 16 ? 82.734 -2.367 35.596 1.00 28.64 16 ALA D O 1
ATOM 2724 N N . VAL D 1 17 ? 82.407 -0.396 36.500 1.00 25.89 17 VAL D N 1
ATOM 2725 C CA . VAL D 1 17 ? 81.346 -0.083 35.571 1.00 24.24 17 VAL D CA 1
ATOM 2726 C C . VAL D 1 17 ? 81.904 0.877 34.544 1.00 23.90 17 VAL D C 1
ATOM 2727 O O . VAL D 1 17 ? 82.002 2.063 34.854 1.00 22.92 17 VAL D O 1
ATOM 2731 N N . PRO D 1 18 ? 82.185 0.428 33.294 1.00 25.65 18 PRO D N 1
ATOM 2732 C CA . PRO D 1 18 ? 82.583 1.515 32.326 1.00 24.81 18 PRO D CA 1
ATOM 2733 C C . PRO D 1 18 ? 81.621 2.729 32.301 1.00 24.17 18 PRO D C 1
ATOM 2734 O O . PRO D 1 18 ? 80.398 2.563 32.415 1.00 21.08 18 PRO D O 1
ATOM 2738 N N . LYS D 1 19 ? 82.230 3.918 32.156 1.00 24.23 19 LYS D N 1
ATOM 2739 C CA . LYS D 1 19 ? 81.509 5.184 31.991 1.00 24.04 19 LYS D CA 1
ATOM 2740 C C . LYS D 1 19 ? 80.630 5.255 30.747 1.00 24.61 19 LYS D C 1
ATOM 2741 O O . LYS D 1 19 ? 79.581 5.968 30.708 1.00 22.46 19 LYS D O 1
ATOM 2747 N N . LEU D 1 20 ? 81.046 4.483 29.744 1.00 25.12 20 LEU D N 1
ATOM 2748 C CA . LEU D 1 20 ? 80.357 4.390 28.483 1.00 25.35 20 LEU D CA 1
ATOM 2749 C C . LEU D 1 20 ? 79.083 3.567 28.691 1.00 25.09 20 LEU D C 1
ATOM 2750 O O . LEU D 1 20 ? 78.095 3.844 28.097 1.00 25.49 20 LEU D O 1
ATOM 2755 N N . LEU D 1 21 ? 79.117 2.517 29.494 1.00 25.00 21 LEU D N 1
ATOM 2756 C CA . LEU D 1 21 ? 77.942 1.752 29.813 1.00 23.75 21 LEU D CA 1
ATOM 2757 C C . LEU D 1 21 ? 76.961 2.616 30.665 1.00 24.33 21 LEU D C 1
ATOM 2758 O O . LEU D 1 21 ? 75.783 2.750 30.335 1.00 24.29 21 LEU D O 1
ATOM 2763 N N . LEU D 1 22 ? 77.440 3.149 31.774 1.00 22.83 22 LEU D N 1
ATOM 2764 C CA . LEU D 1 22 ? 76.732 4.119 32.623 1.00 22.66 22 LEU D CA 1
ATOM 2765 C C . LEU D 1 22 ? 76.103 5.270 31.818 1.00 22.98 22 LEU D C 1
ATOM 2766 O O . LEU D 1 22 ? 74.920 5.609 32.006 1.00 22.18 22 LEU D O 1
ATOM 2771 N N . GLY D 1 23 ? 76.856 5.829 30.854 1.00 23.10 23 GLY D N 1
ATOM 2772 C CA . GLY D 1 23 ? 76.337 6.917 29.989 1.00 23.83 23 GLY D CA 1
ATOM 2773 C C . GLY D 1 23 ? 75.352 6.521 28.880 1.00 25.63 23 GLY D C 1
ATOM 2774 O O . GLY D 1 23 ? 74.805 7.388 28.231 1.00 27.02 23 GLY D O 1
ATOM 2775 N N . HIS D 1 24 ? 75.071 5.237 28.646 1.00 24.61 24 HIS D N 1
ATOM 2776 C CA . HIS D 1 24 ? 74.367 4.909 27.432 1.00 26.11 24 HIS D CA 1
ATOM 2777 C C . HIS D 1 24 ? 73.415 3.802 27.595 1.00 25.48 24 HIS D C 1
ATOM 2778 O O . HIS D 1 24 ? 72.764 3.448 26.653 1.00 26.03 24 HIS D O 1
ATOM 2785 N N . TYR D 1 25 ? 73.319 3.238 28.796 1.00 25.98 25 TYR D N 1
ATOM 2786 C CA . TYR D 1 25 ? 72.447 2.131 28.981 1.00 26.84 25 TYR D CA 1
ATOM 2787 C C . TYR D 1 25 ? 70.997 2.504 28.639 1.00 28.65 25 TYR D C 1
ATOM 2788 O O . TYR D 1 25 ? 70.221 1.620 28.347 1.00 29.03 25 TYR D O 1
ATOM 2797 N N . LYS D 1 26 ? 70.596 3.772 28.835 1.00 31.98 26 LYS D N 1
ATOM 2798 C CA . LYS D 1 26 ? 69.176 4.137 28.674 1.00 35.22 26 LYS D CA 1
ATOM 2799 C C . LYS D 1 26 ? 68.806 3.991 27.184 1.00 36.12 26 LYS D C 1
ATOM 2800 O O . LYS D 1 26 ? 67.821 3.341 26.848 1.00 35.96 26 LYS D O 1
ATOM 2806 N N . GLN D 1 27 ? 69.698 4.471 26.321 1.00 36.70 27 GLN D N 1
ATOM 2807 C CA . GLN D 1 27 ? 69.600 4.232 24.921 1.00 36.93 27 GLN D CA 1
ATOM 2808 C C . GLN D 1 27 ? 69.740 2.791 24.438 1.00 37.39 27 GLN D C 1
ATOM 2809 O O . GLN D 1 27 ? 69.365 2.548 23.312 1.00 36.83 27 GLN D O 1
ATOM 2815 N N . LEU D 1 28 ? 70.248 1.841 25.259 1.00 36.11 28 LEU D N 1
ATOM 2816 C CA . LEU D 1 28 ? 70.274 0.427 24.874 1.00 34.20 28 LEU D CA 1
ATOM 2817 C C . LEU D 1 28 ? 68.916 -0.085 25.240 1.00 33.52 28 LEU D C 1
ATOM 2818 O O . LEU D 1 28 ? 68.579 -1.244 25.050 1.00 33.28 28 LEU D O 1
ATOM 2823 N N . GLY D 1 29 ? 68.093 0.763 25.820 1.00 32.53 29 GLY D N 1
ATOM 2824 C CA . GLY D 1 29 ? 66.774 0.242 26.241 1.00 30.77 29 GLY D CA 1
ATOM 2825 C C . GLY D 1 29 ? 66.849 -0.440 27.576 1.00 30.00 29 GLY D C 1
ATOM 2826 O O . GLY D 1 29 ? 65.977 -1.227 27.865 1.00 28.33 29 GLY D O 1
ATOM 2827 N N . LEU D 1 30 ? 67.858 -0.105 28.423 1.00 28.90 30 LEU D N 1
ATOM 2828 C CA . LEU D 1 30 ? 67.949 -0.650 29.792 1.00 27.99 30 LEU D CA 1
ATOM 2829 C C . LEU D 1 30 ? 67.376 0.255 30.898 1.00 28.28 30 LEU D C 1
ATOM 2830 O O . LEU D 1 30 ? 67.505 1.505 30.864 1.00 29.27 30 LEU D O 1
ATOM 2835 N N . GLY D 1 31 ? 66.702 -0.328 31.871 1.00 25.98 31 GLY D N 1
ATOM 2836 C CA . GLY D 1 31 ? 66.406 0.481 33.043 1.00 25.96 31 GLY D CA 1
ATOM 2837 C C . GLY D 1 31 ? 67.572 0.384 34.068 1.00 25.95 31 GLY D C 1
ATOM 2838 O O . GLY D 1 31 ? 68.466 -0.477 33.972 1.00 26.17 31 GLY D O 1
ATOM 2839 N N . GLU D 1 32 ? 67.516 1.237 35.091 1.00 24.67 32 GLU D N 1
ATOM 2840 C CA . GLU D 1 32 ? 68.372 1.171 36.260 1.00 24.49 32 GLU D CA 1
ATOM 2841 C C . GLU D 1 32 ? 68.278 -0.184 36.954 1.00 23.79 32 GLU D C 1
ATOM 2842 O O . GLU D 1 32 ? 69.290 -0.722 37.406 1.00 22.81 32 GLU D O 1
ATOM 2848 N N . GLY D 1 33 ? 67.085 -0.753 37.075 1.00 22.62 33 GLY D N 1
ATOM 2849 C CA . GLY D 1 33 ? 66.975 -2.027 37.818 1.00 23.30 33 GLY D CA 1
ATOM 2850 C C . GLY D 1 33 ? 67.719 -3.130 37.013 1.00 23.96 33 GLY D C 1
ATOM 2851 O O . GLY D 1 33 ? 68.281 -4.087 37.591 1.00 23.21 33 GLY D O 1
ATOM 2852 N N . GLU D 1 34 ? 67.711 -3.021 35.674 1.00 24.16 34 GLU D N 1
ATOM 2853 C CA . GLU D 1 34 ? 68.410 -4.032 34.805 1.00 24.83 34 GLU D CA 1
ATOM 2854 C C . GLU D 1 34 ? 69.899 -3.812 34.903 1.00 24.31 34 GLU D C 1
ATOM 2855 O O . GLU D 1 34 ? 70.616 -4.779 35.028 1.00 22.96 34 GLU D O 1
ATOM 2861 N N . LEU D 1 35 ? 70.329 -2.539 34.787 1.00 23.17 35 LEU D N 1
ATOM 2862 C CA . LEU D 1 35 ? 71.682 -2.152 35.024 1.00 23.11 35 LEU D CA 1
ATOM 2863 C C . LEU D 1 35 ? 72.234 -2.818 36.333 1.00 24.60 35 LEU D C 1
ATOM 2864 O O . LEU D 1 35 ? 73.225 -3.624 36.271 1.00 23.56 35 LEU D O 1
ATOM 2869 N N . VAL D 1 36 ? 71.611 -2.546 37.495 1.00 23.04 36 VAL D N 1
ATOM 2870 C CA . VAL D 1 36 ? 72.029 -3.180 38.768 1.00 22.06 36 VAL D CA 1
ATOM 2871 C C . VAL D 1 36 ? 72.053 -4.757 38.726 1.00 22.06 36 VAL D C 1
ATOM 2872 O O . VAL D 1 36 ? 72.943 -5.445 39.223 1.00 22.81 36 VAL D O 1
ATOM 2876 N N . LEU D 1 37 ? 71.103 -5.335 38.032 1.00 22.85 37 LEU D N 1
ATOM 2877 C CA . LEU D 1 37 ? 71.027 -6.753 37.892 1.00 21.37 37 LEU D CA 1
ATOM 2878 C C . LEU D 1 37 ? 72.291 -7.240 37.136 1.00 20.98 37 LEU D C 1
ATOM 2879 O O . LEU D 1 37 ? 72.907 -8.235 37.542 1.00 19.68 37 LEU D O 1
ATOM 2884 N N . LEU D 1 38 ? 72.686 -6.568 36.055 1.00 20.47 38 LEU D N 1
ATOM 2885 C CA . LEU D 1 38 ? 73.969 -6.902 35.374 1.00 21.56 38 LEU D CA 1
ATOM 2886 C C . LEU D 1 38 ? 75.184 -6.798 36.328 1.00 24.01 38 LEU D C 1
ATOM 2887 O O . LEU D 1 38 ? 76.074 -7.693 36.346 1.00 26.66 38 LEU D O 1
ATOM 2892 N N . LEU D 1 39 ? 75.195 -5.767 37.200 1.00 22.18 39 LEU D N 1
ATOM 2893 C CA . LEU D 1 39 ? 76.247 -5.649 38.246 1.00 20.67 39 LEU D CA 1
ATOM 2894 C C . LEU D 1 39 ? 76.268 -6.814 39.138 1.00 19.63 39 LEU D C 1
ATOM 2895 O O . LEU D 1 39 ? 77.339 -7.318 39.440 1.00 18.35 39 LEU D O 1
ATOM 2900 N N . HIS D 1 40 ? 75.099 -7.222 39.648 1.00 19.45 40 HIS D N 1
ATOM 2901 C CA . HIS D 1 40 ? 75.064 -8.388 40.537 1.00 19.18 40 HIS D CA 1
ATOM 2902 C C . HIS D 1 40 ? 75.519 -9.637 39.719 1.00 21.79 40 HIS D C 1
ATOM 2903 O O . HIS D 1 40 ? 76.264 -10.457 40.202 1.00 22.55 40 HIS D O 1
ATOM 2910 N N . MET D 1 41 ? 75.053 -9.839 38.494 1.00 20.38 41 MET D N 1
ATOM 2911 C CA . MET D 1 41 ? 75.589 -10.981 37.725 1.00 22.85 41 MET D CA 1
ATOM 2912 C C . MET D 1 41 ? 77.148 -10.958 37.638 1.00 21.25 41 MET D C 1
ATOM 2913 O O . MET D 1 41 ? 77.771 -11.978 37.929 1.00 19.73 41 MET D O 1
ATOM 2918 N N . GLN D 1 42 ? 77.745 -9.808 37.250 1.00 21.85 42 GLN D N 1
ATOM 2919 C CA . GLN D 1 42 ? 79.243 -9.600 37.210 1.00 24.24 42 GLN D CA 1
ATOM 2920 C C . GLN D 1 42 ? 79.860 -10.029 38.534 1.00 24.63 42 GLN D C 1
ATOM 2921 O O . GLN D 1 42 ? 80.823 -10.769 38.613 1.00 26.48 42 GLN D O 1
ATOM 2927 N N . SER D 1 43 ? 79.232 -9.636 39.604 1.00 23.81 43 SER D N 1
ATOM 2928 C CA . SER D 1 43 ? 79.809 -9.880 40.892 1.00 24.57 43 SER D CA 1
ATOM 2929 C C . SER D 1 43 ? 79.720 -11.359 41.207 1.00 24.89 43 SER D C 1
ATOM 2930 O O . SER D 1 43 ? 80.623 -11.957 41.828 1.00 23.82 43 SER D O 1
ATOM 2933 N N . PHE D 1 44 ? 78.607 -11.984 40.801 1.00 27.64 44 PHE D N 1
ATOM 2934 C CA . PHE D 1 44 ? 78.525 -13.473 40.952 1.00 27.46 44 PHE D CA 1
ATOM 2935 C C . PHE D 1 44 ? 79.637 -14.134 40.146 1.00 26.84 44 PHE D C 1
ATOM 2936 O O . PHE D 1 44 ? 80.275 -14.981 40.683 1.00 27.06 44 PHE D O 1
ATOM 2944 N N . PHE D 1 45 ? 79.848 -13.754 38.882 1.00 27.60 45 PHE D N 1
ATOM 2945 C CA . PHE D 1 45 ? 80.912 -14.286 38.047 1.00 27.83 45 PHE D CA 1
ATOM 2946 C C . PHE D 1 45 ? 82.251 -14.163 38.783 1.00 29.61 45 PHE D C 1
ATOM 2947 O O . PHE D 1 45 ? 83.024 -15.092 38.811 1.00 30.33 45 PHE D O 1
ATOM 2955 N N . GLU D 1 46 ? 82.562 -12.989 39.342 1.00 29.77 46 GLU D N 1
ATOM 2956 C CA . GLU D 1 46 ? 83.848 -12.809 40.070 1.00 30.37 46 GLU D CA 1
ATOM 2957 C C . GLU D 1 46 ? 84.021 -13.651 41.372 1.00 31.27 46 GLU D C 1
ATOM 2958 O O . GLU D 1 46 ? 85.117 -13.847 41.788 1.00 30.37 46 GLU D O 1
ATOM 2964 N N . GLU D 1 47 ? 82.952 -14.175 41.972 1.00 33.01 47 GLU D N 1
ATOM 2965 C CA . GLU D 1 47 ? 83.058 -15.217 42.996 1.00 35.17 47 GLU D CA 1
ATOM 2966 C C . GLU D 1 47 ? 82.919 -16.579 42.368 1.00 35.51 47 GLU D C 1
ATOM 2967 O O . GLU D 1 47 ? 82.682 -17.518 43.094 1.00 36.09 47 GLU D O 1
ATOM 2973 N N . GLY D 1 48 ? 83.075 -16.729 41.050 1.00 35.58 48 GLY D N 1
ATOM 2974 C CA . GLY D 1 48 ? 83.016 -18.067 40.515 1.00 36.41 48 GLY D CA 1
ATOM 2975 C C . GLY D 1 48 ? 81.614 -18.651 40.370 1.00 36.51 48 GLY D C 1
ATOM 2976 O O . GLY D 1 48 ? 81.479 -19.785 39.960 1.00 38.38 48 GLY D O 1
ATOM 2977 N N . VAL D 1 49 ? 80.561 -17.894 40.666 1.00 36.14 49 VAL D N 1
ATOM 2978 C CA . VAL D 1 49 ? 79.176 -18.323 40.408 1.00 35.41 49 VAL D CA 1
ATOM 2979 C C . VAL D 1 49 ? 78.781 -17.779 39.017 1.00 36.33 49 VAL D C 1
ATOM 2980 O O . VAL D 1 49 ? 78.417 -16.628 38.814 1.00 35.43 49 VAL D O 1
ATOM 2984 N N . LEU D 1 50 ? 78.816 -18.634 38.046 1.00 36.09 50 LEU D N 1
ATOM 2985 C CA . LEU D 1 50 ? 78.632 -18.233 36.697 1.00 35.85 50 LEU D CA 1
ATOM 2986 C C . LEU D 1 50 ? 77.207 -18.393 36.294 1.00 35.42 50 LEU D C 1
ATOM 2987 O O . LEU D 1 50 ? 76.806 -17.745 35.328 1.00 34.85 50 LEU D O 1
ATOM 2992 N N . PHE D 1 51 ? 76.417 -19.191 37.023 1.00 34.87 51 PHE D N 1
ATOM 2993 C CA . PHE D 1 51 ? 75.012 -19.329 36.655 1.00 33.99 51 PHE D CA 1
ATOM 2994 C C . PHE D 1 51 ? 74.095 -18.978 37.802 1.00 33.33 51 PHE D C 1
ATOM 2995 O O . PHE D 1 51 ? 73.381 -19.847 38.233 1.00 34.70 51 PHE D O 1
ATOM 3003 N N . PRO D 1 52 ? 74.116 -17.712 38.338 1.00 32.46 52 PRO D N 1
ATOM 3004 C CA . PRO D 1 52 ? 73.249 -17.557 39.580 1.00 31.49 52 PRO D CA 1
ATOM 3005 C C . PRO D 1 52 ? 71.725 -17.640 39.215 1.00 32.08 52 PRO D C 1
ATOM 3006 O O . PRO D 1 52 ? 71.300 -17.221 38.108 1.00 32.14 52 PRO D O 1
ATOM 3010 N N . THR D 1 53 ? 70.935 -18.228 40.067 1.00 32.10 53 THR D N 1
ATOM 3011 C CA . THR D 1 53 ? 69.495 -18.288 39.846 1.00 32.35 53 THR D CA 1
ATOM 3012 C C . THR D 1 53 ? 68.844 -16.900 40.090 1.00 33.36 53 THR D C 1
ATOM 3013 O O . THR D 1 53 ? 69.397 -16.023 40.835 1.00 33.17 53 THR D O 1
ATOM 3017 N N . PRO D 1 54 ? 67.642 -16.675 39.490 1.00 35.02 54 PRO D N 1
ATOM 3018 C CA . PRO D 1 54 ? 66.875 -15.485 39.931 1.00 35.26 54 PRO D CA 1
ATOM 3019 C C . PRO D 1 54 ? 66.663 -15.206 41.407 1.00 35.30 54 PRO D C 1
ATOM 3020 O O . PRO D 1 54 ? 66.594 -14.066 41.816 1.00 36.94 54 PRO D O 1
ATOM 3024 N N . ALA D 1 55 ? 66.519 -16.212 42.236 1.00 36.52 55 ALA D N 1
ATOM 3025 C CA . ALA D 1 55 ? 66.316 -15.960 43.661 1.00 37.09 55 ALA D CA 1
ATOM 3026 C C . ALA D 1 55 ? 67.642 -15.548 44.350 1.00 36.78 55 ALA D C 1
ATOM 3027 O O . ALA D 1 55 ? 67.634 -14.777 45.333 1.00 36.34 55 ALA D O 1
ATOM 3029 N N . GLU D 1 56 ? 68.768 -16.092 43.839 1.00 35.23 56 GLU D N 1
ATOM 3030 C CA . GLU D 1 56 ? 70.122 -15.608 44.186 1.00 35.19 56 GLU D CA 1
ATOM 3031 C C . GLU D 1 56 ? 70.347 -14.163 43.765 1.00 31.90 56 GLU D C 1
ATOM 3032 O O . GLU D 1 56 ? 70.820 -13.392 44.543 1.00 30.44 56 GLU D O 1
ATOM 3038 N N . LEU D 1 57 ? 70.022 -13.818 42.535 1.00 29.37 57 LEU D N 1
ATOM 3039 C CA . LEU D 1 57 ? 70.095 -12.423 42.115 1.00 28.37 57 LEU D CA 1
ATOM 3040 C C . LEU D 1 57 ? 69.201 -11.533 43.003 1.00 27.78 57 LEU D C 1
ATOM 3041 O O . LEU D 1 57 ? 69.664 -10.503 43.547 1.00 27.66 57 LEU D O 1
ATOM 3046 N N . ALA D 1 58 ? 67.949 -11.996 43.266 1.00 28.08 58 ALA D N 1
ATOM 3047 C CA . ALA D 1 58 ? 66.924 -11.129 43.829 1.00 28.10 58 ALA D CA 1
ATOM 3048 C C . ALA D 1 58 ? 67.129 -10.880 45.297 1.00 28.46 58 ALA D C 1
ATOM 3049 O O . ALA D 1 58 ? 66.630 -9.893 45.880 1.00 25.47 58 ALA D O 1
ATOM 3051 N N . GLU D 1 59 ? 67.859 -11.781 45.913 1.00 29.87 59 GLU D N 1
ATOM 3052 C CA . GLU D 1 59 ? 68.220 -11.673 47.333 1.00 33.44 59 GLU D CA 1
ATOM 3053 C C . GLU D 1 59 ? 68.917 -10.341 47.711 1.00 33.53 59 GLU D C 1
ATOM 3054 O O . GLU D 1 59 ? 68.767 -9.785 48.816 1.00 34.76 59 GLU D O 1
ATOM 3060 N N . ARG D 1 60 ? 69.661 -9.798 46.764 1.00 34.04 60 ARG D N 1
ATOM 3061 C CA . ARG D 1 60 ? 70.478 -8.627 46.994 1.00 34.94 60 ARG D CA 1
ATOM 3062 C C . ARG D 1 60 ? 69.822 -7.507 46.229 1.00 32.59 60 ARG D C 1
ATOM 3063 O O . ARG D 1 60 ? 70.434 -6.419 46.109 1.00 33.48 60 ARG D O 1
ATOM 3071 N N . MET D 1 61 ? 68.580 -7.728 45.713 1.00 28.32 61 MET D N 1
ATOM 3072 C CA . MET D 1 61 ? 67.816 -6.616 45.071 1.00 25.74 61 MET D CA 1
ATOM 3073 C C . MET D 1 61 ? 66.518 -6.283 45.726 1.00 27.29 61 MET D C 1
ATOM 3074 O O . MET D 1 61 ? 66.044 -6.945 46.625 1.00 28.37 61 MET D O 1
ATOM 3079 N N . THR D 1 62 ? 65.913 -5.175 45.331 1.00 27.41 62 THR D N 1
ATOM 3080 C CA . THR D 1 62 ? 64.693 -4.873 46.004 1.00 28.75 62 THR D CA 1
ATOM 3081 C C . THR D 1 62 ? 63.552 -5.628 45.261 1.00 28.88 62 THR D C 1
ATOM 3082 O O . THR D 1 62 ? 62.419 -5.588 45.721 1.00 29.97 62 THR D O 1
ATOM 3086 N N . VAL D 1 63 ? 63.829 -6.270 44.125 1.00 28.44 63 VAL D N 1
ATOM 3087 C CA . VAL D 1 63 ? 62.752 -6.975 43.392 1.00 26.98 63 VAL D CA 1
ATOM 3088 C C . VAL D 1 63 ? 62.585 -8.399 43.977 1.00 28.18 63 VAL D C 1
ATOM 3089 O O . VAL D 1 63 ? 63.541 -8.951 44.656 1.00 29.28 63 VAL D O 1
ATOM 3093 N N . SER D 1 64 ? 61.421 -9.002 43.720 1.00 26.72 64 SER D N 1
ATOM 3094 C CA . SER D 1 64 ? 61.138 -10.406 44.134 1.00 25.87 64 SER D CA 1
ATOM 3095 C C . SER D 1 64 ? 61.868 -11.377 43.210 1.00 24.99 64 SER D C 1
ATOM 3096 O O . SER D 1 64 ? 62.229 -10.999 42.085 1.00 22.78 64 SER D O 1
ATOM 3099 N N . ALA D 1 65 ? 62.099 -12.593 43.647 1.00 25.79 65 ALA D N 1
ATOM 3100 C CA . ALA D 1 65 ? 62.601 -13.650 42.744 1.00 26.85 65 ALA D CA 1
ATOM 3101 C C . ALA D 1 65 ? 61.904 -13.769 41.327 1.00 27.26 65 ALA D C 1
ATOM 3102 O O . ALA D 1 65 ? 62.547 -13.889 40.213 1.00 28.79 65 ALA D O 1
ATOM 3104 N N . ALA D 1 66 ? 60.569 -13.805 41.355 1.00 27.33 66 ALA D N 1
ATOM 3105 C CA . ALA D 1 66 ? 59.788 -13.938 40.120 1.00 27.24 66 ALA D CA 1
ATOM 3106 C C . ALA D 1 66 ? 59.969 -12.734 39.197 1.00 27.98 66 ALA D C 1
ATOM 3107 O O . ALA D 1 66 ? 59.983 -12.872 37.948 1.00 27.44 66 ALA D O 1
ATOM 3109 N N . GLU D 1 67 ? 60.012 -11.558 39.814 1.00 28.72 67 GLU D N 1
ATOM 3110 C CA . GLU D 1 67 ? 60.187 -10.329 39.035 1.00 30.11 67 GLU D CA 1
ATOM 3111 C C . GLU D 1 67 ? 61.611 -10.253 38.500 1.00 30.20 67 GLU D C 1
ATOM 3112 O O . GLU D 1 67 ? 61.800 -9.728 37.370 1.00 29.85 67 GLU D O 1
ATOM 3118 N N . CYS D 1 68 ? 62.589 -10.843 39.257 1.00 28.68 68 CYS D N 1
ATOM 3119 C CA . CYS D 1 68 ? 63.960 -10.977 38.716 1.00 29.70 68 CYS D CA 1
ATOM 3120 C C . CYS D 1 68 ? 64.041 -11.948 37.519 1.00 28.02 68 CYS D C 1
ATOM 3121 O O . CYS D 1 68 ? 64.736 -11.681 36.519 1.00 23.90 68 CYS D O 1
ATOM 3124 N N . MET D 1 69 ? 63.289 -13.047 37.598 1.00 28.72 69 MET D N 1
ATOM 3125 C CA . MET D 1 69 ? 63.195 -14.033 36.454 1.00 29.96 69 MET D CA 1
ATOM 3126 C C . MET D 1 69 ? 62.615 -13.354 35.243 1.00 28.45 69 MET D C 1
ATOM 3127 O O . MET D 1 69 ? 63.119 -13.509 34.140 1.00 27.80 69 MET D O 1
ATOM 3132 N N . GLU D 1 70 ? 61.589 -12.518 35.413 1.00 28.91 70 GLU D N 1
ATOM 3133 C CA . GLU D 1 70 ? 61.115 -11.711 34.261 1.00 27.66 70 GLU D CA 1
ATOM 3134 C C . GLU D 1 70 ? 62.161 -10.798 33.612 1.00 26.42 70 GLU D C 1
ATOM 3135 O O . GLU D 1 70 ? 62.314 -10.738 32.370 1.00 25.92 70 GLU D O 1
ATOM 3141 N N . MET D 1 71 ? 62.906 -10.105 34.475 1.00 25.29 71 MET D N 1
ATOM 3142 C CA . MET D 1 71 ? 64.036 -9.250 33.998 1.00 24.68 71 MET D CA 1
ATOM 3143 C C . MET D 1 71 ? 65.123 -10.045 33.305 1.00 23.72 71 MET D C 1
ATOM 3144 O O . MET D 1 71 ? 65.521 -9.639 32.304 1.00 23.68 71 MET D O 1
ATOM 3149 N N . VAL D 1 72 ? 65.569 -11.176 33.808 1.00 23.14 72 VAL D N 1
ATOM 3150 C CA . VAL D 1 72 ? 66.503 -11.983 33.079 1.00 25.21 72 VAL D CA 1
ATOM 3151 C C . VAL D 1 72 ? 65.965 -12.449 31.690 1.00 25.86 72 VAL D C 1
ATOM 3152 O O . VAL D 1 72 ? 66.623 -12.343 30.671 1.00 25.00 72 VAL D O 1
ATOM 3156 N N . ARG D 1 73 ? 64.764 -12.989 31.684 1.00 28.38 73 ARG D N 1
ATOM 3157 C CA . ARG D 1 73 ? 64.059 -13.168 30.475 1.00 31.62 73 ARG D CA 1
ATOM 3158 C C . ARG D 1 73 ? 64.057 -11.979 29.488 1.00 31.07 73 ARG D C 1
ATOM 3159 O O . ARG D 1 73 ? 64.352 -12.206 28.302 1.00 30.49 73 ARG D O 1
ATOM 3167 N N . ARG D 1 74 ? 63.695 -10.751 29.918 1.00 31.84 74 ARG D N 1
ATOM 3168 C CA . ARG D 1 74 ? 63.782 -9.566 29.030 1.00 33.87 74 ARG D CA 1
ATOM 3169 C C . ARG D 1 74 ? 65.221 -9.251 28.482 1.00 32.12 74 ARG D C 1
ATOM 3170 O O . ARG D 1 74 ? 65.396 -8.678 27.338 1.00 32.03 74 ARG D O 1
ATOM 3178 N N . LEU D 1 75 ? 66.218 -9.509 29.349 1.00 30.17 75 LEU D N 1
ATOM 3179 C CA . LEU D 1 75 ? 67.611 -9.311 29.008 1.00 29.95 75 LEU D CA 1
ATOM 3180 C C . LEU D 1 75 ? 68.035 -10.337 27.896 1.00 30.85 75 LEU D C 1
ATOM 3181 O O . LEU D 1 75 ? 68.581 -9.904 26.846 1.00 29.26 75 LEU D O 1
ATOM 3186 N N . LEU D 1 76 ? 67.706 -11.626 28.093 1.00 31.28 76 LEU D N 1
ATOM 3187 C CA . LEU D 1 76 ? 67.907 -12.654 27.034 1.00 33.13 76 LEU D CA 1
ATOM 3188 C C . LEU D 1 76 ? 67.202 -12.188 25.724 1.00 34.07 76 LEU D C 1
ATOM 3189 O O . LEU D 1 76 ? 67.900 -11.972 24.711 1.00 33.56 76 LEU D O 1
ATOM 3194 N N . GLN D 1 77 ? 65.896 -11.880 25.783 1.00 35.64 77 GLN D N 1
ATOM 3195 C CA . GLN D 1 77 ? 65.163 -11.399 24.599 1.00 36.82 77 GLN D CA 1
ATOM 3196 C C . GLN D 1 77 ? 65.611 -10.091 24.011 1.00 36.46 77 GLN D C 1
ATOM 3197 O O . GLN D 1 77 ? 65.398 -9.853 22.825 1.00 36.99 77 GLN D O 1
ATOM 3203 N N . LYS D 1 78 ? 66.174 -9.199 24.819 1.00 35.15 78 LYS D N 1
ATOM 3204 C CA . LYS D 1 78 ? 66.731 -7.970 24.242 1.00 32.92 78 LYS D CA 1
ATOM 3205 C C . LYS D 1 78 ? 68.095 -8.230 23.589 1.00 30.11 78 LYS D C 1
ATOM 3206 O O . LYS D 1 78 ? 68.614 -7.356 22.888 1.00 30.65 78 LYS D O 1
ATOM 3212 N N . GLY D 1 79 ? 68.651 -9.418 23.781 1.00 26.80 79 GLY D N 1
ATOM 3213 C CA . GLY D 1 79 ? 69.985 -9.714 23.272 1.00 26.29 79 GLY D CA 1
ATOM 3214 C C . GLY D 1 79 ? 71.088 -9.064 24.119 1.00 27.44 79 GLY D C 1
ATOM 3215 O O . GLY D 1 79 ? 72.162 -8.814 23.578 1.00 28.19 79 GLY D O 1
ATOM 3216 N N . MET D 1 80 ? 70.859 -8.806 25.419 1.00 24.56 80 MET D N 1
ATOM 3217 C CA . MET D 1 80 ? 71.896 -8.143 26.286 1.00 25.09 80 MET D CA 1
ATOM 3218 C C . MET D 1 80 ? 72.779 -9.077 27.033 1.00 24.30 80 MET D C 1
ATOM 3219 O O . MET D 1 80 ? 73.871 -8.702 27.419 1.00 25.95 80 MET D O 1
ATOM 3224 N N . ILE D 1 81 ? 72.296 -10.283 27.250 1.00 24.09 81 ILE D N 1
ATOM 3225 C CA . ILE D 1 81 ? 73.009 -11.364 27.893 1.00 24.06 81 ILE D CA 1
ATOM 3226 C C . ILE D 1 81 ? 72.703 -12.583 27.046 1.00 26.03 81 ILE D C 1
ATOM 3227 O O . ILE D 1 81 ? 71.754 -12.530 26.304 1.00 27.26 81 ILE D O 1
ATOM 3232 N N . ALA D 1 82 ? 73.542 -13.632 27.114 1.00 26.02 82 ALA D N 1
ATOM 3233 C CA . ALA D 1 82 ? 73.361 -14.918 26.512 1.00 28.96 82 ALA D CA 1
ATOM 3234 C C . ALA D 1 82 ? 73.622 -15.993 27.584 1.00 30.47 82 ALA D C 1
ATOM 3235 O O . ALA D 1 82 ? 74.122 -15.706 28.624 1.00 30.04 82 ALA D O 1
ATOM 3237 N N . ILE D 1 83 ? 73.181 -17.212 27.317 1.00 34.32 83 ILE D N 1
ATOM 3238 C CA . ILE D 1 83 ? 73.605 -18.420 28.016 1.00 37.46 83 ILE D CA 1
ATOM 3239 C C . ILE D 1 83 ? 74.531 -19.206 27.040 1.00 40.32 83 ILE D C 1
ATOM 3240 O O . ILE D 1 83 ? 74.222 -19.364 25.872 1.00 41.06 83 ILE D O 1
ATOM 3245 N N . GLU D 1 84 ? 75.689 -19.630 27.494 1.00 42.70 84 GLU D N 1
ATOM 3246 C CA . GLU D 1 84 ? 76.523 -20.478 26.704 1.00 45.25 84 GLU D CA 1
ATOM 3247 C C . GLU D 1 84 ? 76.647 -21.803 27.453 1.00 46.43 84 GLU D C 1
ATOM 3248 O O . GLU D 1 84 ? 76.377 -21.832 28.654 1.00 46.90 84 GLU D O 1
ATOM 3254 N N . GLU D 1 85 ? 77.047 -22.797 26.811 1.00 47.84 85 GLU D N 1
ATOM 3255 N N . GLU D 1 95 ? 74.597 -23.628 31.033 1.00 43.51 95 GLU D N 1
ATOM 3256 C CA . GLU D 1 95 ? 75.688 -23.720 32.090 1.00 44.78 95 GLU D CA 1
ATOM 3257 C C . GLU D 1 95 ? 76.349 -22.306 32.506 1.00 43.76 95 GLU D C 1
ATOM 3258 O O . GLU D 1 95 ? 76.749 -22.083 33.659 1.00 45.79 95 GLU D O 1
ATOM 3264 N N . LYS D 1 96 ? 76.412 -21.299 31.632 1.00 41.96 96 LYS D N 1
ATOM 3265 C CA . LYS D 1 96 ? 76.829 -19.987 32.166 1.00 38.33 96 LYS D CA 1
ATOM 3266 C C . LYS D 1 96 ? 76.215 -18.797 31.485 1.00 35.23 96 LYS D C 1
ATOM 3267 O O . LYS D 1 96 ? 76.135 -18.811 30.244 1.00 33.61 96 LYS D O 1
ATOM 3273 N N . TYR D 1 97 ? 75.932 -17.709 32.256 1.00 30.61 97 TYR D N 1
ATOM 3274 C CA . TYR D 1 97 ? 75.654 -16.374 31.626 1.00 27.59 97 TYR D CA 1
ATOM 3275 C C . TYR D 1 97 ? 76.886 -15.712 31.017 1.00 27.32 97 TYR D C 1
ATOM 3276 O O . TYR D 1 97 ? 77.965 -15.994 31.399 1.00 27.91 97 TYR D O 1
ATOM 3285 N N . THR D 1 98 ? 76.704 -14.857 30.020 1.00 27.62 98 THR D N 1
ATOM 3286 C CA . THR D 1 98 ? 77.776 -14.038 29.448 1.00 27.54 98 THR D CA 1
ATOM 3287 C C . THR D 1 98 ? 77.165 -12.697 29.001 1.00 26.73 98 THR D C 1
ATOM 3288 O O . THR D 1 98 ? 76.064 -12.712 28.395 1.00 24.68 98 THR D O 1
ATOM 3292 N N . LEU D 1 99 ? 77.890 -11.593 29.284 1.00 26.10 99 LEU D N 1
ATOM 3293 C CA . LEU D 1 99 ? 77.576 -10.191 28.800 1.00 26.88 99 LEU D CA 1
ATOM 3294 C C . LEU D 1 99 ? 78.167 -9.760 27.482 1.00 27.37 99 LEU D C 1
ATOM 3295 O O . LEU D 1 99 ? 77.845 -8.701 26.957 1.00 26.17 99 LEU D O 1
ATOM 3300 N N . GLU D 1 100 ? 78.998 -10.584 26.884 1.00 27.80 100 GLU D N 1
ATOM 3301 C CA . GLU D 1 100 ? 79.384 -10.401 25.500 1.00 29.29 100 GLU D CA 1
ATOM 3302 C C . GLU D 1 100 ? 78.372 -9.709 24.605 1.00 28.49 100 GLU D C 1
ATOM 3303 O O . GLU D 1 100 ? 78.772 -8.772 23.953 1.00 30.17 100 GLU D O 1
ATOM 3309 N N . PRO D 1 101 ? 77.064 -10.160 24.528 1.00 27.35 101 PRO D N 1
ATOM 3310 C CA . PRO D 1 101 ? 76.116 -9.405 23.652 1.00 25.85 101 PRO D CA 1
ATOM 3311 C C . PRO D 1 101 ? 75.881 -7.948 24.114 1.00 26.62 101 PRO D C 1
ATOM 3312 O O . PRO D 1 101 ? 75.492 -7.111 23.274 1.00 27.11 101 PRO D O 1
ATOM 3316 N N . LEU D 1 102 ? 76.057 -7.626 25.395 1.00 25.51 102 LEU D N 1
ATOM 3317 C CA . LEU D 1 102 ? 75.807 -6.236 25.842 1.00 24.98 102 LEU D CA 1
ATOM 3318 C C . LEU D 1 102 ? 76.863 -5.321 25.298 1.00 24.67 102 LEU D C 1
ATOM 3319 O O . LEU D 1 102 ? 76.559 -4.218 24.863 1.00 26.29 102 LEU D O 1
ATOM 3324 N N . TRP D 1 103 ? 78.105 -5.811 25.236 1.00 24.50 103 TRP D N 1
ATOM 3325 C CA . TRP D 1 103 ? 79.216 -4.988 24.872 1.00 23.95 103 TRP D CA 1
ATOM 3326 C C . TRP D 1 103 ? 79.160 -4.745 23.403 1.00 24.54 103 TRP D C 1
ATOM 3327 O O . TRP D 1 103 ? 79.557 -3.685 22.960 1.00 24.37 103 TRP D O 1
ATOM 3338 N N . GLU D 1 104 ? 78.629 -5.742 22.687 1.00 25.81 104 GLU D N 1
ATOM 3339 C CA . GLU D 1 104 ? 78.386 -5.695 21.264 1.00 26.08 104 GLU D CA 1
ATOM 3340 C C . GLU D 1 104 ? 77.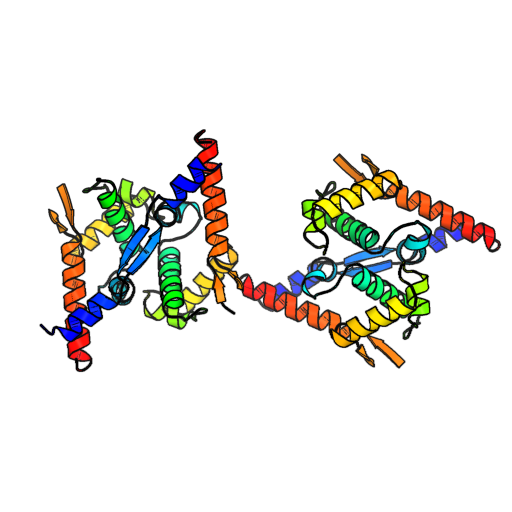333 -4.699 20.892 1.00 23.65 104 GLU D C 1
ATOM 3341 O O . GLU D 1 104 ? 77.540 -3.851 20.017 1.00 22.57 104 GLU D O 1
ATOM 3347 N N . LYS D 1 105 ? 76.255 -4.724 21.605 1.00 24.27 105 LYS D N 1
ATOM 3348 C CA . LYS D 1 105 ? 75.210 -3.654 21.496 1.00 25.76 105 LYS D CA 1
ATOM 3349 C C . LYS D 1 105 ? 75.776 -2.321 21.846 1.00 24.64 105 LYS D C 1
ATOM 3350 O O . LYS D 1 105 ? 75.506 -1.370 21.189 1.00 26.40 105 LYS D O 1
ATOM 3356 N N . LEU D 1 106 ? 76.586 -2.236 22.914 1.00 24.10 106 LEU D N 1
ATOM 3357 C CA . LEU D 1 106 ? 77.111 -0.948 23.365 1.00 23.50 106 LEU D CA 1
ATOM 3358 C C . LEU D 1 106 ? 78.014 -0.416 22.180 1.00 23.45 106 LEU D C 1
ATOM 3359 O O . LEU D 1 106 ? 77.869 0.729 21.824 1.00 18.22 106 LEU D O 1
ATOM 3364 N N . VAL D 1 107 ? 78.856 -1.279 21.567 1.00 23.40 107 VAL D N 1
ATOM 3365 C CA . VAL D 1 107 ? 79.783 -0.840 20.542 1.00 25.74 107 VAL D CA 1
ATOM 3366 C C . VAL D 1 107 ? 79.003 -0.373 19.260 1.00 26.38 107 VAL D C 1
ATOM 3367 O O . VAL D 1 107 ? 79.331 0.660 18.712 1.00 24.08 107 VAL D O 1
ATOM 3371 N N . HIS D 1 108 ? 77.982 -1.113 18.865 1.00 29.21 108 HIS D N 1
ATOM 3372 C CA . HIS D 1 108 ? 77.215 -0.774 17.691 1.00 31.82 108 HIS D CA 1
ATOM 3373 C C . HIS D 1 108 ? 76.552 0.578 17.886 1.00 32.41 108 HIS D C 1
ATOM 3374 O O . HIS D 1 108 ? 76.659 1.467 17.041 1.00 32.06 108 HIS D O 1
ATOM 3381 N N . HIS D 1 109 ? 75.927 0.762 19.047 1.00 30.91 109 HIS D N 1
ATOM 3382 C CA . HIS D 1 109 ? 75.406 2.030 19.414 1.00 31.48 109 HIS D CA 1
ATOM 3383 C C . HIS D 1 109 ? 76.452 3.150 19.434 1.00 31.13 109 HIS D C 1
ATOM 3384 O O . HIS D 1 109 ? 76.138 4.279 19.055 1.00 30.45 109 HIS D O 1
ATOM 3391 N N . LEU D 1 110 ? 77.671 2.904 19.919 1.00 30.95 110 LEU D N 1
ATOM 3392 C CA . LEU D 1 110 ? 78.600 4.013 20.058 1.00 31.85 110 LEU D CA 1
ATOM 3393 C C . LEU D 1 110 ? 79.042 4.422 18.655 1.00 32.20 110 LEU D C 1
ATOM 3394 O O . LEU D 1 110 ? 79.409 5.608 18.405 1.00 30.20 110 LEU D O 1
ATOM 3399 N N . TYR D 1 111 ? 79.087 3.405 17.793 1.00 32.40 111 TYR D N 1
ATOM 3400 C CA . TYR D 1 111 ? 79.441 3.589 16.390 1.00 34.71 111 TYR D CA 1
ATOM 3401 C C . TYR D 1 111 ? 78.471 4.493 15.605 1.00 33.61 111 TYR D C 1
ATOM 3402 O O . TYR D 1 111 ? 78.886 5.417 14.960 1.00 31.20 111 TYR D O 1
ATOM 3411 N N . THR D 1 112 ? 77.218 4.106 15.658 1.00 34.18 112 THR D N 1
ATOM 3412 C CA . THR D 1 112 ? 76.039 4.803 15.159 1.00 35.94 112 THR D CA 1
ATOM 3413 C C . THR D 1 112 ? 75.985 6.180 15.688 1.00 36.84 112 THR D C 1
ATOM 3414 O O . THR D 1 112 ? 75.974 7.079 14.933 1.00 39.07 112 THR D O 1
ATOM 3418 N N . GLN D 1 113 ? 75.962 6.347 16.988 1.00 37.91 113 GLN D N 1
ATOM 3419 C CA . GLN D 1 113 ? 76.139 7.656 17.604 1.00 39.34 113 GLN D CA 1
ATOM 3420 C C . GLN D 1 113 ? 77.221 8.552 16.986 1.00 38.96 113 GLN D C 1
ATOM 3421 O O . GLN D 1 113 ? 76.997 9.733 16.827 1.00 40.53 113 GLN D O 1
ATOM 3427 N N . ALA D 1 114 ? 78.425 8.017 16.740 1.00 37.64 114 ALA D N 1
ATOM 3428 C CA . ALA D 1 114 ? 79.570 8.799 16.308 1.00 37.38 114 ALA D CA 1
ATOM 3429 C C . ALA D 1 114 ? 79.363 9.273 14.851 1.00 37.85 114 ALA D C 1
ATOM 3430 O O . ALA D 1 114 ? 79.738 10.389 14.494 1.00 38.15 114 ALA D O 1
ATOM 3432 N N . ALA D 1 115 ? 78.803 8.408 14.039 1.00 36.43 115 ALA D N 1
ATOM 3433 C CA . ALA D 1 115 ? 78.562 8.669 12.636 1.00 38.75 115 ALA D CA 1
ATOM 3434 C C . ALA D 1 115 ? 77.530 9.754 12.456 1.00 39.93 115 ALA D C 1
ATOM 3435 O O . ALA D 1 115 ? 77.695 10.608 11.609 1.00 42.06 115 ALA D O 1
ATOM 3437 N N . GLN D 1 116 ? 76.517 9.738 13.304 1.00 41.63 116 GLN D N 1
ATOM 3438 C CA . GLN D 1 116 ? 75.416 10.654 13.358 1.00 43.45 116 GLN D CA 1
ATOM 3439 C C . GLN D 1 116 ? 75.905 11.999 13.911 1.00 45.14 116 GLN D C 1
ATOM 3440 O O . GLN D 1 116 ? 75.228 13.057 13.697 1.00 45.39 116 GLN D O 1
ATOM 3446 N N . GLN D 1 117 ? 77.082 12.000 14.552 1.00 45.98 117 GLN D N 1
ATOM 3447 C CA . GLN D 1 117 ? 77.742 13.274 14.966 1.00 47.82 117 GLN D CA 1
ATOM 3448 C C . GLN D 1 117 ? 78.931 13.734 14.121 1.00 47.58 117 GLN D C 1
ATOM 3449 O O . GLN D 1 117 ? 79.613 14.644 14.507 1.00 47.06 117 GLN D O 1
ATOM 3455 N N . GLY D 1 118 ? 79.150 13.102 12.995 1.00 48.14 118 GLY D N 1
ATOM 3456 C CA . GLY D 1 118 ? 80.253 13.398 12.129 1.00 50.63 118 GLY D CA 1
ATOM 3457 C C . GLY D 1 118 ? 81.664 13.133 12.626 1.00 53.07 118 GLY D C 1
ATOM 3458 O O . GLY D 1 118 ? 82.456 14.051 12.632 1.00 53.23 118 GLY D O 1
ATOM 3459 N N . GLU D 1 119 ? 82.006 11.873 12.989 1.00 55.66 119 GLU D N 1
ATOM 3460 C CA . GLU D 1 119 ? 83.454 11.422 13.290 1.00 57.56 119 GLU D CA 1
ATOM 3461 C C . GLU D 1 119 ? 83.942 10.151 12.564 1.00 57.42 119 GLU D C 1
ATOM 3462 O O . GLU D 1 119 ? 85.131 10.207 12.192 1.00 57.67 119 GLU D O 1
ATOM 3468 N N . LEU D 1 120 ? 83.292 9.117 12.360 1.00 57.66 120 LEU D N 1
#

Radius of gyration: 30.98 Å; Cα contacts (8 Å, |Δi|>4): 506; chains: 4; bounding box: 38×78×93 Å

Sequence (435 aa):
MEKKKVAEWLAQGSIAVPKLLLGHYKQLGLGEGELVLLLHMQSFFEEGVLFPTPAELAERMTVSAAECMEMVRRLLQKGMIAIEEKYTLEPLWEKLVHHLYTQAAQQGELMEKKKVAEWLAQGSIAVPKLLLGHYKQLGLGEGELVLLLHMQSFFEEGVLFPTPAELAERMTVSAAECMEMVRRLLQKGMIAIEEKYTLEPLWEKLVHHLYTQAAQQGEEKKKVAEWLAQGSIAVPKLLLGHYKQLGLGEGELVLLLHMQSFFEEGVLFPTPAELAERMTVSAAECMEMVRRLLQKGMIAIEEKYTLEPLWEKLVHHLYTQAAQQGEEKKKVAEWLAQGSIAVPKLLLGHYKQLGLGEGELVLLLHMQSFFEEGVLFPTPAELAERMTVSAAECMEMVRRLLQKGMIAIEEKYTLEPLWEKLVHHLYTQAAQQGE

Nearest PDB structures (foldseek):
  2vn2-assembly1_A  TM=1.009E+00  e=2.725E-18  Geobacillus kaustophilus HTA426
  2v79-assembly1_B  TM=8.471E-01  e=9.384E-10  Bacillus subtilis
  3kp5-assembly1_B  TM=5.155E-01  e=1.022E-02  Staphylococcus epidermidis RP62A
  2hr3-assembly1_B  TM=3.930E-01  e=2.461E-02  Pseudomonas aeruginosa
  6j0e-assembly1_A  TM=5.360E-01  e=2.361E-01  Corynebacterium glutamicum ATCC 13032

Foldseek 3Di:
DDDVVVVVVVVLDDDDDDPLCVVCVVVLVDDPVLVVLVSVQVSCVVVVNFADQLCVSCVPPPDDSVVSVVSVVVCCVSQQWHPPVGIGRVSVVVSSVVVVVVVCVVVVVD/DVVVVVVVVVVLDDDDDDPLCVVCVVVLVDDPQLVVLVVVQVVCVVVVNFDDQLCRSCVPPPDHSVVSVVSVVVCCVSQCWHDPNGIDRVSVVVVSVVVVVVVVVVVVD/DPVVVVCVVVVDDDDDPPLCVVCVVVLVDDVQLVVLVSLCVVCVVVPQFADQLCVSCVPHPDHSVVSVVSVVVCCVSQQWHAPNGIDRVSVVVSSVVVVVVVVVVVVD/DVVVVVCVVPVDADDDDPLCVVCVVVLVDDPQLVVLVRLCSVCVVVVNFADQLCRSCVPPPDHSVVSVVSVVVCVVSQQWHDPNGIDRVSVVVSSVVVVVVVCVVVPD

InterPro domains:
  IPR006343 DnaB/C, C-terminal domain [PF07261] (131-202)
  IPR006343 DnaB/C, C-terminal domain [TIGR01446] (129-200)
  IPR034829 DnaD-like domain superfamily [G3DSA:1.10.10.630] (127-200)
  IPR034829 DnaD-like domain superfamily [SSF158499] (130-195)
  IPR036388 Winged helix-like DNA-binding domain superfamily [G3DSA:1.10.10.10] (1-126)
  IPR036390 Winged helix DNA-binding domain superfamily [SSF46785] (9-88)
  IPR053162 DnaD [PTHR37293] (24-232)
  IPR053843 DnaD, N-terminal domain [PF21984] (17-116)